Protein AF-0000000085051545 (afdb_homodimer)

Structure (mmCIF, N/CA/C/O backbone):
data_AF-0000000085051545-model_v1
#
loop_
_entity.id
_entity.type
_entity.pdbx_description
1 polymer 'Putative PAS/PAC sensor protein'
#
loop_
_atom_site.group_PDB
_atom_site.id
_atom_site.type_symbol
_atom_site.label_atom_id
_atom_site.label_alt_id
_atom_site.label_comp_id
_atom_site.label_asym_id
_atom_site.label_entity_id
_atom_site.label_seq_id
_atom_site.pdbx_PDB_ins_code
_atom_site.Cartn_x
_atom_site.Cartn_y
_atom_site.Cartn_z
_atom_site.occupancy
_atom_site.B_iso_or_equiv
_atom_site.auth_seq_id
_atom_site.auth_comp_id
_atom_site.auth_asym_id
_atom_site.auth_atom_id
_atom_site.pdbx_PDB_model_num
ATOM 1 N N . MET A 1 1 ? -51.438 -1.436 14.156 1 26.34 1 MET A N 1
ATOM 2 C CA . MET A 1 1 ? -50.438 -2.299 14.766 1 26.34 1 MET A CA 1
ATOM 3 C C . MET A 1 1 ? -49.469 -2.822 13.719 1 26.34 1 MET A C 1
ATOM 5 O O . MET A 1 1 ? -49.75 -3.795 13.023 1 26.34 1 MET A O 1
ATOM 9 N N . ILE A 1 2 ? -48.844 -1.951 12.961 1 36 2 ILE A N 1
ATOM 10 C CA . ILE A 1 2 ? -48.031 -2.236 11.789 1 36 2 ILE A CA 1
ATOM 11 C C . ILE A 1 2 ? -46.875 -3.156 12.18 1 36 2 ILE A C 1
ATOM 13 O O . ILE A 1 2 ? -46 -2.766 12.953 1 36 2 ILE A O 1
ATOM 17 N N . THR A 1 3 ? -47.188 -4.48 12.492 1 34.25 3 THR A N 1
ATOM 18 C CA . THR A 1 3 ? -46.156 -5.43 12.906 1 34.25 3 THR A CA 1
ATOM 19 C C . THR A 1 3 ? -45.031 -5.473 11.891 1 34.25 3 THR A C 1
ATOM 21 O O . THR A 1 3 ? -45.219 -5.902 10.75 1 34.25 3 THR A O 1
ATOM 24 N N . GLU A 1 4 ? -44.312 -4.379 11.688 1 38.5 4 GLU A N 1
ATOM 25 C CA . GLU A 1 4 ? -43.094 -4.367 10.898 1 38.5 4 GLU A CA 1
ATOM 26 C C . GLU A 1 4 ? -42.219 -5.598 11.195 1 38.5 4 GLU A C 1
ATOM 28 O O . GLU A 1 4 ? -41.656 -5.719 12.289 1 38.5 4 GLU A O 1
ATOM 33 N N . THR A 1 5 ? -42.719 -6.777 10.906 1 38.5 5 THR A N 1
ATOM 34 C CA . THR A 1 5 ? -42 -8.031 11.109 1 38.5 5 THR A CA 1
ATOM 35 C C . THR A 1 5 ? -40.562 -7.918 10.617 1 38.5 5 THR A C 1
ATOM 37 O O . THR A 1 5 ? -40.344 -7.715 9.422 1 38.5 5 THR A O 1
ATOM 40 N N . ASP A 1 6 ? -39.625 -7.211 11.297 1 39.97 6 ASP A N 1
ATOM 41 C CA . ASP A 1 6 ? -38.188 -7.293 11.195 1 39.97 6 ASP A CA 1
ATOM 42 C C . ASP A 1 6 ? -37.719 -8.734 11 1 39.97 6 ASP A C 1
ATOM 44 O O . ASP A 1 6 ? -37.594 -9.492 11.969 1 39.97 6 ASP A O 1
ATOM 48 N N . ALA A 1 7 ? -38.219 -9.492 10.172 1 45.09 7 ALA A N 1
ATOM 49 C CA . ALA A 1 7 ? -37.75 -10.867 9.984 1 45.09 7 ALA A CA 1
ATOM 50 C C . ALA A 1 7 ? -36.25 -10.938 10.047 1 45.09 7 ALA A C 1
ATOM 52 O O . ALA A 1 7 ? -35.531 -10.102 9.461 1 45.09 7 ALA A O 1
ATOM 53 N N . PRO A 1 8 ? -35.656 -11.586 10.953 1 50.97 8 PRO A N 1
ATOM 54 C CA . PRO A 1 8 ? -34.188 -11.734 11.141 1 50.97 8 PRO A CA 1
ATOM 55 C C . PRO A 1 8 ? -33.469 -12.078 9.852 1 50.97 8 PRO A C 1
ATOM 57 O O . PRO A 1 8 ? -33.938 -12.906 9.07 1 50.97 8 PRO A O 1
ATOM 60 N N . VAL A 1 9 ? -32.844 -11.141 9.266 1 63.28 9 VAL A N 1
ATOM 61 C CA . VAL A 1 9 ? -32 -11.43 8.102 1 63.28 9 VAL A CA 1
ATOM 62 C C . VAL A 1 9 ? -31.344 -12.797 8.266 1 63.28 9 VAL A C 1
ATOM 64 O O . VAL A 1 9 ? -30.734 -13.078 9.297 1 63.28 9 VAL A O 1
ATOM 67 N N . SER A 1 10 ? -31.75 -13.875 7.461 1 76.06 10 SER A N 1
ATOM 68 C CA . SER A 1 10 ? -31.172 -15.219 7.484 1 76.06 10 SER A CA 1
ATOM 69 C C . SER A 1 10 ? -29.656 -15.172 7.426 1 76.06 10 SER A C 1
ATOM 71 O O . SER A 1 10 ? -29.062 -14.148 7.066 1 76.06 10 SER A O 1
ATOM 73 N N . GLU A 1 11 ? -29 -16.062 8.109 1 81 11 GLU A N 1
ATOM 74 C CA . GLU A 1 11 ? -27.547 -16.188 8.102 1 81 11 GLU A CA 1
ATOM 75 C C . GLU A 1 11 ? -27 -16.078 6.684 1 81 11 GLU A C 1
ATOM 77 O O . GLU A 1 11 ? -25.953 -15.469 6.461 1 81 11 GLU A O 1
ATOM 82 N N . VAL A 1 12 ? -27.781 -16.641 5.809 1 79.94 12 VAL A N 1
ATOM 83 C CA . VAL A 1 12 ? -27.391 -16.609 4.406 1 79.94 12 VAL A CA 1
ATOM 84 C C . VAL A 1 12 ? -27.406 -15.172 3.889 1 79.94 12 VAL A C 1
ATOM 86 O O . VAL A 1 12 ? -26.5 -14.766 3.158 1 79.94 12 VAL A O 1
ATOM 89 N N . GLN A 1 13 ? -28.391 -14.469 4.191 1 83.69 13 GLN A N 1
ATOM 90 C CA . GLN A 1 13 ? -28.5 -13.078 3.764 1 83.69 13 GLN A CA 1
ATOM 91 C C . GLN A 1 13 ? -27.391 -12.227 4.371 1 83.69 13 GLN A C 1
ATOM 93 O O . GLN A 1 13 ? -26.859 -11.336 3.711 1 83.69 13 GLN A O 1
ATOM 98 N N . ARG A 1 14 ? -27.125 -12.555 5.547 1 84.88 14 ARG A N 1
ATOM 99 C CA . ARG A 1 14 ? -26.062 -11.82 6.223 1 84.88 14 ARG A CA 1
ATOM 100 C C . ARG A 1 14 ? -24.719 -12.07 5.559 1 84.88 14 ARG A C 1
ATOM 102 O O . ARG A 1 14 ? -23.938 -11.141 5.348 1 84.88 14 ARG A O 1
ATOM 109 N N . GLN A 1 15 ? -24.484 -13.312 5.301 1 85.94 15 GLN A N 1
ATOM 110 C CA . GLN A 1 15 ? -23.234 -13.68 4.648 1 85.94 15 GLN A CA 1
ATOM 111 C C . GLN A 1 15 ? -23.125 -13.031 3.27 1 85.94 15 GLN A C 1
ATOM 113 O O . GLN A 1 15 ? -22.047 -12.578 2.873 1 85.94 15 GLN A O 1
ATOM 118 N N . GLU A 1 16 ? -24.266 -12.992 2.658 1 91.44 16 GLU A N 1
ATOM 119 C CA . GLU A 1 16 ? -24.312 -12.367 1.339 1 91.44 16 GLU A CA 1
ATOM 120 C C . GLU A 1 16 ? -24.031 -10.867 1.429 1 91.44 16 GLU A C 1
ATOM 122 O O . GLU A 1 16 ? -23.297 -10.312 0.605 1 91.44 16 GLU A O 1
ATOM 127 N N . ALA A 1 17 ? -24.594 -10.273 2.342 1 91.12 17 ALA A N 1
ATOM 128 C CA . ALA A 1 17 ? -24.375 -8.844 2.541 1 91.12 17 ALA A CA 1
ATOM 129 C C . ALA A 1 17 ? -22.906 -8.555 2.857 1 91.12 17 ALA A C 1
ATOM 131 O O . ALA A 1 17 ? -22.328 -7.578 2.363 1 91.12 17 ALA A O 1
ATOM 132 N N . GLN A 1 18 ? -22.359 -9.375 3.629 1 90.75 18 GLN A N 1
ATOM 133 C CA . GLN A 1 18 ? -20.953 -9.227 3.982 1 90.75 18 GLN A CA 1
ATOM 134 C C . GLN A 1 18 ? -20.047 -9.398 2.76 1 90.75 18 GLN A C 1
ATOM 136 O O . GLN A 1 18 ? -19.094 -8.656 2.58 1 90.75 18 GLN A O 1
ATOM 141 N N . ARG A 1 19 ? -20.375 -10.383 2.02 1 93.44 19 ARG A N 1
ATOM 142 C CA . ARG A 1 19 ? -19.609 -10.664 0.812 1 93.44 19 ARG A CA 1
ATOM 143 C C . ARG A 1 19 ? -19.672 -9.5 -0.164 1 93.44 19 ARG A C 1
ATOM 145 O O . ARG A 1 19 ? -18.656 -9.07 -0.693 1 93.44 19 ARG A O 1
ATOM 152 N N . LEU A 1 20 ? -20.859 -8.945 -0.331 1 93.88 20 LEU A N 1
ATOM 153 C CA . LEU A 1 20 ? -21.047 -7.832 -1.257 1 93.88 20 LEU A CA 1
ATOM 154 C C . LEU A 1 20 ? -20.344 -6.578 -0.746 1 93.88 20 LEU A C 1
ATOM 156 O O . LEU A 1 20 ? -19.781 -5.812 -1.533 1 93.88 20 LEU A O 1
ATOM 160 N N . ASN A 1 21 ? -20.344 -6.414 0.53 1 91.81 21 ASN A N 1
ATOM 161 C CA . ASN A 1 21 ? -19.625 -5.289 1.128 1 91.81 21 ASN A CA 1
ATOM 162 C C . ASN A 1 21 ? -18.125 -5.41 0.925 1 91.81 21 ASN A C 1
ATOM 164 O O . ASN A 1 21 ? -17.453 -4.418 0.644 1 91.81 21 ASN A O 1
ATOM 168 N N . ALA A 1 22 ? -17.672 -6.605 1.06 1 91.56 22 ALA A N 1
ATOM 169 C CA . ALA A 1 22 ? -16.25 -6.855 0.837 1 91.56 22 ALA A CA 1
ATOM 170 C C . ALA A 1 22 ? -15.859 -6.543 -0.604 1 91.56 22 ALA A C 1
ATOM 172 O O . ALA A 1 22 ? -14.82 -5.922 -0.851 1 91.56 22 ALA A O 1
ATOM 173 N N . LEU A 1 23 ? -16.656 -6.938 -1.523 1 93 23 LEU A N 1
ATOM 174 C CA . LEU A 1 23 ? -16.391 -6.68 -2.936 1 93 23 LEU A CA 1
ATOM 175 C C . LEU A 1 23 ? -16.359 -5.18 -3.217 1 93 23 LEU A C 1
ATOM 177 O O . LEU A 1 23 ? -15.531 -4.707 -3.994 1 93 23 LEU A O 1
ATOM 181 N N . ARG A 1 24 ? -17.266 -4.496 -2.545 1 89.25 24 ARG A N 1
ATOM 182 C CA . ARG A 1 24 ? -17.328 -3.049 -2.713 1 89.25 24 ARG A CA 1
ATOM 183 C C . ARG A 1 24 ? -16.078 -2.387 -2.146 1 89.25 24 ARG A C 1
ATOM 185 O O . ARG A 1 24 ? -15.523 -1.463 -2.752 1 89.25 24 ARG A O 1
ATOM 192 N N . THR A 1 25 ? -15.672 -2.887 -1.054 1 85.81 25 THR A N 1
ATOM 193 C CA . THR A 1 25 ? -14.5 -2.34 -0.381 1 85.81 25 THR A CA 1
ATOM 194 C C . THR A 1 25 ? -13.25 -2.559 -1.22 1 85.81 25 THR A C 1
ATOM 196 O O . THR A 1 25 ? -12.336 -1.726 -1.214 1 85.81 25 THR A O 1
ATOM 199 N N . LEU A 1 26 ? -13.188 -3.605 -1.971 1 89.5 26 LEU A N 1
ATOM 200 C CA . LEU A 1 26 ? -12.047 -3.951 -2.807 1 89.5 26 LEU A CA 1
ATOM 201 C C . LEU A 1 26 ? -11.914 -2.984 -3.977 1 89.5 26 LEU A C 1
ATOM 203 O O . LEU A 1 26 ? -10.828 -2.818 -4.535 1 89.5 26 LEU A O 1
ATOM 207 N N . GLU A 1 27 ? -13.07 -2.336 -4.379 1 88.75 27 GLU A N 1
ATOM 208 C CA . GLU A 1 27 ? -13.094 -1.42 -5.516 1 88.75 27 GLU A CA 1
ATOM 209 C C . GLU A 1 27 ? -12.422 -2.037 -6.738 1 88.75 27 GLU A C 1
ATOM 211 O O . GLU A 1 27 ? -11.594 -1.397 -7.387 1 88.75 27 GLU A O 1
ATOM 216 N N . ILE A 1 28 ? -12.664 -3.256 -6.977 1 92.44 28 ILE A N 1
ATOM 217 C CA . ILE A 1 28 ? -11.984 -3.998 -8.031 1 92.44 28 ILE A CA 1
ATOM 218 C C . ILE A 1 28 ? -12.953 -4.25 -9.188 1 92.44 28 ILE A C 1
ATOM 220 O O . ILE A 1 28 ? -12.531 -4.395 -10.344 1 92.44 28 ILE A O 1
ATOM 224 N N . LEU A 1 29 ? -14.273 -4.293 -8.891 1 93.25 29 LEU A N 1
ATOM 225 C CA . LEU A 1 29 ? -15.266 -4.527 -9.938 1 93.25 29 LEU A CA 1
ATOM 226 C C . LEU A 1 29 ? -15.172 -3.463 -11.023 1 93.25 29 LEU A C 1
ATOM 228 O O . LEU A 1 29 ? -15.008 -2.279 -10.727 1 93.25 29 LEU A O 1
ATOM 232 N N . ASP A 1 30 ? -15.188 -3.883 -12.25 1 92.62 30 ASP A N 1
ATOM 233 C CA . ASP A 1 30 ? -15.203 -3.037 -13.438 1 92.62 30 ASP A CA 1
ATOM 234 C C . ASP A 1 30 ? -13.891 -2.283 -13.602 1 92.62 30 ASP A C 1
ATOM 236 O O . ASP A 1 30 ? -13.82 -1.287 -14.32 1 92.62 30 ASP A O 1
ATOM 240 N N . SER A 1 31 ? -12.883 -2.693 -12.844 1 90.81 31 SER A N 1
ATOM 241 C CA . SER A 1 31 ? -11.562 -2.092 -13 1 90.81 31 SER A CA 1
ATOM 242 C C . SER A 1 31 ? -10.898 -2.551 -14.297 1 90.81 31 SER A C 1
ATOM 244 O O . SER A 1 31 ? -11.32 -3.539 -14.898 1 90.81 31 SER A O 1
ATOM 246 N N . GLU A 1 32 ? -9.875 -1.812 -14.734 1 90.94 32 GLU A N 1
ATOM 247 C CA . GLU A 1 32 ? -9.117 -2.162 -15.938 1 90.94 32 GLU A CA 1
ATOM 248 C C . GLU A 1 32 ? -8.297 -3.432 -15.719 1 90.94 32 GLU A C 1
ATOM 250 O O . GLU A 1 32 ? -8.117 -3.873 -14.586 1 90.94 32 GLU A O 1
ATOM 255 N N . ALA A 1 33 ? -7.824 -3.992 -16.828 1 92.5 33 ALA A N 1
ATOM 256 C CA . ALA A 1 33 ? -6.922 -5.141 -16.766 1 92.5 33 ALA A CA 1
ATOM 257 C C . ALA A 1 33 ? -5.633 -4.785 -16.031 1 92.5 33 ALA A C 1
ATOM 259 O O . ALA A 1 33 ? -5.094 -3.688 -16.203 1 92.5 33 ALA A O 1
ATOM 260 N N . GLU A 1 34 ? -5.254 -5.625 -15.164 1 90.62 34 GLU A N 1
ATOM 261 C CA . GLU A 1 34 ? -4.016 -5.461 -14.414 1 90.62 34 GLU A CA 1
ATOM 262 C C . GLU A 1 34 ? -3.082 -6.652 -14.625 1 90.62 34 GLU A C 1
ATOM 264 O O . GLU A 1 34 ? -3.471 -7.801 -14.398 1 90.62 34 GLU A O 1
ATOM 269 N N . PRO A 1 35 ? -1.852 -6.406 -14.969 1 88.12 35 PRO A N 1
ATOM 270 C CA . PRO A 1 35 ? -0.93 -7.473 -15.367 1 88.12 35 PRO A CA 1
ATOM 271 C C . PRO A 1 35 ? -0.718 -8.516 -14.273 1 88.12 35 PRO A C 1
ATOM 273 O O . PRO A 1 35 ? -0.501 -9.695 -14.57 1 88.12 35 PRO A O 1
ATOM 276 N N . GLU A 1 36 ? -0.711 -8.117 -13.031 1 88.12 36 GLU A N 1
ATOM 277 C CA . GLU A 1 36 ? -0.478 -9.039 -11.922 1 88.12 36 GLU A CA 1
ATOM 278 C C . GLU A 1 36 ? -1.523 -10.148 -11.898 1 88.12 36 GLU A C 1
ATOM 280 O O . GLU A 1 36 ? -1.193 -11.32 -11.672 1 88.12 36 GLU A O 1
ATOM 285 N N . PHE A 1 37 ? -2.73 -9.789 -12.172 1 94.94 37 PHE A N 1
ATOM 286 C CA . PHE A 1 37 ? -3.799 -10.781 -12.195 1 94.94 37 PHE A CA 1
ATOM 287 C C . PHE A 1 37 ? -3.754 -11.594 -13.484 1 94.94 37 PHE A C 1
ATOM 289 O O . PHE A 1 37 ? -3.975 -12.805 -13.469 1 94.94 37 PHE A O 1
ATOM 296 N N . ASP A 1 38 ? -3.428 -10.898 -14.547 1 94.06 38 ASP A N 1
ATOM 297 C CA . ASP A 1 38 ? -3.344 -11.578 -15.844 1 94.06 38 ASP A CA 1
ATOM 298 C C . ASP A 1 38 ? -2.27 -12.656 -15.828 1 94.06 38 ASP A C 1
ATOM 300 O O . ASP A 1 38 ? -2.441 -13.719 -16.438 1 94.06 38 ASP A O 1
ATOM 304 N N . GLN A 1 39 ? -1.277 -12.359 -15.188 1 90 39 GLN A N 1
ATOM 305 C CA . GLN A 1 39 ? -0.179 -13.32 -15.102 1 90 39 GLN A CA 1
ATOM 306 C C . GLN A 1 39 ? -0.615 -14.594 -14.391 1 90 39 GLN A C 1
ATOM 308 O O . GLN A 1 39 ? -0.275 -15.695 -14.812 1 90 39 GLN A O 1
ATOM 313 N N . VAL A 1 40 ? -1.307 -14.438 -13.32 1 93.25 40 VAL A N 1
ATOM 314 C CA . VAL A 1 40 ? -1.76 -15.594 -12.555 1 93.25 40 VAL A CA 1
ATOM 315 C C . VAL A 1 40 ? -2.758 -16.406 -13.391 1 93.25 40 VAL A C 1
ATOM 317 O O . VAL A 1 40 ? -2.715 -17.641 -13.398 1 93.25 40 VAL A O 1
ATOM 320 N N . THR A 1 41 ? -3.637 -15.672 -14.055 1 96.38 41 THR A N 1
ATOM 321 C CA . THR A 1 41 ? -4.629 -16.344 -14.891 1 96.38 41 THR A CA 1
ATOM 322 C C . THR A 1 41 ? -3.951 -17.141 -15.992 1 96.38 41 THR A C 1
ATOM 324 O O . THR A 1 41 ? -4.316 -18.297 -16.234 1 96.38 41 THR A O 1
ATOM 327 N N . ARG A 1 42 ? -3.002 -16.547 -16.625 1 93.31 42 ARG A N 1
ATOM 328 C CA . ARG A 1 42 ? -2.262 -17.234 -17.672 1 93.31 42 ARG A CA 1
ATOM 329 C C . ARG A 1 42 ? -1.53 -18.453 -17.125 1 93.31 42 ARG A C 1
ATOM 331 O O . ARG A 1 42 ? -1.497 -19.5 -17.766 1 93.31 42 ARG A O 1
ATOM 338 N N . LEU A 1 43 ? -0.946 -18.266 -16.016 1 91.81 43 LEU A N 1
ATOM 339 C CA . LEU A 1 43 ? -0.234 -19.375 -15.375 1 91.81 43 LEU A CA 1
ATOM 340 C C . LEU A 1 43 ? -1.186 -20.516 -15.055 1 91.81 43 LEU A C 1
ATOM 342 O O . LEU A 1 43 ? -0.839 -21.688 -15.242 1 91.81 43 LEU A O 1
ATOM 346 N N . ALA A 1 44 ? -2.309 -20.234 -14.555 1 95.56 44 ALA A N 1
ATOM 347 C CA . ALA A 1 44 ? -3.297 -21.266 -14.258 1 95.56 44 ALA A CA 1
ATOM 348 C C . ALA A 1 44 ? -3.674 -22.047 -15.508 1 95.56 44 ALA A C 1
ATOM 350 O O . ALA A 1 44 ? -3.674 -23.281 -15.5 1 95.56 44 ALA A O 1
ATOM 351 N N . ALA A 1 45 ? -3.961 -21.312 -16.562 1 95.75 45 ALA A N 1
ATOM 352 C CA . ALA A 1 45 ? -4.301 -21.969 -17.828 1 95.75 45 ALA A CA 1
ATOM 353 C C . ALA A 1 45 ? -3.186 -22.906 -18.281 1 95.75 45 ALA A C 1
ATOM 355 O O . ALA A 1 45 ? -3.447 -24.031 -18.719 1 95.75 45 ALA A O 1
ATOM 356 N N . ASP A 1 46 ? -2.025 -22.469 -18.125 1 91.62 46 ASP A N 1
ATOM 357 C CA . ASP A 1 46 ? -0.862 -23.203 -18.594 1 91.62 46 ASP A CA 1
ATOM 358 C C . ASP A 1 46 ? -0.607 -24.438 -17.719 1 91.62 46 ASP A C 1
ATOM 360 O O . ASP A 1 46 ? -0.435 -25.547 -18.219 1 91.62 46 ASP A O 1
ATOM 364 N N . VAL A 1 47 ? -0.574 -24.234 -16.438 1 91.81 47 VAL A N 1
ATOM 365 C CA . VAL A 1 47 ? -0.26 -25.297 -15.477 1 91.81 47 VAL A CA 1
ATOM 366 C C . VAL A 1 47 ? -1.259 -26.438 -15.617 1 91.81 47 VAL A C 1
ATOM 368 O O . VAL A 1 47 ? -0.89 -27.609 -15.5 1 91.81 47 VAL A O 1
ATOM 371 N N . PHE A 1 48 ? -2.486 -26.094 -15.914 1 95.12 48 PHE A N 1
ATOM 372 C CA . PHE A 1 48 ? -3.52 -27.125 -15.938 1 95.12 48 PHE A CA 1
ATOM 373 C C . PHE A 1 48 ? -3.879 -27.484 -17.375 1 95.12 48 PHE A C 1
ATOM 375 O O . PHE A 1 48 ? -4.871 -28.188 -17.609 1 95.12 48 PHE A O 1
ATOM 382 N N . ASP A 1 49 ? -3.107 -26.953 -18.312 1 93.81 49 ASP A N 1
ATOM 383 C CA . ASP A 1 49 ? -3.34 -27.219 -19.719 1 93.81 49 ASP A CA 1
ATOM 384 C C . ASP A 1 49 ? -4.812 -27.016 -20.078 1 93.81 49 ASP A C 1
ATOM 386 O O . ASP A 1 49 ? -5.445 -27.922 -20.641 1 93.81 49 ASP A O 1
ATOM 390 N N . ALA A 1 50 ? -5.344 -25.969 -19.625 1 96.31 50 ALA A N 1
ATOM 391 C CA . ALA A 1 50 ? -6.738 -25.625 -19.906 1 96.31 50 ALA A CA 1
ATOM 392 C C . ALA A 1 50 ? -6.824 -24.469 -20.891 1 96.31 50 ALA A C 1
ATOM 394 O O . ALA A 1 50 ? -6.062 -23.5 -20.797 1 96.31 50 ALA A O 1
ATOM 395 N N . PRO A 1 51 ? -7.695 -24.547 -21.828 1 96.69 51 PRO A N 1
ATOM 396 C CA . PRO A 1 51 ? -7.805 -23.469 -22.828 1 96.69 51 PRO A CA 1
ATOM 397 C C . PRO A 1 51 ? -8.383 -22.188 -22.234 1 96.69 51 PRO A C 1
ATOM 399 O O . PRO A 1 51 ? -8.203 -21.109 -22.797 1 96.69 51 PRO A O 1
ATOM 402 N N . MET A 1 52 ? -9.07 -22.344 -21.094 1 97.12 52 MET A N 1
ATOM 403 C CA . MET A 1 52 ? -9.703 -21.188 -20.484 1 97.12 52 MET A CA 1
ATOM 404 C C . MET A 1 52 ? -9.391 -21.109 -18.984 1 97.12 52 MET A C 1
ATOM 406 O O . MET A 1 52 ? -9.336 -22.141 -18.312 1 97.12 52 MET A O 1
ATOM 410 N N . ALA A 1 53 ? -9.188 -19.953 -18.484 1 98.12 53 ALA A N 1
ATOM 411 C CA . ALA A 1 53 ? -9.039 -19.656 -17.062 1 98.12 53 ALA A CA 1
ATOM 412 C C . ALA A 1 53 ? -9.539 -18.25 -16.75 1 98.12 53 ALA A C 1
ATOM 414 O O . ALA A 1 53 ? -9.594 -17.391 -17.625 1 98.12 53 ALA A O 1
ATOM 415 N N . ALA A 1 54 ? -9.938 -18.062 -15.5 1 98.25 54 ALA A N 1
ATOM 416 C CA . ALA A 1 54 ? -10.438 -16.734 -15.164 1 98.25 54 ALA A CA 1
ATOM 417 C C . ALA A 1 54 ? -10.375 -16.484 -13.664 1 98.25 54 ALA A C 1
ATOM 419 O O . ALA A 1 54 ? -10.453 -17.422 -12.867 1 98.25 54 ALA A O 1
ATOM 420 N N . ILE A 1 55 ? -10.109 -15.328 -13.328 1 98.38 55 ILE A N 1
ATOM 421 C CA . ILE A 1 55 ? -10.414 -14.805 -11.992 1 98.38 55 ILE A CA 1
ATOM 422 C C . ILE A 1 55 ? -11.805 -14.164 -11.992 1 98.38 55 ILE A C 1
ATOM 424 O O . ILE A 1 55 ? -11.992 -13.086 -12.555 1 98.38 55 ILE A O 1
ATOM 428 N N . SER A 1 56 ? -12.695 -14.781 -11.305 1 97.62 56 SER A N 1
ATOM 429 C CA . SER A 1 56 ? -14.094 -14.367 -11.328 1 97.62 56 SER A CA 1
ATOM 430 C C . SER A 1 56 ? -14.531 -13.805 -9.984 1 97.62 56 SER A C 1
ATOM 432 O O . SER A 1 56 ? -14.188 -14.352 -8.93 1 97.62 56 SER A O 1
ATOM 434 N N . LEU A 1 57 ? -15.219 -12.766 -10.023 1 97.81 57 LEU A N 1
ATOM 435 C CA . LEU A 1 57 ? -15.812 -12.148 -8.836 1 97.81 57 LEU A CA 1
ATOM 436 C C . LEU A 1 57 ? -17.328 -12.164 -8.922 1 97.81 57 LEU A C 1
ATOM 438 O O . LEU A 1 57 ? -17.906 -11.836 -9.969 1 97.81 57 LEU A O 1
ATOM 442 N N . ILE A 1 58 ? -17.969 -12.523 -7.824 1 97.06 58 ILE A N 1
ATOM 443 C CA . ILE A 1 58 ? -19.422 -12.711 -7.852 1 97.06 58 ILE A CA 1
ATOM 444 C C . ILE A 1 58 ? -20.109 -11.492 -7.246 1 97.06 58 ILE A C 1
ATOM 446 O O . ILE A 1 58 ? -20.172 -11.352 -6.023 1 97.06 58 ILE A O 1
ATOM 450 N N . ASP A 1 59 ? -20.656 -10.703 -8.078 1 95.81 59 ASP A N 1
ATOM 451 C CA . ASP A 1 59 ? -21.453 -9.547 -7.688 1 95.81 59 ASP A CA 1
ATOM 452 C C . ASP A 1 59 ? -22.906 -9.945 -7.395 1 95.81 59 ASP A C 1
ATOM 454 O O . ASP A 1 59 ? -23.219 -11.141 -7.371 1 95.81 59 ASP A O 1
ATOM 458 N N . ALA A 1 60 ? -23.719 -8.953 -7.043 1 94 60 ALA A N 1
ATOM 459 C CA . ALA A 1 60 ? -25.094 -9.219 -6.633 1 94 60 ALA A CA 1
ATOM 460 C C . ALA A 1 60 ? -25.875 -9.922 -7.742 1 94 60 ALA A C 1
ATOM 462 O O . ALA A 1 60 ? -26.609 -10.875 -7.488 1 94 60 ALA A O 1
ATOM 463 N N . ILE A 1 61 ? -25.625 -9.5 -8.992 1 94.62 61 ILE A N 1
ATOM 464 C CA . ILE A 1 61 ? -26.484 -10.023 -10.039 1 94.62 61 ILE A CA 1
ATOM 465 C C . ILE A 1 61 ? -25.641 -10.562 -11.188 1 94.62 61 ILE A C 1
ATOM 467 O O . ILE A 1 61 ? -26.156 -11.102 -12.164 1 94.62 61 ILE A O 1
ATOM 471 N N . ARG A 1 62 ? -24.344 -10.406 -11.07 1 96.5 62 ARG A N 1
ATOM 472 C CA . ARG A 1 62 ? -23.469 -10.82 -12.164 1 96.5 62 ARG A CA 1
ATOM 473 C C . ARG A 1 62 ? -22.188 -11.445 -11.641 1 96.5 62 ARG A C 1
ATOM 475 O O . ARG A 1 62 ? -21.812 -11.234 -10.477 1 96.5 62 ARG A O 1
ATOM 482 N N . GLN A 1 63 ? -21.656 -12.266 -12.5 1 96.44 63 GLN A N 1
ATOM 483 C CA . GLN A 1 63 ? -20.266 -12.664 -12.398 1 96.44 63 GLN A CA 1
ATOM 484 C C . GLN A 1 63 ? -19.375 -11.805 -13.289 1 96.44 63 GLN A C 1
ATOM 486 O O . GLN A 1 63 ? -19.625 -11.688 -14.492 1 96.44 63 GLN A O 1
ATOM 491 N N . TRP A 1 64 ? -18.391 -11.195 -12.711 1 97.69 64 TRP A N 1
ATOM 492 C CA . TRP A 1 64 ? -17.484 -10.328 -13.445 1 97.69 64 TRP A CA 1
ATOM 493 C C . TRP A 1 64 ? -16.078 -10.906 -13.469 1 97.69 64 TRP A C 1
ATOM 495 O O . TRP A 1 64 ? -15.57 -11.367 -12.445 1 97.69 64 TRP A O 1
ATOM 505 N N . PHE A 1 65 ? -15.477 -10.93 -14.641 1 97.75 65 PHE A N 1
ATOM 506 C CA . PHE A 1 65 ? -14.141 -11.492 -14.766 1 97.75 65 PHE A CA 1
ATOM 507 C C . PHE A 1 65 ? -13.078 -10.406 -14.648 1 97.75 65 PHE A C 1
ATOM 509 O O . PHE A 1 65 ? -12.898 -9.602 -15.562 1 97.75 65 PHE A O 1
ATOM 516 N N . LYS A 1 66 ? -12.32 -10.453 -13.555 1 97.44 66 LYS A N 1
ATOM 517 C CA . LYS A 1 66 ? -11.188 -9.547 -13.375 1 97.44 66 LYS A CA 1
ATOM 518 C C . LYS A 1 66 ? -10.094 -9.82 -14.398 1 97.44 66 LYS A C 1
ATOM 520 O O . LYS A 1 66 ? -9.43 -8.898 -14.875 1 97.44 66 LYS A O 1
ATOM 525 N N . SER A 1 67 ? -9.914 -10.992 -14.672 1 97.31 67 SER A N 1
ATOM 526 C CA . SER A 1 67 ? -8.953 -11.469 -15.664 1 97.31 67 SER A CA 1
ATOM 527 C C . SER A 1 67 ? -9.414 -12.781 -16.281 1 97.31 67 SER A C 1
ATOM 529 O O . SER A 1 67 ? -10.016 -13.617 -15.617 1 97.31 67 SER A O 1
ATOM 531 N N . SER A 1 68 ? -9.188 -12.906 -17.578 1 96.81 68 SER A N 1
ATOM 532 C CA . SER A 1 68 ? -9.578 -14.164 -18.203 1 96.81 68 SER A CA 1
ATOM 533 C C . SER A 1 68 ? -8.672 -14.484 -19.391 1 96.81 68 SER A C 1
ATOM 535 O O . SER A 1 68 ? -8.07 -13.586 -19.984 1 96.81 68 SER A O 1
ATOM 537 N N . VAL A 1 69 ? -8.539 -15.688 -19.609 1 95 69 VAL A N 1
ATOM 538 C CA . VAL A 1 69 ? -7.902 -16.25 -20.781 1 95 69 VAL A CA 1
ATOM 539 C C . VAL A 1 69 ? -8.867 -17.188 -21.5 1 95 69 VAL A C 1
ATOM 541 O O . VAL A 1 69 ? -9.492 -18.047 -20.859 1 95 69 VAL A O 1
ATOM 544 N N . GLY A 1 70 ? -9.055 -16.984 -22.812 1 94.06 70 GLY A N 1
ATOM 545 C CA . GLY A 1 70 ? -9.82 -17.922 -23.594 1 94.06 70 GLY A CA 1
ATOM 546 C C . GLY A 1 70 ? -11.312 -17.672 -23.547 1 94.06 70 GLY A C 1
ATOM 547 O O . GLY A 1 70 ? -12.094 -18.422 -24.156 1 94.06 70 GLY A O 1
ATOM 548 N N . LEU A 1 71 ? -11.727 -16.734 -22.766 1 91.06 71 LEU A N 1
ATOM 549 C CA . LEU A 1 71 ? -13.148 -16.406 -22.688 1 91.06 71 LEU A CA 1
ATOM 550 C C . LEU A 1 71 ? -13.461 -15.164 -23.5 1 91.06 71 LEU A C 1
ATOM 552 O O . LEU A 1 71 ? -12.664 -14.227 -23.547 1 91.06 71 LEU A O 1
ATOM 556 N N . SER A 1 72 ? -14.594 -15.086 -24.094 1 87.75 72 SER A N 1
ATOM 557 C CA . SER A 1 72 ? -14.953 -13.984 -24.984 1 87.75 72 SER A CA 1
ATOM 558 C C . SER A 1 72 ? -15.828 -12.961 -24.266 1 87.75 72 SER A C 1
ATOM 560 O O . SER A 1 72 ? -16.125 -11.898 -24.828 1 87.75 72 SER A O 1
ATOM 562 N N . VAL A 1 73 ? -16.234 -13.273 -23.078 1 88.94 73 VAL A N 1
ATOM 563 C CA . VAL A 1 73 ? -17.109 -12.375 -22.344 1 88.94 73 VAL A CA 1
ATOM 564 C C . VAL A 1 73 ? -16.391 -11.852 -21.109 1 88.94 73 VAL A C 1
ATOM 566 O O . VAL A 1 73 ? -15.484 -12.508 -20.578 1 88.94 73 VAL A O 1
ATOM 569 N N . CYS A 1 74 ? -16.875 -10.742 -20.688 1 93.31 74 CYS A N 1
ATOM 570 C CA . CYS A 1 74 ? -16.25 -10.156 -19.5 1 93.31 74 CYS A CA 1
ATOM 571 C C . CYS A 1 74 ? -17.125 -10.359 -18.266 1 93.31 74 CYS A C 1
ATOM 573 O O . CYS A 1 74 ? -16.688 -10.086 -17.141 1 93.31 74 CYS A O 1
ATOM 575 N N . GLU A 1 75 ? -18.312 -10.828 -18.516 1 95.06 75 GLU A N 1
ATOM 576 C CA . GLU A 1 75 ? -19.234 -11.086 -17.422 1 95.06 75 GLU A CA 1
ATOM 577 C C . GLU A 1 75 ? -20.328 -12.07 -17.828 1 95.06 75 GLU A C 1
ATOM 579 O O . GLU A 1 75 ? -20.5 -12.352 -19.016 1 95.06 75 GLU A O 1
ATOM 584 N N . THR A 1 76 ? -20.953 -12.672 -16.875 1 94.44 76 THR A N 1
ATOM 585 C CA . THR A 1 76 ? -22.125 -13.523 -17.062 1 94.44 76 THR A CA 1
ATOM 586 C C . THR A 1 76 ? -23.172 -13.242 -16 1 94.44 76 THR A C 1
ATOM 588 O O . THR A 1 76 ? -22.844 -12.695 -14.938 1 94.44 76 THR A O 1
ATOM 591 N N . PRO A 1 77 ? -24.422 -13.57 -16.391 1 95.44 77 PRO A N 1
ATOM 592 C CA . PRO A 1 77 ? -25.391 -13.555 -15.281 1 95.44 77 PRO A CA 1
ATOM 593 C C . PRO A 1 77 ? -25 -14.477 -14.133 1 95.44 77 PRO A C 1
ATOM 595 O O . PRO A 1 77 ? -24.469 -15.57 -14.367 1 95.44 77 PRO A O 1
ATOM 598 N N . ARG A 1 78 ? -25.203 -14.031 -12.945 1 95.31 78 ARG A N 1
ATOM 599 C CA . ARG A 1 78 ? -24.797 -14.797 -11.773 1 95.31 78 ARG A CA 1
ATOM 600 C C . ARG A 1 78 ? -25.438 -16.172 -11.758 1 95.31 78 ARG A C 1
ATOM 602 O O . ARG A 1 78 ? -24.812 -17.156 -11.352 1 95.31 78 ARG A O 1
ATOM 609 N N . GLU A 1 79 ? -26.641 -16.281 -12.281 1 92.06 79 GLU A N 1
ATOM 610 C CA . GLU A 1 79 ? -27.406 -17.516 -12.266 1 92.06 79 GLU A CA 1
ATOM 611 C C . GLU A 1 79 ? -26.75 -18.578 -13.141 1 92.06 79 GLU A C 1
ATOM 613 O O . GLU A 1 79 ? -26.984 -19.781 -12.945 1 92.06 79 GLU A O 1
ATOM 618 N N . GLN A 1 80 ? -25.953 -18.188 -14.039 1 92.69 80 GLN A N 1
ATOM 619 C CA . GLN A 1 80 ? -25.297 -19.109 -14.961 1 92.69 80 GLN A CA 1
ATOM 620 C C . GLN A 1 80 ? -23.859 -19.391 -14.523 1 92.69 80 GLN A C 1
ATOM 622 O O . GLN A 1 80 ? -23.172 -20.203 -15.141 1 92.69 80 GLN A O 1
ATOM 627 N N . ALA A 1 81 ? -23.453 -18.781 -13.5 1 94.12 81 ALA A N 1
ATOM 628 C CA . ALA A 1 81 ? -22.031 -18.797 -13.133 1 94.12 81 ALA A CA 1
ATOM 629 C C . ALA A 1 81 ? -21.688 -20.031 -12.32 1 94.12 81 ALA A C 1
ATOM 631 O O . ALA A 1 81 ? -22.219 -20.234 -11.219 1 94.12 81 ALA A O 1
ATOM 632 N N . PHE A 1 82 ? -20.75 -20.859 -12.828 1 95.19 82 PHE A N 1
ATOM 633 C CA . PHE A 1 82 ? -20.234 -21.984 -12.07 1 95.19 82 PHE A CA 1
ATOM 634 C C . PHE A 1 82 ? -19.578 -21.516 -10.773 1 95.19 82 PHE A C 1
ATOM 636 O O . PHE A 1 82 ? -19.719 -22.156 -9.734 1 95.19 82 PHE A O 1
ATOM 643 N N . CYS A 1 83 ? -18.984 -20.406 -10.859 1 94.69 83 CYS A N 1
ATOM 644 C CA . CYS A 1 83 ? -18.203 -19.859 -9.766 1 94.69 83 CYS A CA 1
ATOM 645 C C . CYS A 1 83 ? -19.109 -19.484 -8.586 1 94.69 83 CYS A C 1
ATOM 647 O O . CYS A 1 83 ? -18.641 -19.375 -7.453 1 94.69 83 CYS A O 1
ATOM 649 N N . ASP A 1 84 ? -20.375 -19.172 -8.859 1 93.94 84 ASP A N 1
ATOM 650 C CA . ASP A 1 84 ? -21.312 -18.875 -7.781 1 93.94 84 ASP A CA 1
ATOM 651 C C . ASP A 1 84 ? -21.406 -20.062 -6.809 1 93.94 84 ASP A C 1
ATOM 653 O O . ASP A 1 84 ? -21.578 -19.859 -5.605 1 93.94 84 ASP A O 1
ATOM 657 N N . TYR A 1 85 ? -21.297 -21.281 -7.316 1 93.88 85 TYR A N 1
ATOM 658 C CA . TYR A 1 85 ? -21.297 -22.484 -6.488 1 93.88 85 TYR A CA 1
ATOM 659 C C . TYR A 1 85 ? -19.953 -22.641 -5.766 1 93.88 85 TYR A C 1
ATOM 661 O O . TYR A 1 85 ? -19.906 -23.109 -4.629 1 93.88 85 TYR A O 1
ATOM 669 N N . THR A 1 86 ? -18.906 -22.234 -6.445 1 95.31 86 THR A N 1
ATOM 670 C CA . THR A 1 86 ? -17.562 -22.406 -5.922 1 95.31 86 THR A CA 1
ATOM 671 C C . THR A 1 86 ? -17.375 -21.594 -4.637 1 95.31 86 THR A C 1
ATOM 673 O O . THR A 1 86 ? -16.703 -22.047 -3.711 1 95.31 86 THR A O 1
ATOM 676 N N . ILE A 1 87 ? -18 -20.438 -4.531 1 94.5 87 ILE A N 1
ATOM 677 C CA . ILE A 1 87 ? -17.75 -19.562 -3.398 1 94.5 87 ILE A CA 1
ATOM 678 C C . ILE A 1 87 ? -18.641 -19.953 -2.221 1 94.5 87 ILE A C 1
ATOM 680 O O . ILE A 1 87 ? -18.578 -19.344 -1.154 1 94.5 87 ILE A O 1
ATOM 684 N N . CYS A 1 88 ? -19.453 -20.984 -2.336 1 92.31 88 CYS A N 1
ATOM 685 C CA . CYS A 1 88 ? -20.328 -21.438 -1.265 1 92.31 88 CYS A CA 1
ATOM 686 C C . CYS A 1 88 ? -19.562 -22.266 -0.243 1 92.31 88 CYS A C 1
ATOM 688 O O . CYS A 1 88 ? -20 -22.422 0.896 1 92.31 88 CYS A O 1
ATOM 690 N N . ARG A 1 89 ? -18.406 -22.812 -0.731 1 90.94 89 ARG A N 1
ATOM 691 C CA . ARG A 1 89 ? -17.562 -23.594 0.156 1 90.94 89 ARG A CA 1
ATOM 692 C C . ARG A 1 89 ? -16.094 -23.203 0.013 1 90.94 89 ARG A C 1
ATOM 694 O O . ARG A 1 89 ? -15.656 -22.781 -1.059 1 90.94 89 ARG A O 1
ATOM 701 N N . ASP A 1 90 ? -15.445 -23.406 1.059 1 91.75 90 ASP A N 1
ATOM 702 C CA . ASP A 1 90 ? -14.023 -23.094 1.062 1 91.75 90 ASP A CA 1
ATOM 703 C C . ASP A 1 90 ? -13.195 -24.297 0.592 1 91.75 90 ASP A C 1
ATOM 705 O O . ASP A 1 90 ? -12.305 -24.75 1.306 1 91.75 90 ASP A O 1
ATOM 709 N N . GLU A 1 91 ? -13.516 -24.797 -0.551 1 94.44 91 GLU A N 1
ATOM 710 C CA . GLU A 1 91 ? -12.82 -25.906 -1.193 1 94.44 91 GLU A CA 1
ATOM 711 C C . GLU A 1 91 ? -12.922 -25.828 -2.713 1 94.44 91 GLU A C 1
ATOM 713 O O . GLU A 1 91 ? -13.812 -25.156 -3.242 1 94.44 91 GLU A O 1
ATOM 718 N N . VAL A 1 92 ? -12.016 -26.5 -3.365 1 97.69 92 VAL A N 1
ATOM 719 C CA . VAL A 1 92 ? -12.023 -26.516 -4.824 1 97.69 92 VAL A CA 1
ATOM 720 C C . VAL A 1 92 ? -13.266 -27.25 -5.324 1 97.69 92 VAL A C 1
ATOM 722 O O . VAL A 1 92 ? -13.57 -28.359 -4.855 1 97.69 92 VAL A O 1
ATOM 725 N N . MET A 1 93 ? -14.016 -26.656 -6.152 1 98.19 93 MET A N 1
ATOM 726 C CA . MET A 1 93 ? -15.109 -27.344 -6.824 1 98.19 93 MET A CA 1
ATOM 727 C C . MET A 1 93 ? -14.656 -27.922 -8.164 1 98.19 93 MET A C 1
ATOM 729 O O . MET A 1 93 ? -14.039 -27.203 -8.969 1 98.19 93 MET A O 1
ATOM 733 N N . VAL A 1 94 ? -14.969 -29.188 -8.352 1 98.44 94 VAL A N 1
ATOM 734 C CA . VAL A 1 94 ? -14.547 -29.844 -9.586 1 98.44 94 VAL A CA 1
ATOM 735 C C . VAL A 1 94 ? -15.758 -30.438 -10.297 1 98.44 94 VAL A C 1
ATOM 737 O O . VAL A 1 94 ? -16.594 -31.109 -9.672 1 98.44 94 VAL A O 1
ATOM 740 N N . VAL A 1 95 ? -15.922 -30.094 -11.5 1 98.44 95 VAL A N 1
ATOM 741 C CA . VAL A 1 95 ? -16.891 -30.688 -12.406 1 98.44 95 VAL A CA 1
ATOM 742 C C . VAL A 1 95 ? -16.172 -31.375 -13.57 1 98.44 95 VAL A C 1
ATOM 744 O O . VAL A 1 95 ? -15.68 -30.688 -14.477 1 98.44 95 VAL A O 1
ATOM 747 N N . LEU A 1 96 ? -16.141 -32.625 -13.617 1 98.38 96 LEU A N 1
ATOM 748 C CA . LEU A 1 96 ? -15.344 -33.375 -14.57 1 98.38 96 LEU A CA 1
ATOM 749 C C . LEU A 1 96 ? -16.031 -33.438 -15.93 1 98.38 96 LEU A C 1
ATOM 751 O O . LEU A 1 96 ? -15.375 -33.5 -16.969 1 98.38 96 LEU A O 1
ATOM 755 N N . ASP A 1 97 ? -17.328 -33.469 -15.875 1 98.25 97 ASP A N 1
ATOM 756 C CA . ASP A 1 97 ? -18.172 -33.406 -17.062 1 98.25 97 ASP A CA 1
ATOM 757 C C . ASP A 1 97 ? -19.469 -32.656 -16.781 1 98.25 97 ASP A C 1
ATOM 759 O O . ASP A 1 97 ? -20.406 -33.25 -16.203 1 98.25 97 ASP A O 1
ATOM 763 N N . ALA A 1 98 ? -19.531 -31.453 -17.281 1 97.44 98 ALA A N 1
ATOM 764 C CA . ALA A 1 98 ? -20.625 -30.562 -16.938 1 97.44 98 ALA A CA 1
ATOM 765 C C . ALA A 1 98 ? -21.953 -31.094 -17.469 1 97.44 98 ALA A C 1
ATOM 767 O O . ALA A 1 98 ? -23.016 -30.812 -16.922 1 97.44 98 ALA A O 1
ATOM 768 N N . THR A 1 99 ? -21.891 -31.844 -18.562 1 96.62 99 THR A N 1
ATOM 769 C CA . THR A 1 99 ? -23.125 -32.375 -19.141 1 96.62 99 THR A CA 1
ATOM 770 C C . THR A 1 99 ? -23.719 -33.438 -18.219 1 96.62 99 THR A C 1
ATOM 772 O O . THR A 1 99 ? -24.906 -33.781 -18.344 1 96.62 99 THR A O 1
ATOM 775 N N . LYS A 1 100 ? -22.922 -33.969 -17.297 1 96.94 100 LYS A N 1
ATOM 776 C CA . LYS A 1 100 ? -23.375 -35.031 -16.391 1 96.94 100 LYS A CA 1
ATOM 777 C C . LYS A 1 100 ? -23.625 -34.5 -14.984 1 96.94 100 LYS A C 1
ATOM 779 O O . LYS A 1 100 ? -24.016 -35.25 -14.086 1 96.94 100 LYS A O 1
ATOM 784 N N . ASP A 1 101 ? -23.344 -33.312 -14.781 1 96.56 101 ASP A N 1
ATOM 785 C CA . ASP A 1 101 ? -23.547 -32.688 -13.484 1 96.56 101 ASP A CA 1
ATOM 786 C C . ASP A 1 101 ? -24.922 -32.031 -13.398 1 96.56 101 ASP A C 1
ATOM 788 O O . ASP A 1 101 ? -25.234 -31.109 -14.156 1 96.56 101 ASP A O 1
ATOM 792 N N . PRO A 1 102 ? -25.703 -32.375 -12.469 1 94.44 102 PRO A N 1
ATOM 793 C CA . PRO A 1 102 ? -27.078 -31.891 -12.406 1 94.44 102 PRO A CA 1
ATOM 794 C C . PRO A 1 102 ? -27.172 -30.391 -12.18 1 94.44 102 PRO A C 1
ATOM 796 O O . PRO A 1 102 ? -28.172 -29.75 -12.539 1 94.44 102 PRO A O 1
ATOM 799 N N . ARG A 1 103 ? -26.172 -29.844 -11.625 1 93.19 103 ARG A N 1
ATOM 800 C CA . ARG A 1 103 ? -26.188 -28.406 -11.367 1 93.19 103 ARG A CA 1
ATOM 801 C C . ARG A 1 103 ? -26.047 -27.625 -12.672 1 93.19 103 ARG A C 1
ATOM 803 O O . ARG A 1 103 ? -26.547 -26.5 -12.773 1 93.19 103 ARG A O 1
ATOM 810 N N . PHE A 1 104 ? -25.406 -28.266 -13.68 1 95.56 104 PHE A N 1
ATOM 811 C CA . PHE A 1 104 ? -24.938 -27.438 -14.781 1 95.56 104 PHE A CA 1
ATOM 812 C C . PHE A 1 104 ? -25.391 -28 -16.125 1 95.56 104 PHE A C 1
ATOM 814 O O . PHE A 1 104 ? -25.266 -27.344 -17.156 1 95.56 104 PHE A O 1
ATOM 821 N N . ALA A 1 105 ? -25.953 -29.125 -16.156 1 95.38 105 ALA A N 1
ATOM 822 C CA . ALA A 1 105 ? -26.266 -29.844 -17.375 1 95.38 105 ALA A CA 1
ATOM 823 C C . ALA A 1 105 ? -27.125 -29.016 -18.312 1 95.38 105 ALA A C 1
ATOM 825 O O . ALA A 1 105 ? -27.031 -29.125 -19.531 1 95.38 105 ALA A O 1
ATOM 826 N N . ASN A 1 106 ? -27.922 -28.109 -17.781 1 93.88 106 ASN A N 1
ATOM 827 C CA . ASN A 1 106 ? -28.828 -27.281 -18.594 1 93.88 106 ASN A CA 1
ATOM 828 C C . ASN A 1 106 ? -28.375 -25.828 -18.641 1 93.88 106 ASN A C 1
ATOM 830 O O . ASN A 1 106 ? -29.125 -24.953 -19.047 1 93.88 106 ASN A O 1
ATOM 834 N N . ASN A 1 107 ? -27.25 -25.641 -18.203 1 94.75 107 ASN A N 1
ATOM 835 C CA . ASN A 1 107 ? -26.672 -24.297 -18.172 1 94.75 107 ASN A CA 1
ATOM 836 C C . ASN A 1 107 ? -26.359 -23.797 -19.578 1 94.75 107 ASN A C 1
ATOM 838 O O . ASN A 1 107 ? -25.828 -24.531 -20.406 1 94.75 107 ASN A O 1
ATOM 842 N N . PRO A 1 108 ? -26.688 -22.578 -19.859 1 93.69 108 PRO A N 1
ATOM 843 C CA . PRO A 1 108 ? -26.422 -22.016 -21.188 1 93.69 108 PRO A CA 1
ATOM 844 C C . PRO A 1 108 ? -24.953 -22.094 -21.578 1 93.69 108 PRO A C 1
ATOM 846 O O . PRO A 1 108 ? -24.641 -22.172 -22.766 1 93.69 108 PRO A O 1
ATOM 849 N N . MET A 1 109 ? -24.062 -22.125 -20.688 1 92.31 109 MET A N 1
ATOM 850 C CA . MET A 1 109 ? -22.641 -22.172 -20.969 1 92.31 109 MET A CA 1
ATOM 851 C C . MET A 1 109 ? -22.203 -23.578 -21.375 1 92.31 109 MET A C 1
ATOM 853 O O . MET A 1 109 ? -21.141 -23.766 -21.969 1 92.31 109 MET A O 1
ATOM 857 N N . VAL A 1 110 ? -22.984 -24.5 -20.953 1 95.5 110 VAL A N 1
ATOM 858 C CA . VAL A 1 110 ? -22.719 -25.906 -21.266 1 95.5 110 VAL A CA 1
ATOM 859 C C . VAL A 1 110 ? -23.375 -26.25 -22.594 1 95.5 110 VAL A C 1
ATOM 861 O O . VAL A 1 110 ? -22.734 -26.875 -23.469 1 95.5 110 VAL A O 1
ATOM 864 N N . LEU A 1 111 ? -24.547 -25.766 -22.766 1 93 111 LEU A N 1
ATOM 865 C CA . LEU A 1 111 ? -25.359 -26.125 -23.922 1 93 111 LEU A CA 1
ATOM 866 C C . LEU A 1 111 ? -25.047 -25.203 -25.109 1 93 111 LEU A C 1
ATOM 868 O O . LEU A 1 111 ? -25.312 -25.562 -26.25 1 93 111 LEU A O 1
ATOM 872 N N . GLY A 1 112 ? -24.5 -24.078 -24.781 1 88.25 112 GLY A N 1
ATOM 873 C CA . GLY A 1 112 ? -24.312 -23.062 -25.812 1 88.25 112 GLY A CA 1
ATOM 874 C C . GLY A 1 112 ? -22.938 -23.094 -26.422 1 88.25 112 GLY A C 1
ATOM 875 O O . GLY A 1 112 ? -22.297 -24.141 -26.484 1 88.25 112 GLY A O 1
ATOM 876 N N . GLU A 1 113 ? -22.469 -21.922 -26.906 1 85.56 113 GLU A N 1
ATOM 877 C CA . GLU A 1 113 ? -21.281 -21.781 -27.75 1 85.56 113 GLU A CA 1
ATOM 878 C C . GLU A 1 113 ? -20 -21.953 -26.938 1 85.56 113 GLU A C 1
ATOM 880 O O . GLU A 1 113 ? -19 -22.438 -27.453 1 85.56 113 GLU A O 1
ATOM 885 N N . ALA A 1 114 ? -20.141 -21.75 -25.688 1 86.75 114 ALA A N 1
ATOM 886 C CA . ALA A 1 114 ? -18.938 -21.859 -24.859 1 86.75 114 ALA A CA 1
ATOM 887 C C . ALA A 1 114 ? -18.531 -23.328 -24.703 1 86.75 114 ALA A C 1
ATOM 889 O O . ALA A 1 114 ? -17.344 -23.625 -24.516 1 86.75 114 ALA A O 1
ATOM 890 N N . HIS A 1 115 ? -19.547 -24.188 -24.719 1 93.38 115 HIS A N 1
ATOM 891 C CA . HIS A 1 115 ? -19.344 -25.625 -24.703 1 93.38 115 HIS A CA 1
ATOM 892 C C . HIS A 1 115 ? -18.469 -26.062 -23.531 1 93.38 115 HIS A C 1
ATOM 894 O O . HIS A 1 115 ? -17.5 -26.797 -23.719 1 93.38 115 HIS A O 1
ATOM 900 N N . ILE A 1 116 ? -18.766 -25.578 -22.375 1 95.81 116 ILE A N 1
ATOM 901 C CA . ILE A 1 116 ? -18 -25.922 -21.188 1 95.81 116 ILE A CA 1
ATOM 902 C C . ILE A 1 116 ? -18.281 -27.375 -20.797 1 95.81 116 ILE A C 1
ATOM 904 O O . ILE A 1 116 ? -19.438 -27.797 -20.719 1 95.81 116 ILE A O 1
ATOM 908 N N . ARG A 1 117 ? -17.25 -28.125 -20.547 1 98.06 117 ARG A N 1
ATOM 909 C CA . ARG A 1 117 ? -17.391 -29.516 -20.109 1 98.06 117 ARG A CA 1
ATOM 910 C C . ARG A 1 117 ? -16.688 -29.734 -18.781 1 98.06 117 ARG A C 1
ATOM 912 O O . ARG A 1 117 ? -17.203 -30.438 -17.906 1 98.06 117 ARG A O 1
ATOM 919 N N . PHE A 1 118 ? -15.609 -29.219 -18.625 1 98.31 118 PHE A N 1
ATOM 920 C CA . PHE A 1 118 ? -14.828 -29.359 -17.406 1 98.31 118 PHE A CA 1
ATOM 921 C C . PHE A 1 118 ? -14.688 -28.016 -16.703 1 98.31 118 PHE A C 1
ATOM 923 O O . PHE A 1 118 ? -14.555 -26.969 -17.359 1 98.31 118 PHE A O 1
ATOM 930 N N . TYR A 1 119 ? -14.719 -28.094 -15.359 1 98.44 119 TYR A N 1
ATOM 931 C CA . TYR A 1 119 ? -14.547 -26.906 -14.523 1 98.44 119 TYR A CA 1
ATOM 932 C C . TYR A 1 119 ? -13.867 -27.266 -13.203 1 98.44 119 TYR A C 1
ATOM 934 O O . TYR A 1 119 ? -14.242 -28.25 -12.555 1 98.44 119 TYR A O 1
ATOM 942 N N . ALA A 1 120 ? -12.867 -26.547 -12.867 1 98.69 120 ALA A N 1
ATOM 943 C CA . ALA A 1 120 ? -12.297 -26.547 -11.523 1 98.69 120 ALA A CA 1
ATOM 944 C C . ALA A 1 120 ? -12.086 -25.125 -11.008 1 98.69 120 ALA A C 1
ATOM 946 O O . ALA A 1 120 ? -11.484 -24.297 -11.695 1 98.69 120 ALA A O 1
ATOM 947 N N . GLY A 1 121 ? -12.656 -24.844 -9.922 1 98.56 121 GLY A N 1
ATOM 948 C CA . GLY A 1 121 ? -12.547 -23.5 -9.359 1 98.56 121 GLY A CA 1
ATOM 949 C C . GLY A 1 121 ? -12.164 -23.5 -7.895 1 98.56 121 GLY A C 1
ATOM 950 O O . GLY A 1 121 ? -12.695 -24.297 -7.109 1 98.56 121 GLY A O 1
ATOM 951 N N . ALA A 1 122 ? -11.188 -22.734 -7.527 1 98.25 122 ALA A N 1
ATOM 952 C CA . ALA A 1 122 ? -10.797 -22.516 -6.141 1 98.25 122 ALA A CA 1
ATOM 953 C C . ALA A 1 122 ? -11.289 -21.141 -5.652 1 98.25 122 ALA A C 1
ATOM 955 O O . ALA A 1 122 ? -11.141 -20.141 -6.352 1 98.25 122 ALA A O 1
ATOM 956 N N . PRO A 1 123 ? -11.875 -21.141 -4.484 1 97.81 123 PRO A N 1
ATOM 957 C CA . PRO A 1 123 ? -12.406 -19.859 -3.988 1 97.81 123 PRO A CA 1
ATOM 958 C C . PRO A 1 123 ? -11.305 -18.844 -3.67 1 97.81 123 PRO A C 1
ATOM 960 O O . PRO A 1 123 ? -10.219 -19.234 -3.23 1 97.81 123 PRO A O 1
ATOM 963 N N . ILE A 1 124 ? -11.578 -17.656 -3.943 1 97.06 124 ILE A N 1
ATOM 964 C CA . ILE A 1 124 ? -10.719 -16.531 -3.604 1 97.06 124 ILE A CA 1
ATOM 965 C C . ILE A 1 124 ? -11.258 -15.828 -2.357 1 97.06 124 ILE A C 1
ATOM 967 O O . ILE A 1 124 ? -12.43 -15.453 -2.307 1 97.06 124 ILE A O 1
ATOM 971 N N . ARG A 1 125 ? -10.367 -15.664 -1.438 1 94.12 125 ARG A N 1
ATOM 972 C CA . ARG A 1 125 ? -10.766 -15.094 -0.154 1 94.12 125 ARG A CA 1
ATOM 973 C C . ARG A 1 125 ? -10.281 -13.656 -0.017 1 94.12 125 ARG A C 1
ATOM 975 O O . ARG A 1 125 ? -9.164 -13.328 -0.428 1 94.12 125 ARG A O 1
ATOM 982 N N . PHE A 1 126 ? -11.125 -12.781 0.499 1 92.62 126 PHE A N 1
ATOM 983 C CA . PHE A 1 126 ? -10.758 -11.461 0.985 1 92.62 126 PHE A CA 1
ATOM 984 C C . PHE A 1 126 ? -11.203 -11.266 2.43 1 92.62 126 PHE A C 1
ATOM 986 O O . PHE A 1 126 ? -12.398 -11.18 2.707 1 92.62 126 PHE A O 1
ATOM 993 N N . GLY A 1 127 ? -10.141 -11.195 3.291 1 85.62 127 GLY A N 1
ATOM 994 C CA . GLY A 1 127 ? -10.508 -11.273 4.695 1 85.62 127 GLY A CA 1
ATOM 995 C C . GLY A 1 127 ? -11.141 -12.602 5.074 1 85.62 127 GLY A C 1
ATOM 996 O O . GLY A 1 127 ? -10.562 -13.664 4.832 1 85.62 127 GLY A O 1
ATOM 997 N N . GLU A 1 128 ? -12.398 -12.594 5.578 1 87.06 128 GLU A N 1
ATOM 998 C CA . GLU A 1 128 ? -13.07 -13.805 6.035 1 87.06 128 GLU A CA 1
ATOM 999 C C . GLU A 1 128 ? -14.133 -14.258 5.039 1 87.06 128 GLU A C 1
ATOM 1001 O O . GLU A 1 128 ? -14.883 -15.203 5.305 1 87.06 128 GLU A O 1
ATOM 1006 N N . VAL A 1 129 ? -14.195 -13.609 3.959 1 92.94 129 VAL A N 1
ATOM 1007 C CA . VAL A 1 129 ? -15.305 -13.914 3.057 1 92.94 129 VAL A CA 1
ATOM 1008 C C . VAL A 1 129 ? -14.758 -14.375 1.708 1 92.94 129 VAL A C 1
ATOM 1010 O O . VAL A 1 129 ? -13.664 -13.984 1.302 1 92.94 129 VAL A O 1
ATOM 1013 N N . LEU A 1 130 ? -15.5 -15.203 1.045 1 95.88 130 LEU A N 1
ATOM 1014 C CA . LEU A 1 130 ? -15.18 -15.664 -0.303 1 95.88 130 LEU A CA 1
ATOM 1015 C C . LEU A 1 130 ? -15.836 -14.766 -1.35 1 95.88 130 LEU A C 1
ATOM 1017 O O . LEU A 1 130 ? -17.062 -14.719 -1.451 1 95.88 130 LEU A O 1
ATOM 1021 N N . VAL A 1 131 ? -15.031 -14.125 -2.166 1 96.62 131 VAL A N 1
ATOM 1022 C CA . VAL A 1 131 ? -15.586 -13.07 -3.012 1 96.62 131 VAL A CA 1
ATOM 1023 C C . VAL A 1 131 ? -15.602 -13.539 -4.465 1 96.62 131 VAL A C 1
ATOM 1025 O O . VAL A 1 131 ? -16.25 -12.914 -5.312 1 96.62 131 VAL A O 1
ATOM 1028 N N . GLY A 1 132 ? -14.852 -14.586 -4.758 1 97.69 132 GLY A N 1
ATOM 1029 C CA . GLY A 1 132 ? -14.758 -15.078 -6.125 1 97.69 132 GLY A CA 1
ATOM 1030 C C . GLY A 1 132 ? -14.008 -16.391 -6.242 1 97.69 132 GLY A C 1
ATOM 1031 O O . GLY A 1 132 ? -13.969 -17.172 -5.293 1 97.69 132 GLY A O 1
ATOM 1032 N N . SER A 1 133 ? -13.523 -16.672 -7.492 1 97.75 133 SER A N 1
ATOM 1033 C CA . SER A 1 133 ? -12.812 -17.922 -7.738 1 97.75 133 SER A CA 1
ATOM 1034 C C . SER A 1 133 ? -11.758 -17.766 -8.828 1 97.75 133 SER A C 1
ATOM 1036 O O . SER A 1 133 ? -11.859 -16.859 -9.664 1 97.75 133 SER A O 1
ATOM 1038 N N . LEU A 1 134 ? -10.719 -18.438 -8.68 1 98.31 134 LEU A N 1
ATOM 1039 C CA . LEU A 1 134 ? -9.852 -18.766 -9.805 1 98.31 134 LEU A CA 1
ATOM 1040 C C . LEU A 1 134 ? -10.242 -20.094 -10.43 1 98.31 134 LEU A C 1
ATOM 1042 O O . LEU A 1 134 ? -10.258 -21.125 -9.742 1 98.31 134 LEU A O 1
ATOM 1046 N N . CYS A 1 135 ? -10.578 -20.031 -11.688 1 98.5 135 CYS A N 1
ATOM 1047 C CA . CYS A 1 135 ? -11.094 -21.281 -12.266 1 98.5 135 CYS A CA 1
ATOM 1048 C C . CYS A 1 135 ? -10.406 -21.594 -13.586 1 98.5 135 CYS A C 1
ATOM 1050 O O . CYS A 1 135 ? -9.898 -20.688 -14.258 1 98.5 135 CYS A O 1
ATOM 1052 N N . VAL A 1 136 ? -10.336 -22.797 -13.867 1 98.44 136 VAL A N 1
ATOM 1053 C CA . VAL A 1 136 ? -9.898 -23.328 -15.164 1 98.44 136 VAL A CA 1
ATOM 1054 C C . VAL A 1 136 ? -11.031 -24.109 -15.812 1 98.44 136 VAL A C 1
ATOM 1056 O O . VAL A 1 136 ? -11.773 -24.828 -15.133 1 98.44 136 VAL A O 1
ATOM 1059 N N . ILE A 1 137 ? -11.219 -23.859 -17.062 1 97.94 137 ILE A N 1
ATOM 1060 C CA . ILE A 1 137 ? -12.359 -24.375 -17.812 1 97.94 137 ILE A CA 1
ATOM 1061 C C . ILE A 1 137 ? -11.883 -25.047 -19.109 1 97.94 137 ILE A C 1
ATOM 1063 O O . ILE A 1 137 ? -10.938 -24.562 -19.734 1 97.94 137 ILE A O 1
ATOM 1067 N N . ASP A 1 138 ? -12.484 -26.125 -19.438 1 98 138 ASP A N 1
ATOM 1068 C CA . ASP A 1 138 ? -12.156 -26.828 -20.672 1 98 138 ASP A CA 1
ATOM 1069 C C . ASP A 1 138 ? -13.414 -27.203 -21.453 1 98 138 ASP A C 1
ATOM 1071 O O . ASP A 1 138 ? -14.5 -27.281 -20.875 1 98 138 ASP A O 1
ATOM 1075 N N . THR A 1 139 ? -13.281 -27.375 -22.781 1 96.75 139 THR A N 1
ATOM 1076 C CA . THR A 1 139 ? -14.391 -27.797 -23.625 1 96.75 139 THR A CA 1
ATOM 1077 C C . THR A 1 139 ? -14.43 -29.312 -23.75 1 96.75 139 THR A C 1
ATOM 1079 O O . THR A 1 139 ? -15.336 -29.875 -24.391 1 96.75 139 THR A O 1
ATOM 1082 N N . GLU A 1 140 ? -13.461 -29.953 -23.125 1 97.56 140 GLU A N 1
ATOM 1083 C CA . GLU A 1 140 ? -13.422 -31.406 -23.047 1 97.56 140 GLU A CA 1
ATOM 1084 C C . GLU A 1 140 ? -13.508 -31.875 -21.594 1 97.56 140 GLU A C 1
ATOM 1086 O O . GLU A 1 140 ? -12.93 -31.266 -20.703 1 97.56 140 GLU A O 1
ATOM 1091 N N . PRO A 1 141 ? -14.273 -32.969 -21.359 1 97.75 141 PRO A N 1
ATOM 1092 C CA . PRO A 1 141 ? -14.297 -33.531 -20 1 97.75 141 PRO A CA 1
ATOM 1093 C C . PRO A 1 141 ? -12.938 -34.062 -19.547 1 97.75 141 PRO A C 1
ATOM 1095 O O . PRO A 1 141 ? -12.055 -34.281 -20.391 1 97.75 141 PRO A O 1
ATOM 1098 N N . ARG A 1 142 ? -12.766 -34.125 -18.344 1 97.56 142 ARG A N 1
ATOM 1099 C CA . ARG A 1 142 ? -11.547 -34.719 -17.781 1 97.56 142 ARG A CA 1
ATOM 1100 C C . ARG A 1 142 ? -11.867 -35.906 -16.875 1 97.56 142 ARG A C 1
ATOM 1102 O O . ARG A 1 142 ? -12.922 -35.938 -16.25 1 97.56 142 ARG A O 1
ATOM 1109 N N . ALA A 1 143 ? -10.977 -36.812 -16.844 1 96.62 143 ALA A N 1
ATOM 1110 C CA . ALA A 1 143 ? -11.188 -38.031 -16.062 1 96.62 143 ALA A CA 1
ATOM 1111 C C . ALA A 1 143 ? -10.953 -37.75 -14.578 1 96.62 143 ALA A C 1
ATOM 1113 O O . ALA A 1 143 ? -11.578 -38.406 -13.734 1 96.62 143 ALA A O 1
ATOM 1114 N N . GLU A 1 144 ? -10.078 -36.875 -14.32 1 96.19 144 GLU A N 1
ATOM 1115 C CA . GLU A 1 144 ? -9.742 -36.625 -12.922 1 96.19 144 GLU A CA 1
ATOM 1116 C C . GLU A 1 144 ? -9.188 -35.219 -12.742 1 96.19 144 GLU A C 1
ATOM 1118 O O . GLU A 1 144 ? -8.844 -34.562 -13.711 1 96.19 144 GLU A O 1
ATOM 1123 N N . PHE A 1 145 ? -9.203 -34.75 -11.641 1 96.94 145 PHE A N 1
ATOM 1124 C CA . PHE A 1 145 ? -8.492 -33.594 -11.102 1 96.94 145 PHE A CA 1
ATOM 1125 C C . PHE A 1 145 ? -7.875 -33.906 -9.75 1 96.94 145 PHE A C 1
ATOM 1127 O O . PHE A 1 145 ? -8.531 -33.812 -8.711 1 96.94 145 PHE A O 1
ATOM 1134 N N . SER A 1 146 ? -6.629 -34.281 -9.773 1 95.81 146 SER A N 1
ATOM 1135 C CA . SER A 1 146 ? -5.945 -34.938 -8.664 1 95.81 146 SER A CA 1
ATOM 1136 C C . SER A 1 146 ? -5.852 -34.031 -7.445 1 95.81 146 SER A C 1
ATOM 1138 O O . SER A 1 146 ? -6.137 -32.844 -7.531 1 95.81 146 SER A O 1
ATOM 1140 N N . ALA A 1 147 ? -5.473 -34.656 -6.312 1 94.12 147 ALA A N 1
ATOM 1141 C CA . ALA A 1 147 ? -5.23 -33.875 -5.09 1 94.12 147 ALA A CA 1
ATOM 1142 C C . ALA A 1 147 ? -4.125 -32.875 -5.289 1 94.12 147 ALA A C 1
ATOM 1144 O O . ALA A 1 147 ? -4.184 -31.75 -4.742 1 94.12 147 ALA A O 1
ATOM 1145 N N . ARG A 1 148 ? -3.188 -33.219 -6.078 1 90.94 148 ARG A N 1
ATOM 1146 C CA . ARG A 1 148 ? -2.086 -32.312 -6.391 1 90.94 148 ARG A CA 1
ATOM 1147 C C . ARG A 1 148 ? -2.57 -31.125 -7.211 1 90.94 148 ARG A C 1
ATOM 1149 O O . ARG A 1 148 ? -2.166 -29.984 -6.961 1 90.94 148 ARG A O 1
ATOM 1156 N N . ASP A 1 149 ? -3.398 -31.422 -8.18 1 94.5 149 ASP A N 1
ATOM 1157 C CA . ASP A 1 149 ? -3.961 -30.344 -8.992 1 94.5 149 ASP A CA 1
ATOM 1158 C C . ASP A 1 149 ? -4.82 -29.406 -8.156 1 94.5 149 ASP A C 1
ATOM 1160 O O . ASP A 1 149 ? -4.754 -28.188 -8.32 1 94.5 149 ASP A O 1
ATOM 1164 N N . ARG A 1 150 ? -5.566 -30 -7.227 1 95.81 150 ARG A N 1
ATOM 1165 C CA . ARG A 1 150 ? -6.391 -29.203 -6.32 1 95.81 150 ARG A CA 1
ATOM 1166 C C . ARG A 1 150 ? -5.531 -28.297 -5.457 1 95.81 150 ARG A C 1
ATOM 1168 O O . ARG A 1 150 ? -5.867 -27.125 -5.262 1 95.81 150 ARG A O 1
ATOM 1175 N N . ALA A 1 151 ? -4.48 -28.812 -5.023 1 92 151 ALA A N 1
ATOM 1176 C CA . ALA A 1 151 ? -3.574 -28.047 -4.18 1 92 151 ALA A CA 1
ATOM 1177 C C . ALA A 1 151 ? -2.932 -26.906 -4.969 1 92 151 ALA A C 1
ATOM 1179 O O . ALA A 1 151 ? -2.779 -25.797 -4.453 1 92 151 ALA A O 1
ATOM 1180 N N . ARG A 1 152 ? -2.551 -27.188 -6.199 1 91.75 152 ARG A N 1
ATOM 1181 C CA . ARG A 1 152 ? -1.962 -26.172 -7.066 1 91.75 152 ARG A CA 1
ATOM 1182 C C . ARG A 1 152 ? -2.943 -25.031 -7.32 1 91.75 152 ARG A C 1
ATOM 1184 O O . ARG A 1 152 ? -2.578 -23.859 -7.227 1 91.75 152 ARG A O 1
ATOM 1191 N N . LEU A 1 153 ? -4.148 -25.406 -7.59 1 96.06 153 LEU A N 1
ATOM 1192 C CA . LEU A 1 153 ? -5.168 -24.406 -7.875 1 96.06 153 LEU A CA 1
ATOM 1193 C C . LEU A 1 153 ? -5.473 -23.578 -6.641 1 96.06 153 LEU A C 1
ATOM 1195 O O . LEU A 1 153 ? -5.672 -22.359 -6.738 1 96.06 153 LEU A O 1
ATOM 1199 N N . THR A 1 154 ? -5.488 -24.234 -5.508 1 95.12 154 THR A N 1
ATOM 1200 C CA . THR A 1 154 ? -5.699 -23.547 -4.242 1 95.12 154 THR A CA 1
ATOM 1201 C C . THR A 1 154 ? -4.586 -22.531 -3.984 1 95.12 154 THR A C 1
ATOM 1203 O O . THR A 1 154 ? -4.852 -21.406 -3.561 1 95.12 154 THR A O 1
ATOM 1206 N N . THR A 1 155 ? -3.408 -22.906 -4.262 1 90.38 155 THR A N 1
ATOM 1207 C CA . THR A 1 155 ? -2.264 -22.016 -4.059 1 90.38 155 THR A CA 1
ATOM 1208 C C . THR A 1 155 ? -2.33 -20.828 -5 1 90.38 155 THR A C 1
ATOM 1210 O O . THR A 1 155 ? -2.043 -19.688 -4.594 1 90.38 155 THR A O 1
ATOM 1213 N N . LEU A 1 156 ? -2.684 -21.062 -6.188 1 94.31 156 LEU A N 1
ATOM 1214 C CA . LEU A 1 156 ? -2.816 -19.984 -7.148 1 94.31 156 LEU A CA 1
ATOM 1215 C C . LEU A 1 156 ? -3.922 -19.016 -6.723 1 94.31 156 LEU A C 1
ATOM 1217 O O . LEU A 1 156 ? -3.758 -17.797 -6.82 1 94.31 156 LEU A O 1
ATOM 1221 N N . ALA A 1 157 ? -4.996 -19.594 -6.254 1 95.75 157 ALA A N 1
ATOM 1222 C CA . ALA A 1 157 ? -6.09 -18.766 -5.77 1 95.75 157 ALA A CA 1
ATOM 1223 C C . ALA A 1 157 ? -5.652 -17.922 -4.566 1 95.75 157 ALA A C 1
ATOM 1225 O O . ALA A 1 157 ? -6.047 -16.766 -4.43 1 95.75 157 ALA A O 1
ATOM 1226 N N . ALA A 1 158 ? -4.879 -18.547 -3.736 1 91.88 158 ALA A N 1
ATOM 1227 C CA . ALA A 1 158 ? -4.348 -17.828 -2.584 1 91.88 158 ALA A CA 1
ATOM 1228 C C . ALA A 1 158 ? -3.453 -16.672 -3.023 1 91.88 158 ALA A C 1
ATOM 1230 O O . ALA A 1 158 ? -3.432 -15.617 -2.387 1 91.88 158 ALA A O 1
ATOM 1231 N N . THR A 1 159 ? -2.707 -16.906 -4.055 1 90 159 THR A N 1
ATOM 1232 C CA . THR A 1 159 ? -1.884 -15.852 -4.629 1 90 159 THR A CA 1
ATOM 1233 C C . THR A 1 159 ? -2.752 -14.688 -5.098 1 90 159 THR A C 1
ATOM 1235 O O . THR A 1 159 ? -2.418 -13.523 -4.867 1 90 159 THR A O 1
ATOM 1238 N N . VAL A 1 160 ? -3.855 -15 -5.73 1 94.88 160 VAL A N 1
ATOM 1239 C CA . VAL A 1 160 ? -4.789 -13.977 -6.18 1 94.88 160 VAL A CA 1
ATOM 1240 C C . VAL A 1 160 ? -5.328 -13.203 -4.977 1 94.88 160 VAL A C 1
ATOM 1242 O O . VAL A 1 160 ? -5.414 -11.969 -5.008 1 94.88 160 VAL A O 1
ATOM 1245 N N . SER A 1 161 ? -5.664 -13.961 -3.91 1 93.44 161 SER A N 1
ATOM 1246 C CA . SER A 1 161 ? -6.145 -13.328 -2.684 1 93.44 161 SER A CA 1
ATOM 1247 C C . SER A 1 161 ? -5.133 -12.328 -2.143 1 93.44 161 SER A C 1
ATOM 1249 O O . SER A 1 161 ? -5.496 -11.219 -1.751 1 93.44 161 SER A O 1
ATOM 1251 N N . SER A 1 162 ? -3.945 -12.727 -2.168 1 88.44 162 SER A N 1
ATOM 1252 C CA . SER A 1 162 ? -2.875 -11.867 -1.674 1 88.44 162 SER A CA 1
ATOM 1253 C C . SER A 1 162 ? -2.715 -10.625 -2.547 1 88.44 162 SER A C 1
ATOM 1255 O O . SER A 1 162 ? -2.531 -9.516 -2.035 1 88.44 162 SER A O 1
ATOM 1257 N N . LEU A 1 163 ? -2.756 -10.852 -3.859 1 89.88 163 LEU A N 1
ATOM 1258 C CA . LEU A 1 163 ? -2.65 -9.742 -4.793 1 89.88 163 LEU A CA 1
ATOM 1259 C C . LEU A 1 163 ? -3.779 -8.734 -4.57 1 89.88 163 LEU A C 1
ATOM 1261 O O . LEU A 1 163 ? -3.553 -7.523 -4.598 1 89.88 163 LEU A O 1
ATOM 1265 N N . MET A 1 164 ? -4.973 -9.234 -4.328 1 91.56 164 MET A N 1
ATOM 1266 C CA . MET A 1 164 ? -6.129 -8.367 -4.102 1 91.56 164 MET A CA 1
ATOM 1267 C C . MET A 1 164 ? -5.945 -7.535 -2.838 1 91.56 164 MET A C 1
ATOM 1269 O O . MET A 1 164 ? -6.262 -6.344 -2.826 1 91.56 164 MET A O 1
ATOM 1273 N N . THR A 1 165 ? -5.504 -8.164 -1.807 1 86.69 165 THR A N 1
ATOM 1274 C CA . THR A 1 165 ? -5.273 -7.473 -0.544 1 86.69 165 THR A CA 1
ATOM 1275 C C . THR A 1 165 ? -4.215 -6.383 -0.711 1 86.69 165 THR A C 1
ATOM 1277 O O . THR A 1 165 ? -4.41 -5.25 -0.271 1 86.69 165 THR A O 1
ATOM 1280 N N . LEU A 1 166 ? -3.15 -6.738 -1.396 1 82.69 166 LEU A N 1
ATOM 1281 C CA . LEU A 1 166 ? -2.064 -5.785 -1.605 1 82.69 166 LEU A CA 1
ATOM 1282 C C . LEU A 1 166 ? -2.516 -4.633 -2.496 1 82.69 166 LEU A C 1
ATOM 1284 O O . LEU A 1 166 ? -2.119 -3.484 -2.283 1 82.69 166 LEU A O 1
ATOM 1288 N N . ARG A 1 167 ? -3.287 -4.977 -3.516 1 83.75 167 ARG A N 1
ATOM 1289 C CA . ARG A 1 167 ? -3.844 -3.949 -4.391 1 83.75 167 ARG A CA 1
ATOM 1290 C C . ARG A 1 167 ? -4.691 -2.957 -3.602 1 83.75 167 ARG A C 1
ATOM 1292 O O . ARG A 1 167 ? -4.594 -1.746 -3.809 1 83.75 167 ARG A O 1
ATOM 1299 N N . LYS A 1 168 ? -5.613 -3.451 -2.762 1 83.25 168 LYS A N 1
ATOM 1300 C CA . LYS A 1 168 ? -6.453 -2.602 -1.922 1 83.25 168 LYS A CA 1
ATOM 1301 C C . LYS A 1 168 ? -5.602 -1.703 -1.028 1 83.25 168 LYS A C 1
ATOM 1303 O O . LYS A 1 168 ? -5.895 -0.514 -0.877 1 83.25 168 LYS A O 1
ATOM 1308 N N . ASP A 1 169 ? -4.613 -2.213 -0.482 1 77.06 169 ASP A N 1
ATOM 1309 C CA . ASP A 1 169 ? -3.719 -1.457 0.391 1 77.06 169 ASP A CA 1
ATOM 1310 C C . ASP A 1 169 ? -3.029 -0.328 -0.374 1 77.06 169 ASP A C 1
ATOM 1312 O O . ASP A 1 169 ? -2.875 0.777 0.149 1 77.06 169 ASP A O 1
ATOM 1316 N N . ALA A 1 170 ? -2.682 -0.673 -1.647 1 75.06 170 ALA A N 1
ATOM 1317 C CA . ALA A 1 170 ? -2.039 0.335 -2.486 1 75.06 170 ALA A CA 1
ATOM 1318 C C . ALA A 1 170 ? -2.994 1.485 -2.789 1 75.06 170 ALA A C 1
ATOM 1320 O O . ALA A 1 170 ? -2.592 2.652 -2.793 1 75.06 170 ALA A O 1
ATOM 1321 N N . GLN A 1 171 ? -4.207 1.205 -3.039 1 73.88 171 GLN A N 1
ATOM 1322 C CA . GLN A 1 171 ? -5.207 2.23 -3.311 1 73.88 171 GLN A CA 1
ATOM 1323 C C . GLN A 1 171 ? -5.453 3.098 -2.08 1 73.88 171 GLN A C 1
ATOM 1325 O O . GLN A 1 171 ? -5.609 4.316 -2.195 1 73.88 171 GLN A O 1
ATOM 1330 N N . MET A 1 172 ? -5.516 2.424 -0.995 1 73.25 172 MET A N 1
ATOM 1331 C CA . MET A 1 172 ? -5.691 3.166 0.25 1 73.25 172 MET A CA 1
ATOM 1332 C C . MET A 1 172 ? -4.523 4.113 0.492 1 73.25 172 MET A C 1
ATOM 1334 O O . MET A 1 172 ? -4.711 5.227 0.978 1 73.25 172 MET A O 1
ATOM 1338 N N . GLN A 1 173 ? -3.412 3.703 0.05 1 71.12 173 GLN A N 1
ATOM 1339 C CA . GLN A 1 173 ? -2.215 4.52 0.208 1 71.12 173 GLN A CA 1
ATOM 1340 C C . GLN A 1 173 ? -2.338 5.832 -0.567 1 71.12 173 GLN A C 1
ATOM 1342 O O . GLN A 1 173 ? -1.972 6.895 -0.062 1 71.12 173 GLN A O 1
ATOM 1347 N N . LYS A 1 174 ? -2.826 5.652 -1.843 1 70.56 174 LYS A N 1
ATOM 1348 C CA . LYS A 1 174 ? -2.961 6.855 -2.658 1 70.56 174 LYS A CA 1
ATOM 1349 C C . LYS A 1 174 ? -3.867 7.879 -1.979 1 70.56 174 LYS A C 1
ATOM 1351 O O . LYS A 1 174 ? -3.566 9.078 -1.973 1 70.56 174 LYS A O 1
ATOM 1356 N N . SER A 1 175 ? -4.914 7.395 -1.435 1 71.94 175 SER A N 1
ATOM 1357 C CA . SER A 1 175 ? -5.84 8.289 -0.743 1 71.94 175 SER A CA 1
ATOM 1358 C C . SER A 1 175 ? -5.203 8.883 0.508 1 71.94 175 SER A C 1
ATOM 1360 O O . SER A 1 175 ? -5.387 10.062 0.802 1 71.94 175 SER A O 1
ATOM 1362 N N . ILE A 1 176 ? -4.477 8.039 1.182 1 73.31 176 ILE A N 1
ATOM 1363 C CA . ILE A 1 176 ? -3.834 8.477 2.416 1 73.31 176 ILE A CA 1
ATOM 1364 C C . ILE A 1 176 ? -2.768 9.523 2.102 1 73.31 176 ILE A C 1
ATOM 1366 O O . ILE A 1 176 ? -2.648 10.523 2.807 1 73.31 176 ILE A O 1
ATOM 1370 N N . VAL A 1 177 ? -2.102 9.258 1.066 1 73.62 177 VAL A N 1
ATOM 1371 C CA . VAL A 1 177 ? -1.042 10.18 0.676 1 73.62 177 VAL A CA 1
ATOM 1372 C C . VAL A 1 177 ? -1.647 11.539 0.32 1 73.62 177 VAL A C 1
ATOM 1374 O O . VAL A 1 177 ? -1.111 12.586 0.698 1 73.62 177 VAL A O 1
ATOM 1377 N N . ARG A 1 178 ? -2.717 11.562 -0.389 1 75.12 178 ARG A N 1
ATOM 1378 C CA . ARG A 1 178 ? -3.379 12.805 -0.756 1 75.12 178 ARG A CA 1
ATOM 1379 C C . ARG A 1 178 ? -3.816 13.578 0.483 1 75.12 178 ARG A C 1
ATOM 1381 O O . ARG A 1 178 ? -3.621 14.797 0.565 1 75.12 178 ARG A O 1
ATOM 1388 N N . ARG A 1 179 ? -4.406 12.836 1.332 1 76.75 179 ARG A N 1
ATOM 1389 C CA . ARG A 1 179 ? -4.863 13.469 2.564 1 76.75 179 ARG A CA 1
ATOM 1390 C C . ARG A 1 179 ? -3.689 14.016 3.369 1 76.75 179 ARG A C 1
ATOM 1392 O O . ARG A 1 179 ? -3.785 15.086 3.971 1 76.75 179 ARG A O 1
ATOM 1399 N N . CYS A 1 180 ? -2.693 13.203 3.389 1 81.44 180 CYS A N 1
ATOM 1400 C CA . CYS A 1 180 ? -1.491 13.641 4.09 1 81.44 180 CYS A CA 1
ATOM 1401 C C . CYS A 1 180 ? -0.947 14.93 3.486 1 81.44 180 CYS A C 1
ATOM 1403 O O . CYS A 1 180 ? -0.561 15.844 4.215 1 81.44 180 CYS A O 1
ATOM 1405 N N . ASN A 1 181 ? -0.894 14.977 2.148 1 82.25 181 ASN A N 1
ATOM 1406 C CA . ASN A 1 181 ? -0.409 16.172 1.471 1 82.25 181 ASN A CA 1
ATOM 1407 C C . ASN A 1 181 ? -1.286 17.391 1.778 1 82.25 181 ASN A C 1
ATOM 1409 O O . ASN A 1 181 ? -0.777 18.484 2.002 1 82.25 181 ASN A O 1
ATOM 1413 N N . GLU A 1 182 ? -2.539 17.188 1.684 1 85.69 182 GLU A N 1
ATOM 1414 C CA . GLU A 1 182 ? -3.486 18.234 2.037 1 85.69 182 GLU A CA 1
ATOM 1415 C C . GLU A 1 182 ? -3.236 18.75 3.451 1 85.69 182 GLU A C 1
ATOM 1417 O O . GLU A 1 182 ? -3.209 19.953 3.68 1 85.69 182 GLU A O 1
ATOM 1422 N N . ASN A 1 183 ? -3.092 17.812 4.375 1 88.44 183 ASN A N 1
ATOM 1423 C CA . ASN A 1 183 ? -2.871 18.188 5.766 1 88.44 183 ASN A CA 1
ATOM 1424 C C . ASN A 1 183 ? -1.568 18.969 5.934 1 88.44 183 ASN A C 1
ATOM 1426 O O . ASN A 1 183 ? -1.495 19.906 6.734 1 88.44 183 ASN A O 1
ATOM 1430 N N . GLN A 1 184 ? -0.668 18.5 5.195 1 88.19 184 GLN A N 1
ATOM 1431 C CA . GLN A 1 184 ? 0.595 19.234 5.211 1 88.19 184 GLN A CA 1
ATOM 1432 C C . GLN A 1 184 ? 0.403 20.672 4.75 1 88.19 184 GLN A C 1
ATOM 1434 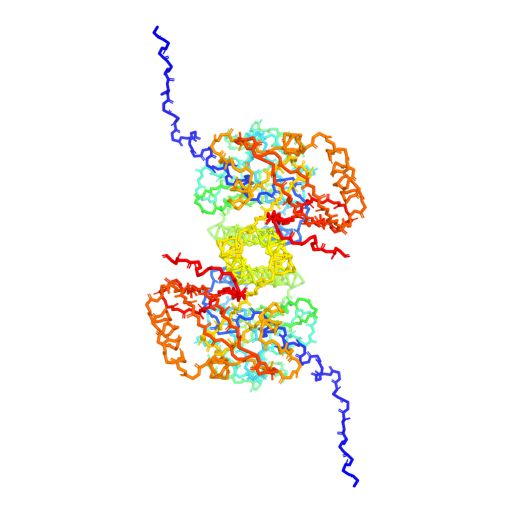O O . GLN A 1 184 ? 0.916 21.594 5.379 1 88.19 184 GLN A O 1
ATOM 1439 N N . LYS A 1 185 ? -0.275 20.891 3.672 1 89.69 185 LYS A N 1
ATOM 1440 C CA . LYS A 1 185 ? -0.534 22.234 3.152 1 89.69 185 LYS A CA 1
ATOM 1441 C C . LYS A 1 185 ? -1.344 23.047 4.148 1 89.69 185 LYS A C 1
ATOM 1443 O O . LYS A 1 185 ? -1.077 24.25 4.336 1 89.69 185 LYS A O 1
ATOM 1448 N N . LYS A 1 186 ? -2.314 22.422 4.754 1 91.69 186 LYS A N 1
ATOM 1449 C CA . LYS A 1 186 ? -3.098 23.109 5.781 1 91.69 186 LYS A CA 1
ATOM 1450 C C . LYS A 1 186 ? -2.209 23.562 6.934 1 91.69 186 LYS A C 1
ATOM 1452 O O . LYS A 1 186 ? -2.383 24.672 7.453 1 91.69 186 LYS A O 1
ATOM 1457 N N . LEU A 1 187 ? -1.282 22.688 7.383 1 92.56 187 LEU A N 1
ATOM 1458 C CA . LEU A 1 187 ? -0.352 23.031 8.445 1 92.56 187 LEU A CA 1
ATOM 1459 C C . LEU A 1 187 ? 0.462 24.266 8.07 1 92.56 187 LEU A C 1
ATOM 1461 O O . LEU A 1 187 ? 0.636 25.188 8.883 1 92.56 187 LEU A O 1
ATOM 1465 N N . GLU A 1 188 ? 0.913 24.297 6.879 1 90.94 188 GLU A N 1
ATOM 1466 C CA . GLU A 1 188 ? 1.713 25.422 6.387 1 90.94 188 GLU A CA 1
ATOM 1467 C C . GLU A 1 188 ? 0.893 26.703 6.344 1 90.94 188 GLU A C 1
ATOM 1469 O O . GLU A 1 188 ? 1.393 27.781 6.688 1 90.94 188 GLU A O 1
ATOM 1474 N N . MET A 1 189 ? -0.295 26.531 5.891 1 90.75 189 MET A N 1
ATOM 1475 C CA . MET A 1 189 ? -1.18 27.703 5.836 1 90.75 189 MET A CA 1
ATOM 1476 C C . MET A 1 189 ? -1.454 28.234 7.234 1 90.75 189 MET A C 1
ATOM 1478 O O . MET A 1 189 ? -1.431 29.453 7.449 1 90.75 189 MET A O 1
ATOM 1482 N N . MET A 1 190 ? -1.686 27.359 8.156 1 90.69 190 MET A N 1
ATOM 1483 C CA . MET A 1 190 ? -1.945 27.781 9.531 1 90.69 190 MET A CA 1
ATOM 1484 C C . MET A 1 190 ? -0.735 28.5 10.117 1 90.69 190 MET A C 1
ATOM 1486 O O . MET A 1 190 ? -0.884 29.484 10.844 1 90.69 190 MET A O 1
ATOM 1490 N N . GLU A 1 191 ? 0.363 27.938 9.805 1 90.06 191 GLU A N 1
ATOM 1491 C CA . GLU A 1 191 ? 1.599 28.594 10.242 1 90.06 191 GLU A CA 1
ATOM 1492 C C . GLU A 1 191 ? 1.685 30.016 9.711 1 90.06 191 GLU A C 1
ATOM 1494 O O . GLU A 1 191 ? 2.049 30.938 10.453 1 90.06 191 GLU A O 1
ATOM 1499 N N . ALA A 1 192 ? 1.41 30.188 8.477 1 84.94 192 ALA A N 1
ATOM 1500 C CA . ALA A 1 192 ? 1.537 31.484 7.816 1 84.94 192 ALA A CA 1
ATOM 1501 C C . ALA A 1 192 ? 0.517 32.469 8.359 1 84.94 192 ALA A C 1
ATOM 1503 O O . ALA A 1 192 ? 0.821 33.656 8.523 1 84.94 192 ALA A O 1
ATOM 1504 N N . VAL A 1 193 ? -0.617 32 8.719 1 83.94 193 VAL A N 1
ATOM 1505 C CA . VAL A 1 193 ? -1.725 32.906 9.055 1 83.94 193 VAL A CA 1
ATOM 1506 C C . VAL A 1 193 ? -1.724 33.188 10.555 1 83.94 193 VAL A C 1
ATOM 1508 O O . VAL A 1 193 ? -2.012 34.281 10.984 1 83.94 193 VAL A O 1
ATOM 1511 N N . ALA A 1 194 ? -1.393 32.156 11.328 1 84.38 194 ALA A N 1
ATOM 1512 C CA . ALA A 1 194 ? -1.567 32.312 12.773 1 84.38 194 ALA A CA 1
ATOM 1513 C C . ALA A 1 194 ? -0.224 32.5 13.477 1 84.38 194 ALA A C 1
ATOM 1515 O O . ALA A 1 194 ? -0.176 32.75 14.672 1 84.38 194 ALA A O 1
ATOM 1516 N N . GLY A 1 195 ? 0.858 32.375 12.766 1 83.69 195 GLY A N 1
ATOM 1517 C CA . GLY A 1 195 ? 2.182 32.562 13.336 1 83.69 195 GLY A CA 1
ATOM 1518 C C . GLY A 1 195 ? 2.574 31.469 14.305 1 83.69 195 GLY A C 1
ATOM 1519 O O . GLY A 1 195 ? 3.184 31.734 15.344 1 83.69 195 GLY A O 1
ATOM 1520 N N . VAL A 1 196 ? 2.064 30.375 14.055 1 91.31 196 VAL A N 1
ATOM 1521 C CA . VAL A 1 196 ? 2.371 29.188 14.844 1 91.31 196 VAL A CA 1
ATOM 1522 C C . VAL A 1 196 ? 3.322 28.281 14.07 1 91.31 196 VAL A C 1
ATOM 1524 O O . VAL A 1 196 ? 3.467 28.406 12.852 1 91.31 196 VAL A O 1
ATOM 1527 N N . GLY A 1 197 ? 4.09 27.5 14.773 1 94.38 197 GLY A N 1
ATOM 1528 C CA . GLY A 1 197 ? 4.945 26.5 14.164 1 94.38 197 GLY A CA 1
ATOM 1529 C C . GLY A 1 197 ? 4.789 25.125 14.773 1 94.38 197 GLY A C 1
ATOM 1530 O O . GLY A 1 197 ? 4.121 24.969 15.805 1 94.38 197 GLY A O 1
ATOM 1531 N N . TYR A 1 198 ? 5.25 24.203 14.055 1 94.88 198 TYR A N 1
ATOM 1532 C CA . TYR A 1 198 ? 5.199 22.844 14.586 1 94.88 198 TYR A CA 1
ATOM 1533 C C . TYR A 1 198 ? 6.574 22.188 14.555 1 94.88 198 TYR A C 1
ATOM 1535 O O . TYR A 1 198 ? 7.469 22.641 13.836 1 94.88 198 TYR A O 1
ATOM 1543 N N . TRP A 1 199 ? 6.777 21.234 15.391 1 93.81 199 TRP A N 1
ATOM 1544 C CA . TRP A 1 199 ? 8.062 20.547 15.523 1 93.81 199 TRP A CA 1
ATOM 1545 C C . TRP A 1 199 ? 7.875 19.047 15.711 1 93.81 199 TRP A C 1
ATOM 1547 O O . TRP A 1 199 ? 6.77 18.594 16 1 93.81 199 TRP A O 1
ATOM 1557 N N . HIS A 1 200 ? 8.883 18.281 15.352 1 93.5 200 HIS A N 1
ATOM 1558 C CA . HIS A 1 200 ? 8.898 16.828 15.438 1 93.5 200 HIS A CA 1
ATOM 1559 C C . HIS A 1 200 ? 10.25 16.328 15.93 1 93.5 200 HIS A C 1
ATOM 1561 O O . HIS A 1 200 ? 11.297 16.812 15.5 1 93.5 200 HIS A O 1
ATOM 1567 N N . VAL A 1 201 ? 10.18 15.445 16.906 1 90.88 201 VAL A N 1
ATOM 1568 C CA . VAL A 1 201 ? 11.383 14.789 17.406 1 90.88 201 VAL A CA 1
ATOM 1569 C C . VAL A 1 201 ? 11.273 13.281 17.203 1 90.88 201 VAL A C 1
ATOM 1571 O O . VAL A 1 201 ? 10.336 12.648 17.688 1 90.88 201 VAL A O 1
ATOM 1574 N N . ASP A 1 202 ? 12.211 12.766 16.484 1 89.12 202 ASP A N 1
ATOM 1575 C CA . ASP A 1 202 ? 12.328 11.32 16.344 1 89.12 202 ASP A CA 1
ATOM 1576 C C . ASP A 1 202 ? 13.18 10.734 17.484 1 89.12 202 ASP A C 1
ATOM 1578 O O . ASP A 1 202 ? 14.391 10.945 17.531 1 89.12 202 ASP A O 1
ATOM 1582 N N . LEU A 1 203 ? 12.578 9.953 18.328 1 85 203 LEU A N 1
ATOM 1583 C CA . LEU A 1 203 ? 13.266 9.461 19.516 1 85 203 LEU A CA 1
ATOM 1584 C C . LEU A 1 203 ? 14.203 8.312 19.172 1 85 203 LEU A C 1
ATOM 1586 O O . LEU A 1 203 ? 15.164 8.055 19.906 1 85 203 LEU A O 1
ATOM 1590 N N . GLU A 1 204 ? 13.883 7.578 18.141 1 81.56 204 GLU A N 1
ATOM 1591 C CA . GLU A 1 204 ? 14.734 6.469 17.703 1 81.56 204 GLU A CA 1
ATOM 1592 C C . GLU A 1 204 ? 16.047 6.973 17.109 1 81.56 204 GLU A C 1
ATOM 1594 O O . GLU A 1 204 ? 17.125 6.5 17.469 1 81.56 204 GLU A O 1
ATOM 1599 N N . ASN A 1 205 ? 15.93 7.926 16.219 1 83.75 205 ASN A N 1
ATOM 1600 C CA . ASN A 1 205 ? 17.109 8.438 15.523 1 83.75 205 ASN A CA 1
ATOM 1601 C C . ASN A 1 205 ? 17.625 9.719 16.172 1 83.75 205 ASN A C 1
ATOM 1603 O O . ASN A 1 205 ? 18.656 10.258 15.75 1 83.75 205 ASN A O 1
ATOM 1607 N N . GLN A 1 206 ? 16.938 10.25 17.188 1 84 206 GLN A N 1
ATOM 1608 C CA . GLN A 1 206 ? 17.297 11.445 17.922 1 84 206 GLN A CA 1
ATOM 1609 C C . GLN A 1 206 ? 17.438 12.648 17 1 84 206 GLN A C 1
ATOM 1611 O O . GLN A 1 206 ? 18.438 13.375 17.062 1 84 206 GLN A O 1
ATOM 1616 N N . THR A 1 207 ? 16.547 12.719 16.062 1 89.06 207 THR A N 1
ATOM 1617 C CA . THR A 1 207 ? 16.531 13.859 15.156 1 89.06 207 THR A CA 1
ATOM 1618 C C . THR A 1 207 ? 15.391 14.812 15.5 1 89.06 207 THR A C 1
ATOM 1620 O O . THR A 1 207 ? 14.344 14.391 16 1 89.06 207 THR A O 1
ATOM 1623 N N . VAL A 1 208 ? 15.656 16.141 15.312 1 92.69 208 VAL A N 1
ATOM 1624 C CA . VAL A 1 208 ? 14.68 17.188 15.578 1 92.69 208 VAL A CA 1
ATOM 1625 C C . VAL A 1 208 ? 14.383 17.953 14.297 1 92.69 208 VAL A C 1
ATOM 1627 O O . VAL A 1 208 ? 15.297 18.281 13.531 1 92.69 208 VAL A O 1
ATOM 1630 N N . GLU A 1 209 ? 13.102 18.141 14.062 1 93.81 209 GLU A N 1
ATOM 1631 C CA . GLU A 1 209 ? 12.656 18.922 12.914 1 93.81 209 GLU A CA 1
ATOM 1632 C C . GLU A 1 209 ? 11.797 20.109 13.352 1 93.81 209 GLU A C 1
ATOM 1634 O O . GLU A 1 209 ? 10.891 19.953 14.172 1 93.81 209 GLU A O 1
ATOM 1639 N N . TRP A 1 210 ? 12.148 21.281 12.867 1 95.44 210 TRP A N 1
ATOM 1640 C CA . TRP A 1 210 ? 11.367 22.484 13.094 1 95.44 210 TRP A CA 1
ATOM 1641 C C . TRP A 1 210 ? 10.672 22.938 11.812 1 95.44 210 TRP A C 1
ATOM 1643 O O . TRP A 1 210 ? 11.25 22.875 10.727 1 95.44 210 TRP A O 1
ATOM 1653 N N . SER A 1 211 ? 9.477 23.281 11.984 1 94.62 211 SER A N 1
ATOM 1654 C CA . SER A 1 211 ? 8.82 23.938 10.859 1 94.62 211 SER A CA 1
ATOM 1655 C C . SER A 1 211 ? 9.344 25.359 10.656 1 94.62 211 SER A C 1
ATOM 1657 O O . SER A 1 211 ? 10.086 25.875 11.492 1 94.62 211 SER A O 1
ATOM 1659 N N . GLN A 1 212 ? 8.969 25.984 9.531 1 92.62 212 GLN A N 1
ATOM 1660 C CA . GLN A 1 212 ? 9.367 27.359 9.258 1 92.62 212 GLN A CA 1
ATOM 1661 C C . GLN A 1 212 ? 8.875 28.297 10.352 1 92.62 212 GLN A C 1
ATOM 1663 O O . GLN A 1 212 ? 9.555 29.266 10.703 1 92.62 212 GLN A O 1
ATOM 1668 N N . GLY A 1 213 ? 7.727 27.984 10.82 1 93.19 213 GLY A N 1
ATOM 1669 C CA . GLY A 1 213 ? 7.16 28.797 11.891 1 93.19 213 GLY A CA 1
ATOM 1670 C C . GLY A 1 213 ? 8 28.781 13.156 1 93.19 213 GLY A C 1
ATOM 1671 O O . GLY A 1 213 ? 8.172 29.812 13.805 1 93.19 213 GLY A O 1
ATOM 1672 N N . VAL A 1 214 ? 8.523 27.641 13.5 1 95.38 214 VAL A N 1
ATOM 1673 C CA . VAL A 1 214 ? 9.352 27.531 14.695 1 95.38 214 VAL A CA 1
ATOM 1674 C C . VAL A 1 214 ? 10.648 28.312 14.5 1 95.38 214 VAL A C 1
ATOM 1676 O O . VAL A 1 214 ? 11.109 29 15.406 1 95.38 214 VAL A O 1
ATOM 1679 N N . TYR A 1 215 ? 11.203 28.219 13.359 1 95.56 215 TYR A N 1
ATOM 1680 C CA . TYR A 1 215 ? 12.398 29 13.062 1 95.56 215 TYR A CA 1
ATOM 1681 C C . TYR A 1 215 ? 12.125 30.484 13.18 1 95.56 215 TYR A C 1
ATOM 1683 O O . TYR A 1 215 ? 12.914 31.219 13.773 1 95.56 215 TYR A O 1
ATOM 1691 N N . ARG A 1 216 ? 11.055 30.875 12.648 1 93 216 ARG A N 1
ATOM 1692 C CA . ARG A 1 216 ? 10.68 32.281 12.695 1 93 216 ARG A CA 1
ATOM 1693 C C . ARG A 1 216 ? 10.523 32.781 14.133 1 93 216 ARG A C 1
ATOM 1695 O O . ARG A 1 216 ? 10.977 33.844 14.484 1 93 216 ARG A O 1
ATOM 1702 N N . ILE A 1 217 ? 9.875 32 14.914 1 93.12 217 ILE A N 1
ATOM 1703 C CA . ILE A 1 217 ? 9.625 32.344 16.297 1 93.12 217 ILE A CA 1
ATOM 1704 C C . ILE A 1 217 ? 10.953 32.469 17.047 1 93.12 217 ILE A C 1
ATOM 1706 O O . ILE A 1 217 ? 11.109 33.344 17.906 1 93.12 217 ILE A O 1
ATOM 1710 N N . HIS A 1 218 ? 11.883 31.641 16.734 1 94.75 218 HIS A N 1
ATOM 1711 C CA . HIS A 1 218 ? 13.188 31.656 17.375 1 94.75 218 HIS A CA 1
ATOM 1712 C C . HIS A 1 218 ? 14.094 32.719 16.781 1 94.75 218 HIS A C 1
ATOM 1714 O O . HIS A 1 218 ? 15.141 33.062 17.344 1 94.75 218 HIS A O 1
ATOM 1720 N N . GLY A 1 219 ? 13.648 33.281 15.617 1 93.94 219 GLY A N 1
ATOM 1721 C CA . GLY A 1 219 ? 14.508 34.219 14.898 1 93.94 219 GLY A CA 1
ATOM 1722 C C . GLY A 1 219 ? 15.711 33.531 14.258 1 93.94 219 GLY A C 1
ATOM 1723 O O . GLY A 1 219 ? 16.797 34.125 14.227 1 93.94 219 GLY A O 1
ATOM 1724 N N . LEU A 1 220 ? 15.523 32.281 13.898 1 94.38 220 LEU A N 1
ATOM 1725 C CA . LEU A 1 220 ? 16.594 31.484 13.312 1 94.38 220 LEU A CA 1
ATOM 1726 C C . LEU A 1 220 ? 16.203 30.984 11.922 1 94.38 220 LEU A C 1
ATOM 1728 O O . LEU A 1 220 ? 15.062 31.188 11.484 1 94.38 220 LEU A O 1
ATOM 1732 N N . THR A 1 221 ? 17.188 30.469 11.148 1 93.69 221 THR A N 1
ATOM 1733 C CA . THR A 1 221 ? 16.953 29.859 9.844 1 93.69 221 THR A CA 1
ATOM 1734 C C . THR A 1 221 ? 17.562 28.469 9.773 1 93.69 221 THR A C 1
ATOM 1736 O O . THR A 1 221 ? 18.531 28.172 10.492 1 93.69 221 THR A O 1
ATOM 1739 N N . PRO A 1 222 ? 17 27.641 8.914 1 91.69 222 PRO A N 1
ATOM 1740 C CA . PRO A 1 222 ? 17.5 26.266 8.82 1 91.69 222 PRO A CA 1
ATOM 1741 C C . PRO A 1 222 ? 18.938 26.203 8.32 1 91.69 222 PRO A C 1
ATOM 1743 O O . PRO A 1 222 ? 19.641 25.203 8.539 1 91.69 222 PRO A O 1
ATOM 1746 N N . GLN A 1 223 ? 19.359 27.156 7.691 1 90.44 223 GLN A N 1
ATOM 1747 C CA . GLN A 1 223 ? 20.719 27.188 7.152 1 90.44 223 GLN A CA 1
ATOM 1748 C C . GLN A 1 223 ? 21.734 27.406 8.258 1 90.44 223 GLN A C 1
ATOM 1750 O O . GLN A 1 223 ? 22.875 26.938 8.156 1 90.44 223 GLN A O 1
ATOM 1755 N N . ILE A 1 224 ? 21.391 28.062 9.336 1 88.75 224 ILE A N 1
ATOM 1756 C CA . ILE A 1 224 ? 22.344 28.469 10.352 1 88.75 224 ILE A CA 1
ATOM 1757 C C . ILE A 1 224 ? 22.188 27.594 11.594 1 88.75 224 ILE A C 1
ATOM 1759 O O . ILE A 1 224 ? 23.125 27.469 12.391 1 88.75 224 ILE A O 1
ATOM 1763 N N . PHE A 1 225 ? 21 27.172 11.766 1 91.38 225 PHE A N 1
ATOM 1764 C CA . PHE A 1 225 ? 20.719 26.438 13 1 91.38 225 PHE A CA 1
ATOM 1765 C C . PHE A 1 225 ? 20.125 25.078 12.688 1 91.38 225 PHE A C 1
ATOM 1767 O O . PHE A 1 225 ? 19.109 24.969 11.992 1 91.38 225 PHE A O 1
ATOM 1774 N N . HIS A 1 226 ? 20.766 24.047 13.211 1 92.5 226 HIS A N 1
ATOM 1775 C CA . HIS A 1 226 ? 20.266 22.688 13.141 1 92.5 226 HIS A CA 1
ATOM 1776 C C . HIS A 1 226 ? 19.844 22.172 14.516 1 92.5 226 HIS A C 1
ATOM 1778 O O . HIS A 1 226 ? 20.703 21.797 15.328 1 92.5 226 HIS A O 1
ATOM 1784 N N . PRO A 1 227 ? 18.531 22.125 14.695 1 91.56 227 PRO A N 1
ATOM 1785 C CA . PRO A 1 227 ? 18.062 21.828 16.047 1 91.56 227 PRO A CA 1
ATOM 1786 C C . PRO A 1 227 ? 18.344 20.375 16.469 1 91.56 227 PRO A C 1
ATOM 1788 O O . PRO A 1 227 ? 18.234 19.469 15.648 1 91.56 227 PRO A O 1
ATOM 1791 N N . ASP A 1 228 ? 18.766 20.203 17.594 1 90.38 228 ASP A N 1
ATOM 1792 C CA . ASP A 1 228 ? 18.766 18.938 18.328 1 90.38 228 ASP A CA 1
ATOM 1793 C C . ASP A 1 228 ? 18.188 19.109 19.719 1 90.38 228 ASP A C 1
ATOM 1795 O O . ASP A 1 228 ? 17.766 20.203 20.094 1 90.38 228 ASP A O 1
ATOM 1799 N N . LEU A 1 229 ? 18.125 18.078 20.484 1 83.62 229 LEU A N 1
ATOM 1800 C CA . LEU A 1 229 ? 17.438 18.125 21.766 1 83.62 229 LEU A CA 1
ATOM 1801 C C . LEU A 1 229 ? 18.156 19.062 22.734 1 83.62 229 LEU A C 1
ATOM 1803 O O . LEU A 1 229 ? 17.531 19.75 23.531 1 83.62 229 LEU A O 1
ATOM 1807 N N . THR A 1 230 ? 19.422 19.156 22.594 1 86.25 230 THR A N 1
ATOM 1808 C CA . THR A 1 230 ? 20.25 19.938 23.516 1 86.25 230 THR A CA 1
ATOM 1809 C C . THR A 1 230 ? 20.219 21.422 23.141 1 86.25 230 THR A C 1
ATOM 1811 O O . THR A 1 230 ? 19.859 22.25 23.984 1 86.25 230 THR A O 1
ATOM 1814 N N . ASN A 1 231 ? 20.547 21.75 21.938 1 90.69 231 ASN A N 1
ATOM 1815 C CA . ASN A 1 231 ? 20.656 23.141 21.562 1 90.69 231 ASN A CA 1
ATOM 1816 C C . ASN A 1 231 ? 19.281 23.812 21.484 1 90.69 231 ASN A C 1
ATOM 1818 O O . ASN A 1 231 ? 19.172 25.031 21.656 1 90.69 231 ASN A O 1
ATOM 1822 N N . ALA A 1 232 ? 18.266 23.062 21.203 1 91 232 ALA A N 1
ATOM 1823 C CA . ALA A 1 232 ? 16.922 23.625 21.219 1 91 232 ALA A CA 1
ATOM 1824 C C . ALA A 1 232 ? 16.531 24.094 22.609 1 91 232 ALA A C 1
ATOM 1826 O O . ALA A 1 232 ? 15.875 25.125 22.766 1 91 232 ALA A O 1
ATOM 1827 N N . LEU A 1 233 ? 16.953 23.375 23.625 1 89.62 233 LEU A N 1
ATOM 1828 C CA . LEU A 1 233 ? 16.656 23.719 25 1 89.62 233 LEU A CA 1
ATOM 1829 C C . LEU A 1 233 ? 17.406 24.984 25.422 1 89.62 233 LEU A C 1
ATOM 1831 O O . LEU A 1 233 ? 16.922 25.766 26.234 1 89.62 233 LEU A O 1
ATOM 1835 N N . GLU A 1 234 ? 18.516 25.141 24.812 1 91.94 234 GLU A N 1
ATOM 1836 C CA . GLU A 1 234 ? 19.375 26.281 25.156 1 91.94 234 GLU A CA 1
ATOM 1837 C C . GLU A 1 234 ? 18.781 27.594 24.672 1 91.94 234 GLU A C 1
ATOM 1839 O O . GLU A 1 234 ? 19.188 28.672 25.109 1 91.94 234 GLU A O 1
ATOM 1844 N N . CYS A 1 235 ? 17.797 27.516 23.781 1 94.44 235 CYS A N 1
ATOM 1845 C CA . CYS A 1 235 ? 17.141 28.719 23.266 1 94.44 235 CYS A CA 1
ATOM 1846 C C . CYS A 1 235 ? 16.203 29.312 24.297 1 94.44 235 CYS A C 1
ATOM 1848 O O . CYS A 1 235 ? 15.812 30.484 24.188 1 94.44 235 CYS A O 1
ATOM 1850 N N . TYR A 1 236 ? 15.875 28.547 25.266 1 95.44 236 TYR A N 1
ATOM 1851 C CA . TYR A 1 236 ? 14.992 29.031 26.312 1 95.44 236 TYR A CA 1
ATOM 1852 C C . TYR A 1 236 ? 15.773 29.781 27.391 1 95.44 236 TYR A C 1
ATOM 1854 O O . TYR A 1 236 ? 16.969 29.562 27.562 1 95.44 236 TYR A O 1
ATOM 1862 N N . HIS A 1 237 ? 15.078 30.688 28.094 1 95.88 237 HIS A N 1
ATOM 1863 C CA . HIS A 1 237 ? 15.688 31.406 29.203 1 95.88 237 HIS A CA 1
ATOM 1864 C C . HIS A 1 237 ? 16.234 30.453 30.25 1 95.88 237 HIS A C 1
ATOM 1866 O O . HIS A 1 237 ? 15.609 29.438 30.562 1 95.88 237 HIS A O 1
ATOM 1872 N N . PRO A 1 238 ? 17.375 30.75 30.734 1 95 238 PRO A N 1
ATOM 1873 C CA . PRO A 1 238 ? 18.047 29.844 31.688 1 95 238 PRO A CA 1
ATOM 1874 C C . PRO A 1 238 ? 17.156 29.484 32.875 1 95 238 PRO A C 1
ATOM 1876 O O . PRO A 1 238 ? 17.188 28.344 33.344 1 95 238 PRO A O 1
ATOM 1879 N N . ASP A 1 239 ? 16.344 30.406 33.25 1 95.44 239 ASP A N 1
ATOM 1880 C CA . ASP A 1 239 ? 15.484 30.188 34.406 1 95.44 239 ASP A CA 1
ATOM 1881 C C . ASP A 1 239 ? 14.375 29.188 34.094 1 95.44 239 ASP A C 1
ATOM 1883 O O . ASP A 1 239 ? 13.734 28.656 35 1 95.44 239 ASP A O 1
ATOM 1887 N N . ASP A 1 240 ? 14.133 28.969 32.812 1 95.19 240 ASP A N 1
ATOM 1888 C CA . ASP A 1 240 ? 12.992 28.141 32.406 1 95.19 240 ASP A CA 1
ATOM 1889 C C . ASP A 1 240 ? 13.453 26.797 31.844 1 95.19 240 ASP A C 1
ATOM 1891 O O . ASP A 1 240 ? 12.648 25.875 31.688 1 95.19 240 ASP A O 1
ATOM 1895 N N . ARG A 1 241 ? 14.719 26.562 31.609 1 94.12 241 ARG A N 1
ATOM 1896 C CA . ARG A 1 241 ? 15.258 25.422 30.875 1 94.12 241 ARG A CA 1
ATOM 1897 C C . ARG A 1 241 ? 14.977 24.109 31.609 1 94.12 241 ARG A C 1
ATOM 1899 O O . ARG A 1 241 ? 14.586 23.125 30.984 1 94.12 241 ARG A O 1
ATOM 1906 N N . GLN A 1 242 ? 15.227 24.188 32.812 1 93.56 242 GLN A N 1
ATOM 1907 C CA . GLN A 1 242 ? 15.047 22.953 33.594 1 93.56 242 GLN A CA 1
ATOM 1908 C C . GLN A 1 242 ? 13.586 22.5 33.562 1 93.56 242 GLN A C 1
ATOM 1910 O O . GLN A 1 242 ? 13.305 21.312 33.406 1 93.56 242 GLN A O 1
ATOM 1915 N N . ARG A 1 243 ? 12.727 23.391 33.75 1 92.5 243 ARG A N 1
ATOM 1916 C CA . ARG A 1 243 ? 11.297 23.078 33.75 1 92.5 243 ARG A CA 1
ATOM 1917 C C . ARG A 1 243 ? 10.867 22.531 32.406 1 92.5 243 ARG A C 1
ATOM 1919 O O . ARG A 1 243 ? 10.109 21.562 32.312 1 92.5 243 ARG A O 1
ATOM 1926 N N . VAL A 1 244 ? 11.297 23.188 31.359 1 92.12 244 VAL A N 1
ATOM 1927 C CA . VAL A 1 244 ? 10.977 22.75 30 1 92.12 244 VAL A CA 1
ATOM 1928 C C . VAL A 1 244 ? 11.516 21.344 29.766 1 92.12 244 VAL A C 1
ATOM 1930 O O . VAL A 1 244 ? 10.805 20.469 29.25 1 92.12 244 VAL A O 1
ATOM 1933 N N . SER A 1 245 ? 12.727 21.125 30.141 1 91.44 245 SER A N 1
ATOM 1934 C CA . SER A 1 245 ? 13.367 19.812 30 1 91.44 245 SER A CA 1
ATOM 1935 C C . SER A 1 245 ? 12.602 18.734 30.766 1 91.44 245 SER A C 1
ATOM 1937 O O . SER A 1 245 ? 12.367 17.641 30.234 1 91.44 245 SER A O 1
ATOM 1939 N N . ASP A 1 246 ? 12.258 19.047 31.969 1 90.94 246 ASP A N 1
ATOM 1940 C CA . ASP A 1 246 ? 11.531 18.094 32.781 1 90.94 246 ASP A CA 1
ATOM 1941 C C . ASP A 1 246 ? 10.188 17.734 32.156 1 90.94 246 ASP A C 1
ATOM 1943 O O . ASP A 1 246 ? 9.758 16.578 32.219 1 90.94 246 ASP A O 1
ATOM 1947 N N . CYS A 1 247 ? 9.562 18.75 31.625 1 88.88 247 CYS A N 1
ATOM 1948 C CA . CYS A 1 247 ? 8.258 18.531 31 1 88.88 247 CYS A CA 1
ATOM 1949 C C . CYS A 1 247 ? 8.367 17.609 29.797 1 88.88 247 CYS A C 1
ATOM 1951 O O . CYS A 1 247 ? 7.566 16.688 29.656 1 88.88 247 CYS A O 1
ATOM 1953 N N . VAL A 1 248 ? 9.344 17.859 28.953 1 86.88 248 VAL A N 1
ATOM 1954 C CA . VAL A 1 248 ? 9.531 17.078 27.734 1 86.88 248 VAL A CA 1
ATOM 1955 C C . VAL A 1 248 ? 9.93 15.648 28.078 1 86.88 248 VAL A C 1
ATOM 1957 O O . VAL A 1 248 ? 9.43 14.703 27.469 1 86.88 248 VAL A O 1
ATOM 1960 N N . LYS A 1 249 ? 10.797 15.5 29.031 1 86.62 249 LYS A N 1
ATOM 1961 C CA . LYS A 1 249 ? 11.25 14.18 29.469 1 86.62 249 LYS A CA 1
ATOM 1962 C C . LYS A 1 249 ? 10.094 13.367 30.047 1 86.62 249 LYS A C 1
ATOM 1964 O O . LYS A 1 249 ? 9.977 12.172 29.781 1 86.62 249 LYS A O 1
ATOM 1969 N N . ALA A 1 250 ? 9.32 14.055 30.828 1 87.44 250 ALA A N 1
ATOM 1970 C CA . ALA A 1 250 ? 8.164 13.391 31.422 1 87.44 250 ALA A CA 1
ATOM 1971 C C . ALA A 1 250 ? 7.195 12.906 30.359 1 87.44 250 ALA A C 1
ATOM 1973 O O . ALA A 1 250 ? 6.648 11.805 30.453 1 87.44 250 ALA A O 1
ATOM 1974 N N . ALA A 1 251 ? 7 13.758 29.422 1 84.31 251 ALA A N 1
ATOM 1975 C CA . ALA A 1 251 ? 6.102 13.391 28.328 1 84.31 251 ALA A CA 1
ATOM 1976 C C . ALA A 1 251 ? 6.645 12.195 27.562 1 84.31 251 ALA A C 1
ATOM 1978 O O . ALA A 1 251 ? 5.895 11.273 27.219 1 84.31 251 ALA A O 1
ATOM 1979 N N . ALA A 1 252 ? 7.887 12.188 27.25 1 82.94 252 ALA A N 1
ATOM 1980 C CA . ALA A 1 252 ? 8.539 11.102 26.516 1 82.94 252 ALA A CA 1
ATOM 1981 C C . ALA A 1 252 ? 8.453 9.789 27.281 1 82.94 252 ALA A C 1
ATOM 1983 O O . ALA A 1 252 ? 8.305 8.719 26.688 1 82.94 252 ALA A O 1
ATOM 1984 N N . TYR A 1 253 ? 8.562 9.977 28.578 1 81.88 253 TYR A N 1
ATOM 1985 C CA . TYR A 1 253 ? 8.578 8.789 29.422 1 81.88 253 TYR A CA 1
ATOM 1986 C C . TYR A 1 253 ? 7.172 8.242 29.625 1 81.88 253 TYR A C 1
ATOM 1988 O O . TYR A 1 253 ? 6.953 7.031 29.578 1 81.88 253 TYR A O 1
ATOM 1996 N N . ARG A 1 254 ? 6.207 9.156 29.906 1 79.88 254 ARG A N 1
ATOM 1997 C CA . ARG A 1 254 ? 4.852 8.75 30.266 1 79.88 254 ARG A CA 1
ATOM 1998 C C . ARG A 1 254 ? 4.012 8.508 29.016 1 79.88 254 ARG A C 1
ATOM 2000 O O . ARG A 1 254 ? 2.969 7.859 29.078 1 79.88 254 ARG A O 1
ATOM 2007 N N . GLY A 1 255 ? 4.504 9 27.969 1 76.69 255 GLY A N 1
ATOM 2008 C CA . GLY A 1 255 ? 3.742 8.867 26.734 1 76.69 255 GLY A CA 1
ATOM 2009 C C . GLY A 1 255 ? 2.506 9.742 26.703 1 76.69 255 GLY A C 1
ATOM 2010 O O . GLY A 1 255 ? 1.485 9.367 26.125 1 76.69 255 GLY A O 1
ATOM 2011 N N . GLU A 1 256 ? 2.559 10.805 27.484 1 80.25 256 GLU A N 1
ATOM 2012 C CA . GLU A 1 256 ? 1.411 11.703 27.547 1 80.25 256 GLU A CA 1
ATOM 2013 C C . GLU A 1 256 ? 1.769 13.094 27.031 1 80.25 256 GLU A C 1
ATOM 2015 O O . GLU A 1 256 ? 2.945 13.453 26.984 1 80.25 256 GLU A O 1
ATOM 2020 N N . GLY A 1 257 ? 0.774 13.781 26.609 1 84.38 257 GLY A N 1
ATOM 2021 C CA . GLY A 1 257 ? 0.954 15.133 26.125 1 84.38 257 GLY A CA 1
ATOM 2022 C C . GLY A 1 257 ? 1.349 16.125 27.203 1 84.38 257 GLY A C 1
ATOM 2023 O O . GLY A 1 257 ? 1.277 15.805 28.391 1 84.38 257 GLY A O 1
ATOM 2024 N N . TYR A 1 258 ? 1.891 17.281 26.812 1 87.12 258 TYR A N 1
ATOM 2025 C CA . TYR A 1 258 ? 2.312 18.312 27.734 1 87.12 258 TYR A CA 1
ATOM 2026 C C . TYR A 1 258 ? 2.076 19.703 27.141 1 87.12 258 TYR A C 1
ATOM 2028 O O . TYR A 1 258 ? 1.812 19.828 25.953 1 87.12 258 TYR A O 1
ATOM 2036 N N . SER A 1 259 ? 2.01 20.641 28 1 91.31 259 SER A N 1
ATOM 2037 C CA . SER A 1 259 ? 2.043 22.047 27.562 1 91.31 259 SER A CA 1
ATOM 2038 C C . SER A 1 259 ? 2.799 22.906 28.562 1 91.31 259 SER A C 1
ATOM 2040 O O . SER A 1 259 ? 2.889 22.578 29.75 1 91.31 259 SER A O 1
ATOM 2042 N N . PHE A 1 260 ? 3.43 23.906 28.078 1 91.25 260 PHE A N 1
ATOM 2043 C CA . PHE A 1 260 ? 4.098 24.844 28.969 1 91.25 260 PHE A CA 1
ATOM 2044 C C . PHE A 1 260 ? 4.184 26.219 28.312 1 91.25 260 PHE A C 1
ATOM 2046 O O . PHE A 1 260 ? 4.051 26.359 27.094 1 91.25 260 PHE A O 1
ATOM 2053 N N . GLU A 1 261 ? 4.301 27.203 29.156 1 92.81 261 GLU A N 1
ATOM 2054 C CA . GLU A 1 261 ? 4.707 28.547 28.766 1 92.81 261 GLU A CA 1
ATOM 2055 C C . GLU A 1 261 ? 6.102 28.875 29.281 1 92.81 261 GLU A C 1
ATOM 2057 O O . GLU A 1 261 ? 6.449 28.531 30.406 1 92.81 261 GLU A O 1
ATOM 2062 N N . ALA A 1 262 ? 6.891 29.406 28.438 1 94.62 262 ALA A N 1
ATOM 2063 C CA . ALA A 1 262 ? 8.258 29.719 28.844 1 94.62 262 ALA A CA 1
ATOM 2064 C C . ALA A 1 262 ? 8.805 30.906 28.062 1 94.62 262 ALA A C 1
ATOM 2066 O O . ALA A 1 262 ? 8.234 31.312 27.047 1 94.62 262 ALA A O 1
ATOM 2067 N N . ARG A 1 263 ? 9.844 31.484 28.641 1 95.44 263 ARG A N 1
ATOM 2068 C CA . ARG A 1 263 ? 10.523 32.594 27.969 1 95.44 263 ARG A CA 1
ATOM 2069 C C . ARG A 1 263 ? 11.555 32.062 26.969 1 95.44 263 ARG A C 1
ATOM 2071 O O . ARG A 1 263 ? 12.359 31.188 27.312 1 95.44 263 ARG A O 1
ATOM 2078 N N . LEU A 1 264 ? 11.508 32.469 25.766 1 95.06 264 LEU A N 1
ATOM 2079 C CA . LEU A 1 264 ? 12.43 32.125 24.688 1 95.06 264 LEU A CA 1
ATOM 2080 C C . LEU A 1 264 ? 13.336 33.312 24.359 1 95.06 264 LEU A C 1
ATOM 2082 O O . LEU A 1 264 ? 12.875 34.438 24.297 1 95.06 264 LEU A O 1
ATOM 2086 N N . ILE A 1 265 ? 14.625 33.031 24.281 1 95.69 265 ILE A N 1
ATOM 2087 C CA . ILE A 1 265 ? 15.57 34.062 23.875 1 95.69 265 ILE A CA 1
ATOM 2088 C C . ILE A 1 265 ? 15.867 33.906 22.391 1 95.69 265 ILE A C 1
ATOM 2090 O O . ILE A 1 265 ? 16.547 32.969 21.969 1 95.69 265 ILE A O 1
ATOM 2094 N N . ARG A 1 266 ? 15.422 34.906 21.656 1 94.31 266 ARG A N 1
ATOM 2095 C CA . ARG A 1 266 ? 15.625 34.875 20.219 1 94.31 266 ARG A CA 1
ATOM 2096 C C . ARG A 1 266 ? 17.094 35.125 19.859 1 94.31 266 ARG A C 1
ATOM 2098 O O . ARG A 1 266 ? 17.875 35.531 20.703 1 94.31 266 ARG A O 1
ATOM 2105 N N . ALA A 1 267 ? 17.422 34.844 18.641 1 89.75 267 ALA A N 1
ATOM 2106 C CA . ALA A 1 267 ? 18.797 35 18.172 1 89.75 267 ALA A CA 1
ATOM 2107 C C . ALA A 1 267 ? 19.25 36.438 18.281 1 89.75 267 ALA A C 1
ATOM 2109 O O . ALA A 1 267 ? 20.422 36.719 18.484 1 89.75 267 ALA A O 1
ATOM 2110 N N . ASP A 1 268 ? 18.312 37.344 18.188 1 90.75 268 ASP A N 1
ATOM 2111 C CA . ASP A 1 268 ? 18.625 38.781 18.266 1 90.75 268 ASP A CA 1
ATOM 2112 C C . ASP A 1 268 ? 18.656 39.25 19.703 1 90.75 268 ASP A C 1
ATOM 2114 O O . ASP A 1 268 ? 18.922 40.438 19.969 1 90.75 268 ASP A O 1
ATOM 2118 N N . GLY A 1 269 ? 18.422 38.375 20.625 1 91.19 269 GLY A N 1
ATOM 2119 C CA . GLY A 1 269 ? 18.484 38.719 22.047 1 91.19 269 GLY A CA 1
ATOM 2120 C C . GLY A 1 269 ? 17.125 39.062 22.641 1 91.19 269 GLY A C 1
ATOM 2121 O O . GLY A 1 269 ? 16.984 39.188 23.859 1 91.19 269 GLY A O 1
ATOM 2122 N N . ASP A 1 270 ? 16.172 39.219 21.828 1 93.06 270 ASP A N 1
ATOM 2123 C CA . ASP A 1 270 ? 14.82 39.531 22.297 1 93.06 270 ASP A CA 1
ATOM 2124 C C . ASP A 1 270 ? 14.203 38.375 23.062 1 93.06 270 ASP A C 1
ATOM 2126 O O . ASP A 1 270 ? 14.352 37.219 22.672 1 93.06 270 ASP A O 1
ATOM 2130 N N . ILE A 1 271 ? 13.562 38.781 24.141 1 94.44 271 ILE A N 1
ATOM 2131 C CA . ILE A 1 271 ? 12.891 37.75 24.938 1 94.44 271 ILE A CA 1
ATOM 2132 C C . ILE A 1 271 ? 11.406 37.688 24.562 1 94.44 271 ILE A C 1
ATOM 2134 O O . ILE A 1 271 ? 10.727 38.719 24.562 1 94.44 271 ILE A O 1
ATOM 2138 N N . ARG A 1 272 ? 10.977 36.531 24.234 1 93.94 272 ARG A N 1
ATOM 2139 C CA . ARG A 1 272 ? 9.57 36.281 23.906 1 93.94 272 ARG A CA 1
ATOM 2140 C C . ARG A 1 272 ? 8.945 35.281 24.844 1 93.94 272 ARG A C 1
ATOM 2142 O O . ARG A 1 272 ? 9.648 34.406 25.391 1 93.94 272 ARG A O 1
ATOM 2149 N N . THR A 1 273 ? 7.664 3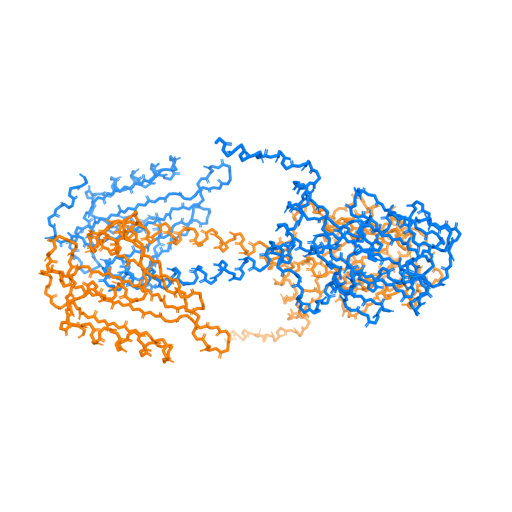5.469 25.109 1 93.62 273 THR A N 1
ATOM 2150 C CA . THR A 1 273 ? 6.902 34.438 25.797 1 93.62 273 THR A CA 1
ATOM 2151 C C . THR A 1 273 ? 6.254 33.5 24.797 1 93.62 273 THR A C 1
ATOM 2153 O O . THR A 1 273 ? 5.527 33.938 23.891 1 93.62 273 THR A O 1
ATOM 2156 N N . VAL A 1 274 ? 6.578 32.188 24.969 1 93.81 274 VAL A N 1
ATOM 2157 C CA . VAL A 1 274 ? 6.039 31.219 24 1 93.81 274 VAL A CA 1
ATOM 2158 C C . VAL A 1 274 ? 5.207 30.172 24.734 1 93.81 274 VAL A C 1
ATOM 2160 O O . VAL A 1 274 ? 5.426 29.906 25.922 1 93.81 274 VAL A O 1
ATOM 2163 N N . PHE A 1 275 ? 4.254 29.703 24.016 1 92.56 275 PHE A N 1
ATOM 2164 C CA . PHE A 1 275 ? 3.438 28.578 24.453 1 92.56 275 PHE A CA 1
ATOM 2165 C C . PHE A 1 275 ? 3.682 27.359 23.578 1 92.56 275 PHE A C 1
ATOM 2167 O O . PHE A 1 275 ? 3.645 27.453 22.359 1 92.56 275 PHE A O 1
ATOM 2174 N N . SER A 1 276 ? 4.023 26.234 24.234 1 92.88 276 SER A N 1
ATOM 2175 C CA . SER A 1 276 ? 4.258 25 23.5 1 92.88 276 SER A CA 1
ATOM 2176 C C . SER A 1 276 ? 3.334 23.875 23.984 1 92.88 276 SER A C 1
ATOM 2178 O O . SER A 1 276 ? 3.07 23.766 25.188 1 92.88 276 SER A O 1
ATOM 2180 N N . GLN A 1 277 ? 2.705 23.25 23.094 1 92.75 277 GLN A N 1
ATOM 2181 C CA . GLN A 1 277 ? 1.938 22.031 23.344 1 92.75 277 GLN A CA 1
ATOM 2182 C C . GLN A 1 277 ? 2.48 20.859 22.547 1 92.75 277 GLN A C 1
ATOM 2184 O O . GLN A 1 277 ? 2.756 20.984 21.344 1 92.75 277 GLN A O 1
ATOM 2189 N N . GLY A 1 278 ? 2.697 19.703 23.25 1 92.12 278 GLY A N 1
ATOM 2190 C CA . GLY A 1 278 ? 3.279 18.547 22.578 1 92.12 278 GLY A CA 1
ATOM 2191 C C . GLY A 1 278 ? 2.592 17.25 22.922 1 92.12 278 GLY A C 1
ATOM 2192 O O . GLY A 1 278 ? 1.768 17.203 23.844 1 92.12 278 GLY A O 1
ATOM 2193 N N . SER A 1 279 ? 2.795 16.266 22.109 1 90.75 279 SER A N 1
ATOM 2194 C CA . SER A 1 279 ? 2.27 14.922 22.281 1 90.75 279 SER A CA 1
ATOM 2195 C C . SER A 1 279 ? 3.295 13.867 21.875 1 90.75 279 SER A C 1
ATOM 2197 O O . SER A 1 279 ? 4.375 14.203 21.391 1 90.75 279 SER A O 1
ATOM 2199 N N . VAL A 1 280 ? 2.945 12.602 22.297 1 89.69 280 VAL A N 1
ATOM 2200 C CA . VAL A 1 280 ? 3.836 11.477 22.016 1 89.69 280 VAL A CA 1
ATOM 2201 C C . VAL A 1 280 ? 3.137 10.477 21.094 1 89.69 280 VAL A C 1
ATOM 2203 O O . VAL A 1 280 ? 1.934 10.242 21.234 1 89.69 280 VAL A O 1
ATOM 2206 N N . GLU A 1 281 ? 3.863 10.102 20.062 1 86.25 281 GLU A N 1
ATOM 2207 C CA . GLU A 1 281 ? 3.412 8.977 19.234 1 86.25 281 GLU A CA 1
ATOM 2208 C C . GLU A 1 281 ? 4.09 7.676 19.672 1 86.25 281 GLU A C 1
ATOM 2210 O O . GLU A 1 281 ? 5.316 7.598 19.719 1 86.25 281 GLU A O 1
ATOM 2215 N N . CYS A 1 282 ? 3.256 6.699 19.969 1 85.69 282 CYS A N 1
ATOM 2216 C CA . CYS A 1 282 ? 3.787 5.426 20.438 1 85.69 282 CYS A CA 1
ATOM 2217 C C . CYS A 1 282 ? 3.58 4.328 19.406 1 85.69 282 CYS A C 1
ATOM 2219 O O . CYS A 1 282 ? 2.699 4.434 18.547 1 85.69 282 CYS A O 1
ATOM 2221 N N . ASP A 1 283 ? 4.449 3.314 19.469 1 77.62 283 ASP A N 1
ATOM 2222 C CA . ASP A 1 283 ? 4.273 2.148 18.609 1 77.62 283 ASP A CA 1
ATOM 2223 C C . ASP A 1 283 ? 3.209 1.209 19.172 1 77.62 283 ASP A C 1
ATOM 2225 O O . ASP A 1 283 ? 2.512 1.553 20.125 1 77.62 283 ASP A O 1
ATOM 2229 N N . GLU A 1 284 ? 3.031 0.148 18.438 1 75.12 284 GLU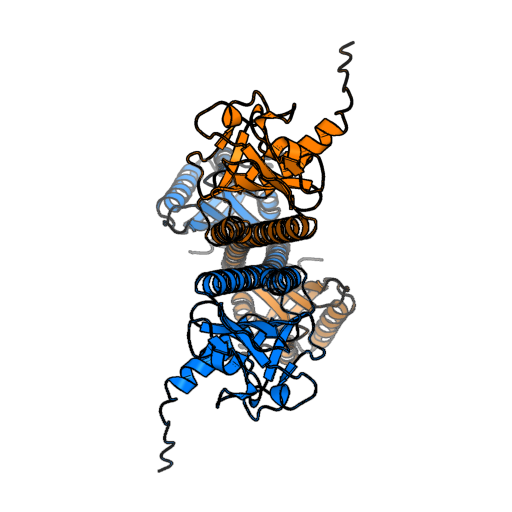 A N 1
ATOM 2230 C CA . GLU A 1 284 ? 1.992 -0.806 18.812 1 75.12 284 GLU A CA 1
ATOM 2231 C C . GLU A 1 284 ? 2.242 -1.367 20.219 1 75.12 284 GLU A C 1
ATOM 2233 O O . GLU A 1 284 ? 1.304 -1.776 20.906 1 75.12 284 GLU A O 1
ATOM 2238 N N . ALA A 1 285 ? 3.486 -1.414 20.656 1 79.31 285 ALA A N 1
ATOM 2239 C CA . ALA A 1 285 ? 3.865 -1.938 21.969 1 79.31 285 ALA A CA 1
ATOM 2240 C C . ALA A 1 285 ? 3.764 -0.857 23.031 1 79.31 285 ALA A C 1
ATOM 2242 O O . ALA A 1 285 ? 3.996 -1.123 24.219 1 79.31 285 ALA A O 1
ATOM 2243 N N . GLY A 1 286 ? 3.395 0.394 22.703 1 80.94 286 GLY A N 1
ATOM 2244 C CA . GLY A 1 286 ? 3.254 1.482 23.656 1 80.94 286 GLY A CA 1
ATOM 2245 C C . GLY A 1 286 ? 4.547 2.24 23.891 1 80.94 286 GLY A C 1
ATOM 2246 O O . GLY A 1 286 ? 4.613 3.113 24.766 1 80.94 286 GLY A O 1
ATOM 2247 N N . GLN A 1 287 ? 5.559 1.805 23.188 1 84.75 287 GLN A N 1
ATOM 2248 C CA . GLN A 1 287 ? 6.832 2.502 23.328 1 84.75 287 GLN A CA 1
ATOM 2249 C C . GLN A 1 287 ? 6.824 3.814 22.547 1 84.75 287 GLN A C 1
ATOM 2251 O O . GLN A 1 287 ? 6.414 3.85 21.375 1 84.75 287 GLN A O 1
ATOM 2256 N N . PRO A 1 288 ? 7.258 4.867 23.156 1 85.75 288 PRO A N 1
ATOM 2257 C CA . PRO A 1 288 ? 7.277 6.152 22.453 1 85.75 288 PRO A CA 1
ATOM 2258 C C . PRO A 1 288 ? 8.195 6.148 21.234 1 85.75 288 PRO A C 1
ATOM 2260 O O . PRO A 1 288 ? 9.352 5.719 21.328 1 85.75 288 PRO A O 1
ATOM 2263 N N . LEU A 1 289 ? 7.715 6.555 20.156 1 86.06 289 LEU A N 1
ATOM 2264 C CA . LEU A 1 289 ? 8.461 6.602 18.906 1 86.06 289 LEU A CA 1
ATOM 2265 C C . LEU A 1 289 ? 8.906 8.023 18.578 1 86.06 289 LEU A C 1
ATOM 2267 O O . LEU A 1 289 ? 10.016 8.242 18.094 1 86.06 289 LEU A O 1
ATOM 2271 N N . SER A 1 290 ? 8.039 8.977 18.797 1 89.75 290 SER A N 1
ATOM 2272 C CA . SER A 1 290 ? 8.336 10.367 18.438 1 89.75 290 SER A CA 1
ATOM 2273 C C . SER A 1 290 ? 7.562 11.344 19.312 1 89.75 290 SER A C 1
ATOM 2275 O O . SER A 1 290 ? 6.559 10.969 19.938 1 89.75 290 SER A O 1
ATOM 2277 N N . LEU A 1 291 ? 8.117 12.539 19.516 1 90.81 291 LEU A N 1
ATOM 2278 C CA . LEU A 1 291 ? 7.441 13.688 20.109 1 90.81 291 LEU A CA 1
ATOM 2279 C C . LEU A 1 291 ? 7.125 14.742 19.047 1 90.81 291 LEU A C 1
ATOM 2281 O O . LEU A 1 291 ? 7.918 14.961 18.125 1 90.81 291 LEU A O 1
ATOM 2285 N N . PHE A 1 292 ? 5.969 15.281 19.172 1 92.44 292 PHE A N 1
ATOM 2286 C CA . PHE A 1 292 ? 5.613 16.359 18.25 1 92.44 292 PHE A CA 1
ATOM 2287 C C . PHE A 1 292 ? 4.742 17.391 18.953 1 92.44 292 PHE A C 1
ATOM 2289 O O . PHE A 1 292 ? 4.18 17.125 20.016 1 92.44 292 PHE A O 1
ATOM 2296 N N . GLY A 1 293 ? 4.699 18.562 18.328 1 93.38 293 GLY A N 1
ATOM 2297 C CA . GLY A 1 293 ? 3.893 19.594 18.953 1 93.38 293 GLY A CA 1
ATOM 2298 C C . GLY A 1 293 ? 3.895 20.906 18.172 1 93.38 293 GLY A C 1
ATOM 2299 O O . GLY A 1 293 ? 4.238 20.922 16.984 1 93.38 293 GLY A O 1
ATOM 2300 N N . VAL A 1 294 ? 3.34 21.875 18.859 1 95.12 294 VAL A N 1
ATOM 2301 C CA . VAL A 1 294 ? 3.211 23.203 18.25 1 95.12 294 VAL A CA 1
ATOM 2302 C C . VAL A 1 294 ? 3.814 24.25 19.172 1 95.12 294 VAL A C 1
ATOM 2304 O O . VAL A 1 294 ? 3.98 24.016 20.375 1 95.12 294 VAL A O 1
ATOM 2307 N N . LEU A 1 295 ? 4.305 25.297 18.625 1 94.62 295 LEU A N 1
ATOM 2308 C CA . LEU A 1 295 ? 4.891 26.438 19.328 1 94.62 295 LEU A CA 1
ATOM 2309 C C . LEU A 1 295 ? 4.273 27.75 18.844 1 94.62 295 LEU A C 1
ATOM 2311 O O . LEU A 1 295 ? 4.129 27.969 17.641 1 94.62 295 LEU A O 1
ATOM 2315 N N . GLN A 1 296 ? 3.836 28.562 19.75 1 92.62 296 GLN A N 1
ATOM 2316 C CA . GLN A 1 296 ? 3.232 29.844 19.438 1 92.62 296 GLN A CA 1
ATOM 2317 C C . GLN A 1 296 ? 3.869 30.969 20.234 1 92.62 296 GLN A C 1
ATOM 2319 O O . GLN A 1 296 ? 4.16 30.797 21.422 1 92.62 296 GLN A O 1
ATOM 2324 N N . ASP A 1 297 ? 4.16 32.094 19.547 1 90.69 297 ASP A N 1
ATOM 2325 C CA . ASP A 1 297 ? 4.59 33.312 20.25 1 90.69 297 ASP A CA 1
ATOM 2326 C C . ASP A 1 297 ? 3.398 34.031 20.875 1 90.69 297 ASP A C 1
ATOM 2328 O O . ASP A 1 297 ? 2.555 34.562 20.156 1 90.69 297 ASP A O 1
ATOM 2332 N N . VAL A 1 298 ? 3.326 34.031 22.156 1 87.12 298 VAL A N 1
ATOM 2333 C CA . VAL A 1 298 ? 2.199 34.656 22.844 1 87.12 298 VAL A CA 1
ATOM 2334 C C . VAL A 1 298 ? 2.666 35.938 23.547 1 87.12 298 VAL A C 1
ATOM 2336 O O . VAL A 1 298 ? 2.055 36.344 24.531 1 87.12 298 VAL A O 1
ATOM 2339 N N . THR A 1 299 ? 3.674 36.438 23 1 85.5 299 THR A N 1
ATOM 2340 C CA . THR A 1 299 ? 4.211 37.656 23.594 1 85.5 299 THR A CA 1
ATOM 2341 C C . THR A 1 299 ? 3.176 38.781 23.578 1 85.5 299 THR A C 1
ATOM 2343 O O . THR A 1 299 ? 2.609 39.062 22.531 1 85.5 299 THR A O 1
ATOM 2346 N N . GLY A 1 300 ? 2.971 39.5 24.609 1 72.19 300 GLY A N 1
ATOM 2347 C CA . GLY A 1 300 ? 2.051 40.625 24.703 1 72.19 300 GLY A CA 1
ATOM 2348 C C . GLY A 1 300 ? 0.611 40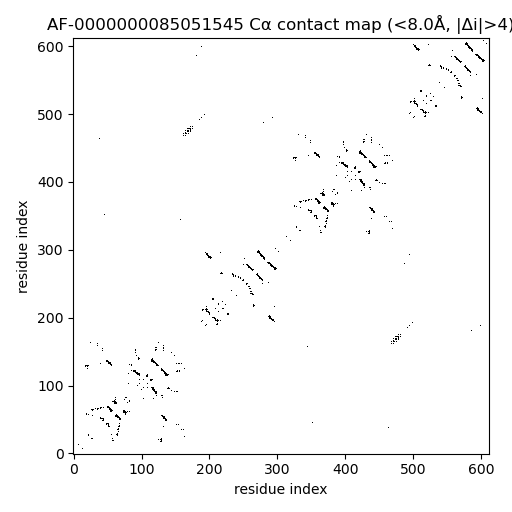.188 24.922 1 72.19 300 GLY A C 1
ATOM 2349 O O . GLY A 1 300 ? -0.255 41.031 25.172 1 72.19 300 GLY A O 1
ATOM 2350 N N . ARG A 1 301 ? 0.27 39 24.547 1 63.5 301 ARG A N 1
ATOM 2351 C CA . ARG A 1 301 ? -1.082 38.5 24.781 1 63.5 301 ARG A CA 1
ATOM 2352 C C . ARG A 1 301 ? -1.275 38.125 26.25 1 63.5 301 ARG A C 1
ATOM 2354 O O . ARG A 1 301 ? -0.315 37.781 26.953 1 63.5 301 ARG A O 1
ATOM 2361 N N . LYS A 1 302 ? -2.328 38.594 26.844 1 51.75 302 LYS A N 1
ATOM 2362 C CA . LYS A 1 302 ? -2.641 38.156 28.203 1 51.75 302 LYS A CA 1
ATOM 2363 C C . LYS A 1 302 ? -2.527 36.656 28.344 1 51.75 302 LYS A C 1
ATOM 2365 O O . LYS A 1 302 ? -2.777 35.906 27.406 1 51.75 302 LYS A O 1
ATOM 2370 N N . SER A 1 303 ? -1.761 36.094 29.406 1 46 303 SER A N 1
ATOM 2371 C CA . SER A 1 303 ? -1.459 34.688 29.734 1 46 303 SER A CA 1
ATOM 2372 C C . SER A 1 303 ? -2.631 33.781 29.375 1 46 303 SER A C 1
ATOM 2374 O O . SER A 1 303 ? -3.779 34.094 29.703 1 46 303 SER A O 1
ATOM 2376 N N . ILE A 1 304 ? -2.654 33.25 28.266 1 42.12 304 ILE A N 1
ATOM 2377 C CA . ILE A 1 304 ? -3.705 32.25 28.047 1 42.12 304 ILE A CA 1
ATOM 2378 C C . ILE A 1 304 ? -3.801 31.312 29.25 1 42.12 304 ILE A C 1
ATOM 2380 O O . ILE A 1 304 ? -2.848 30.609 29.562 1 42.12 304 ILE A O 1
ATOM 2384 N N . ALA A 1 305 ? -4.43 31.781 30.234 1 36.16 305 ALA A N 1
ATOM 2385 C CA . ALA A 1 305 ? -4.629 30.906 31.391 1 36.16 305 ALA A CA 1
ATOM 2386 C C . ALA A 1 305 ? -4.871 29.469 30.953 1 36.16 305 ALA A C 1
ATOM 2388 O O . ALA A 1 305 ? -5.738 29.203 30.109 1 36.16 305 ALA A O 1
ATOM 2389 N N . ALA A 1 306 ? -3.908 28.609 30.984 1 37.31 306 ALA A N 1
ATOM 2390 C CA . ALA A 1 306 ? -4.348 27.219 31.047 1 37.31 306 ALA A CA 1
ATOM 2391 C C . ALA A 1 306 ? -5.566 27.062 31.953 1 37.31 306 ALA A C 1
ATOM 2393 O O . ALA A 1 306 ? -5.621 27.656 33.031 1 37.31 306 ALA A O 1
ATOM 2394 N N . MET B 1 1 ? 49.688 18.062 -6.152 1 26 1 MET B N 1
ATOM 2395 C CA . MET B 1 1 ? 48.781 17.859 -7.281 1 26 1 MET B CA 1
ATOM 2396 C C . MET B 1 1 ? 47.969 16.578 -7.105 1 26 1 MET B C 1
ATOM 2398 O O . MET B 1 1 ? 48.469 15.484 -7.363 1 26 1 MET B O 1
ATOM 2402 N N . ILE B 1 2 ? 47.219 16.469 -6.039 1 36 2 ILE B N 1
ATOM 2403 C CA . ILE B 1 2 ? 46.5 15.281 -5.582 1 36 2 ILE B CA 1
ATOM 2404 C C . ILE B 1 2 ? 45.531 14.82 -6.672 1 36 2 ILE B C 1
ATOM 2406 O O . ILE B 1 2 ? 44.562 15.523 -6.996 1 36 2 ILE B O 1
ATOM 2410 N N . THR B 1 3 ? 46.094 14.281 -7.828 1 34.72 3 THR B N 1
ATOM 2411 C CA . THR B 1 3 ? 45.219 13.844 -8.93 1 34.72 3 THR B CA 1
ATOM 2412 C C . THR B 1 3 ? 44.156 12.859 -8.43 1 34.72 3 THR B C 1
ATOM 2414 O O . THR B 1 3 ? 44.5 11.75 -8.008 1 34.72 3 THR B O 1
ATOM 2417 N N . GLU B 1 4 ? 43.281 13.281 -7.57 1 38.34 4 GLU B N 1
ATOM 2418 C CA . GLU B 1 4 ? 42.094 12.508 -7.18 1 38.34 4 GLU B CA 1
ATOM 2419 C C . GLU B 1 4 ? 41.469 11.82 -8.391 1 38.34 4 GLU B C 1
ATOM 2421 O O . GLU B 1 4 ? 40.875 12.484 -9.25 1 38.34 4 GLU B O 1
ATOM 2426 N N . THR B 1 5 ? 42.188 10.938 -9.039 1 38.31 5 THR B N 1
ATOM 2427 C CA . THR B 1 5 ? 41.688 10.188 -10.188 1 38.31 5 THR B CA 1
ATOM 2428 C C . THR B 1 5 ? 40.281 9.664 -9.922 1 38.31 5 THR B C 1
ATOM 2430 O O . THR B 1 5 ? 40.062 8.82 -9.047 1 38.31 5 THR B O 1
ATOM 2433 N N . ASP B 1 6 ? 39.188 10.477 -9.914 1 40.78 6 ASP B N 1
ATOM 2434 C CA . ASP B 1 6 ? 37.781 10.133 -10.055 1 40.78 6 ASP B CA 1
ATOM 2435 C C . ASP B 1 6 ? 37.594 9.016 -11.078 1 40.78 6 ASP B C 1
ATOM 2437 O O . ASP B 1 6 ? 37.531 9.273 -12.281 1 40.78 6 ASP B O 1
ATOM 2441 N N . ALA B 1 7 ? 38.281 7.988 -11.125 1 45.53 7 ALA B N 1
ATOM 2442 C CA . ALA B 1 7 ? 38.031 6.93 -12.102 1 45.53 7 ALA B CA 1
ATOM 2443 C C . ALA B 1 7 ? 36.531 6.688 -12.297 1 45.53 7 ALA B C 1
ATOM 2445 O O . ALA B 1 7 ? 35.781 6.637 -11.328 1 45.53 7 ALA B O 1
ATOM 2446 N N . PRO B 1 8 ? 35.969 6.926 -13.422 1 51.44 8 PRO B N 1
ATOM 2447 C CA . PRO B 1 8 ? 34.562 6.766 -13.758 1 51.44 8 PRO B CA 1
ATOM 2448 C C . PRO B 1 8 ? 33.969 5.434 -13.289 1 51.44 8 PRO B C 1
ATOM 2450 O O . PRO B 1 8 ? 34.625 4.395 -13.43 1 51.44 8 PRO B O 1
ATOM 2453 N N . VAL B 1 9 ? 33.281 5.434 -12.234 1 63.56 9 VAL B N 1
ATOM 2454 C CA . VAL B 1 9 ? 32.562 4.223 -11.805 1 63.56 9 VAL B CA 1
ATOM 2455 C C . VAL B 1 9 ? 32.125 3.436 -13.031 1 63.56 9 VAL B C 1
ATOM 2457 O O . VAL B 1 9 ? 31.469 3.992 -13.93 1 63.56 9 VAL B O 1
ATOM 2460 N N . SER B 1 10 ? 32.75 2.221 -13.367 1 76.12 10 SER B N 1
ATOM 2461 C CA . SER B 1 10 ? 32.375 1.35 -14.477 1 76.12 10 SER B CA 1
ATOM 2462 C C . SER B 1 10 ? 30.859 1.108 -14.523 1 76.12 10 SER B C 1
ATOM 2464 O O . SER B 1 10 ? 30.156 1.357 -13.539 1 76.12 10 SER B O 1
ATOM 2466 N N . GLU B 1 11 ? 30.297 1.02 -15.688 1 80.75 11 GLU B N 1
ATOM 2467 C CA . GLU B 1 11 ? 28.891 0.721 -15.883 1 80.75 11 GLU B CA 1
ATOM 2468 C C . GLU B 1 11 ? 28.438 -0.415 -14.977 1 80.75 11 GLU B C 1
ATOM 2470 O O . GLU B 1 11 ? 27.328 -0.376 -14.43 1 80.75 11 GLU B O 1
ATOM 2475 N N . VAL B 1 12 ? 29.359 -1.301 -14.805 1 79.94 12 VAL B N 1
ATOM 2476 C CA . VAL B 1 12 ? 29.078 -2.451 -13.953 1 79.94 12 VAL B CA 1
ATOM 2477 C C . VAL B 1 12 ? 28.922 -1.994 -12.508 1 79.94 12 VAL B C 1
ATOM 2479 O O . VAL B 1 12 ? 28.016 -2.457 -11.797 1 79.94 12 VAL B O 1
ATOM 2482 N N . GLN B 1 13 ? 29.766 -1.18 -12.078 1 83.62 13 GLN B N 1
ATOM 2483 C CA . GLN B 1 13 ? 29.703 -0.666 -10.711 1 83.62 13 GLN B CA 1
ATOM 2484 C C . GLN B 1 13 ? 28.438 0.157 -10.492 1 83.62 13 GLN B C 1
ATOM 2486 O O . GLN B 1 13 ? 27.828 0.094 -9.422 1 83.62 13 GLN B O 1
ATOM 2491 N N . ARG B 1 14 ? 28.141 0.848 -11.484 1 84.94 14 ARG B N 1
ATOM 2492 C CA . ARG B 1 14 ? 26.938 1.66 -11.391 1 84.94 14 ARG B CA 1
ATOM 2493 C C . ARG B 1 14 ? 25.688 0.783 -11.281 1 84.94 14 ARG B C 1
ATOM 2495 O O . ARG B 1 14 ? 24.797 1.059 -10.469 1 84.94 14 ARG B O 1
ATOM 2502 N N . GLN B 1 15 ? 25.672 -0.194 -12.117 1 85.81 15 GLN B N 1
ATOM 2503 C CA . GLN B 1 15 ? 24.531 -1.114 -12.094 1 85.81 15 GLN B CA 1
ATOM 2504 C C . GLN B 1 15 ? 24.438 -1.825 -10.75 1 85.81 15 GLN B C 1
ATOM 2506 O O . GLN B 1 15 ? 23.328 -2.025 -10.227 1 85.81 15 GLN B O 1
ATOM 2511 N N . GLU B 1 16 ? 25.594 -2.105 -10.266 1 91.38 16 GLU B N 1
ATOM 2512 C CA . GLU B 1 16 ? 25.641 -2.762 -8.961 1 91.38 16 GLU B CA 1
ATOM 2513 C C . GLU B 1 16 ? 25.156 -1.833 -7.855 1 91.38 16 GLU B C 1
ATOM 2515 O O . GLU B 1 16 ? 24.406 -2.258 -6.961 1 91.38 16 GLU B O 1
ATOM 2520 N N . ALA B 1 17 ? 25.547 -0.68 -7.902 1 91.12 17 ALA B N 1
ATOM 2521 C CA . ALA B 1 17 ? 25.109 0.302 -6.914 1 91.12 17 ALA B CA 1
ATOM 2522 C C . ALA B 1 17 ? 23.594 0.508 -6.98 1 91.12 17 ALA B C 1
ATOM 2524 O O . ALA B 1 17 ? 22.938 0.619 -5.949 1 91.12 17 ALA B O 1
ATOM 2525 N N . GLN B 1 18 ? 23.109 0.54 -8.141 1 90.75 18 GLN B N 1
ATOM 2526 C CA . GLN B 1 18 ? 21.688 0.701 -8.336 1 90.75 18 GLN B CA 1
ATOM 2527 C C . GLN B 1 18 ? 20.906 -0.498 -7.785 1 90.75 18 GLN B C 1
ATOM 2529 O O . GLN B 1 18 ? 19.859 -0.334 -7.156 1 90.75 18 GLN B O 1
ATOM 2534 N N . ARG B 1 19 ? 21.438 -1.611 -8.086 1 93.38 19 ARG B N 1
ATOM 2535 C CA . ARG B 1 19 ? 20.812 -2.844 -7.621 1 93.38 19 ARG B CA 1
ATOM 2536 C C . ARG B 1 19 ? 20.781 -2.896 -6.098 1 93.38 19 ARG B C 1
ATOM 2538 O O . ARG B 1 19 ? 19.734 -3.205 -5.508 1 93.38 19 ARG B O 1
ATOM 2545 N N . LEU B 1 20 ? 21.875 -2.525 -5.477 1 93.88 20 LEU B N 1
ATOM 2546 C CA . LEU B 1 20 ? 21.953 -2.557 -4.023 1 93.88 20 LEU B CA 1
ATOM 2547 C C . LEU B 1 20 ? 21.047 -1.507 -3.4 1 93.88 20 LEU B C 1
ATOM 2549 O O . LEU B 1 20 ? 20.438 -1.746 -2.355 1 93.88 20 LEU B O 1
ATOM 2553 N N . ASN B 1 21 ? 20.922 -0.408 -4.051 1 91.75 21 ASN B N 1
ATOM 2554 C CA . ASN B 1 21 ? 20.016 0.631 -3.586 1 91.75 21 ASN B CA 1
ATOM 2555 C C . ASN B 1 21 ? 18.562 0.177 -3.662 1 91.75 21 ASN B C 1
ATOM 2557 O O . ASN B 1 21 ? 17.766 0.449 -2.756 1 91.75 21 ASN B O 1
ATOM 2561 N N . ALA B 1 22 ? 18.281 -0.497 -4.723 1 91.56 22 ALA B N 1
ATOM 2562 C CA . ALA B 1 22 ? 16.938 -1.032 -4.883 1 91.56 22 ALA B CA 1
ATOM 2563 C C . ALA B 1 22 ? 16.609 -2.035 -3.781 1 91.56 22 ALA B C 1
ATOM 2565 O O . ALA B 1 22 ? 15.508 -2.01 -3.215 1 91.56 22 ALA B O 1
ATOM 2566 N N . LEU B 1 23 ? 17.516 -2.877 -3.482 1 93.06 23 LEU B N 1
ATOM 2567 C CA . LEU B 1 23 ? 17.328 -3.871 -2.432 1 93.06 23 LEU B CA 1
ATOM 2568 C C . LEU B 1 23 ? 17.109 -3.201 -1.081 1 93.06 23 LEU B C 1
ATOM 2570 O O . LEU B 1 23 ? 16.266 -3.65 -0.291 1 93.06 23 LEU B O 1
ATOM 2574 N N . ARG B 1 24 ? 17.844 -2.129 -0.881 1 89.31 24 ARG B N 1
ATOM 2575 C CA . ARG B 1 24 ? 17.703 -1.386 0.365 1 89.31 24 ARG B CA 1
ATOM 2576 C C . ARG B 1 24 ? 16.328 -0.727 0.451 1 89.31 24 ARG B C 1
ATOM 2578 O O . ARG B 1 24 ? 15.695 -0.729 1.511 1 89.31 24 ARG B O 1
ATOM 2585 N N . THR B 1 25 ? 15.93 -0.225 -0.641 1 85.81 25 THR B N 1
ATOM 2586 C CA . THR B 1 25 ? 14.641 0.459 -0.705 1 85.81 25 THR B CA 1
ATOM 2587 C C . THR B 1 25 ? 13.5 -0.515 -0.444 1 85.81 25 THR B C 1
ATOM 2589 O O . THR B 1 25 ? 12.477 -0.142 0.142 1 85.81 25 THR B O 1
ATOM 2592 N N . LEU B 1 26 ? 13.656 -1.742 -0.803 1 89.62 26 LEU B N 1
ATOM 2593 C CA . LEU B 1 26 ? 12.633 -2.773 -0.64 1 89.62 26 LEU B CA 1
ATOM 2594 C C . LEU B 1 26 ? 12.453 -3.129 0.832 1 89.62 26 LEU B C 1
ATOM 2596 O O . LEU B 1 26 ? 11.398 -3.631 1.228 1 89.62 26 LEU B O 1
ATOM 2600 N N . GLU B 1 27 ? 13.523 -2.881 1.664 1 88.88 27 GLU B N 1
ATOM 2601 C CA . GLU B 1 27 ? 13.5 -3.219 3.084 1 88.88 27 GLU B CA 1
ATOM 2602 C C . GLU B 1 27 ? 13.023 -4.648 3.305 1 88.88 27 GLU B C 1
ATOM 2604 O O . GLU B 1 27 ? 12.156 -4.895 4.145 1 88.88 27 GLU B O 1
ATOM 2609 N N . ILE B 1 28 ? 13.453 -5.527 2.516 1 92.62 28 ILE B N 1
ATOM 2610 C CA . ILE B 1 28 ? 12.969 -6.906 2.535 1 92.62 28 ILE B CA 1
ATOM 2611 C C . ILE B 1 28 ? 14.047 -7.82 3.113 1 92.62 28 ILE B C 1
ATOM 2613 O O . ILE B 1 28 ? 13.734 -8.875 3.674 1 92.62 28 ILE B O 1
ATOM 2617 N N . LEU B 1 29 ? 15.32 -7.418 2.982 1 93.31 29 LEU B N 1
ATOM 2618 C CA . LEU B 1 29 ? 16.406 -8.227 3.508 1 93.31 29 LEU B CA 1
ATOM 2619 C C . LEU B 1 29 ? 16.25 -8.461 5.008 1 93.31 29 LEU B C 1
ATOM 2621 O O . LEU B 1 29 ? 15.891 -7.535 5.742 1 93.31 29 LEU B O 1
ATOM 2625 N N . ASP B 1 30 ? 16.406 -9.672 5.422 1 92.75 30 ASP B N 1
ATOM 2626 C CA . ASP B 1 30 ? 16.391 -10.094 6.816 1 92.75 30 ASP B CA 1
ATOM 2627 C C . ASP B 1 30 ? 15 -9.969 7.414 1 92.75 30 ASP B C 1
ATOM 2629 O O . ASP B 1 30 ? 14.836 -9.953 8.641 1 92.75 30 ASP B O 1
ATOM 2633 N N . SER B 1 31 ? 14 -9.766 6.57 1 90.88 31 SER B N 1
ATOM 2634 C CA . SER B 1 31 ? 12.625 -9.727 7.047 1 90.88 31 SER B CA 1
ATOM 2635 C C . SER B 1 31 ? 12.141 -11.125 7.434 1 90.88 31 SER B C 1
ATOM 2637 O O . SER B 1 31 ? 12.75 -12.125 7.062 1 90.88 31 SER B O 1
ATOM 2639 N N . GLU B 1 32 ? 11.055 -11.172 8.211 1 91 32 GLU B N 1
ATOM 2640 C CA . GLU B 1 32 ? 10.453 -12.438 8.617 1 91 32 GLU B CA 1
ATOM 2641 C C . GLU B 1 32 ? 9.805 -13.148 7.434 1 91 32 GLU B C 1
ATOM 2643 O O . GLU B 1 32 ? 9.609 -12.555 6.375 1 91 32 GLU B O 1
ATOM 2648 N N . ALA B 1 33 ? 9.508 -14.438 7.629 1 92.69 33 ALA B N 1
ATOM 2649 C CA . ALA B 1 33 ? 8.781 -15.211 6.625 1 92.69 33 ALA B CA 1
ATOM 2650 C C . ALA B 1 33 ? 7.402 -14.602 6.363 1 92.69 33 ALA B C 1
ATOM 2652 O O . ALA B 1 33 ? 6.723 -14.164 7.297 1 92.69 33 ALA B O 1
ATOM 2653 N N . GLU B 1 34 ? 7.086 -14.484 5.152 1 90.69 34 GLU B N 1
ATOM 2654 C CA . GLU B 1 34 ? 5.781 -13.977 4.734 1 90.69 34 GLU B CA 1
ATOM 2655 C C . GLU B 1 34 ? 5.047 -14.984 3.863 1 90.69 34 GLU B C 1
ATOM 2657 O O . GLU B 1 34 ? 5.582 -15.445 2.852 1 90.69 34 GLU B O 1
ATOM 2662 N N . PRO B 1 35 ? 3.828 -15.289 4.176 1 88 35 PRO B N 1
ATOM 2663 C CA . PRO B 1 35 ? 3.102 -16.375 3.52 1 88 35 PRO B CA 1
ATOM 2664 C C . PRO B 1 35 ? 2.965 -16.172 2.012 1 88 35 PRO B C 1
ATOM 2666 O O . PRO B 1 35 ? 2.943 -17.156 1.252 1 88 35 PRO B O 1
ATOM 2669 N N . GLU B 1 36 ? 2.803 -14.969 1.561 1 88.19 36 GLU B N 1
ATOM 2670 C CA . GLU B 1 36 ? 2.627 -14.688 0.138 1 88.19 36 GLU B CA 1
ATOM 2671 C C . GLU B 1 36 ? 3.82 -15.18 -0.673 1 88.19 36 GLU B C 1
ATOM 2673 O O . GLU B 1 36 ? 3.65 -15.75 -1.756 1 88.19 36 GLU B O 1
ATOM 2678 N N . PHE B 1 37 ? 4.98 -15.008 -0.136 1 95 37 PHE B N 1
ATOM 2679 C CA . PHE B 1 37 ? 6.18 -15.469 -0.824 1 95 37 PHE B CA 1
ATOM 2680 C C . PHE B 1 37 ? 6.352 -16.969 -0.674 1 95 37 PHE B C 1
ATOM 2682 O O . PHE B 1 37 ? 6.742 -17.656 -1.622 1 95 37 PHE B O 1
ATOM 2689 N N . ASP B 1 38 ? 6.004 -17.438 0.5 1 94 38 ASP B N 1
ATOM 2690 C CA . ASP B 1 38 ? 6.117 -18.859 0.758 1 94 38 ASP B CA 1
ATOM 2691 C C . ASP B 1 38 ? 5.215 -19.672 -0.179 1 94 38 ASP B C 1
ATOM 2693 O O . ASP B 1 38 ? 5.582 -20.75 -0.627 1 94 38 ASP B O 1
ATOM 2697 N N . GLN B 1 39 ? 4.141 -19.125 -0.401 1 89.75 39 GLN B N 1
ATOM 2698 C CA . GLN B 1 39 ? 3.191 -19.797 -1.283 1 89.75 39 GLN B CA 1
ATOM 2699 C C . GLN B 1 39 ? 3.754 -19.938 -2.695 1 89.75 39 GLN B C 1
ATOM 2701 O O . GLN B 1 39 ? 3.611 -20.984 -3.326 1 89.75 39 GLN B O 1
ATOM 2706 N N . VAL B 1 40 ? 4.336 -18.891 -3.176 1 93.19 40 VAL B N 1
ATOM 2707 C CA . VAL B 1 40 ? 4.895 -18.922 -4.523 1 93.19 40 VAL B CA 1
ATOM 2708 C C . VAL B 1 40 ? 6.059 -19.922 -4.574 1 93.19 40 VAL B C 1
ATOM 2710 O O . VAL B 1 40 ? 6.195 -20.672 -5.539 1 93.19 40 VAL B O 1
ATOM 2713 N N . THR B 1 41 ? 6.863 -19.875 -3.543 1 96.44 41 THR B N 1
ATOM 2714 C CA . THR B 1 41 ? 8 -20.797 -3.482 1 96.44 41 THR B CA 1
ATOM 2715 C C . THR B 1 41 ? 7.535 -22.234 -3.484 1 96.44 41 THR B C 1
ATOM 2717 O O . THR B 1 41 ? 8.078 -23.078 -4.211 1 96.44 41 THR B O 1
ATOM 2720 N N . ARG B 1 42 ? 6.57 -22.516 -2.689 1 93.25 42 ARG B N 1
ATOM 2721 C CA . ARG B 1 42 ? 6.02 -23.859 -2.637 1 93.25 42 ARG B CA 1
ATOM 2722 C C . ARG B 1 42 ? 5.43 -24.266 -3.984 1 93.25 42 ARG B C 1
ATOM 2724 O O . ARG B 1 42 ? 5.598 -25.406 -4.422 1 93.25 42 ARG B O 1
ATOM 2731 N N . LEU B 1 43 ? 4.738 -23.375 -4.559 1 91.69 43 LEU B N 1
ATOM 2732 C CA . LEU B 1 43 ? 4.148 -23.641 -5.863 1 91.69 43 LEU B CA 1
ATOM 2733 C C . LEU B 1 43 ? 5.227 -23.938 -6.898 1 91.69 43 LEU B C 1
ATOM 2735 O O . LEU B 1 43 ? 5.07 -24.844 -7.723 1 91.69 43 LEU B O 1
ATOM 2739 N N . ALA B 1 44 ? 6.262 -23.219 -6.906 1 95.56 44 ALA B N 1
ATOM 2740 C CA . ALA B 1 44 ? 7.367 -23.453 -7.832 1 95.56 44 ALA B CA 1
ATOM 2741 C C . ALA B 1 44 ? 7.945 -24.859 -7.652 1 95.56 44 ALA B C 1
ATOM 2743 O O . ALA B 1 44 ? 8.125 -25.594 -8.625 1 95.56 44 ALA B O 1
ATOM 2744 N N . ALA B 1 45 ? 8.203 -25.203 -6.402 1 95.75 45 ALA B N 1
ATOM 2745 C CA . ALA B 1 45 ? 8.727 -26.531 -6.117 1 95.75 45 ALA B CA 1
ATOM 2746 C C . ALA B 1 45 ? 7.797 -27.609 -6.656 1 95.75 45 ALA B C 1
ATOM 2748 O O . ALA B 1 45 ? 8.25 -28.594 -7.254 1 95.75 45 ALA B O 1
ATOM 2749 N N . ASP B 1 46 ? 6.582 -27.391 -6.484 1 91.56 46 ASP B N 1
ATOM 2750 C CA . ASP B 1 46 ? 5.578 -28.375 -6.871 1 91.56 46 ASP B CA 1
ATOM 2751 C C . ASP B 1 46 ? 5.438 -28.453 -8.391 1 91.56 46 ASP B C 1
ATOM 2753 O O . ASP B 1 46 ? 5.469 -29.547 -8.961 1 91.56 46 ASP B O 1
ATOM 2757 N N . VAL B 1 47 ? 5.277 -27.344 -9.016 1 91.69 47 VAL B N 1
ATOM 2758 C CA . VAL B 1 47 ? 5.047 -27.266 -10.453 1 91.69 47 VAL B CA 1
ATOM 2759 C C . VAL B 1 47 ? 6.207 -27.922 -11.203 1 91.69 47 VAL B C 1
ATOM 2761 O O . VAL B 1 47 ? 6.004 -28.578 -12.219 1 91.69 47 VAL B O 1
ATOM 2764 N N . PHE B 1 48 ? 7.391 -27.766 -10.672 1 95.19 48 PHE B N 1
ATOM 2765 C CA . PHE B 1 48 ? 8.562 -28.25 -11.398 1 95.19 48 PHE B CA 1
ATOM 2766 C C . PHE B 1 48 ? 9.078 -29.547 -10.781 1 95.19 48 PHE B C 1
ATOM 2768 O O . PHE B 1 48 ? 10.172 -30 -11.109 1 95.19 48 PHE B O 1
ATOM 2775 N N . ASP B 1 49 ? 8.312 -30.078 -9.844 1 93.75 49 ASP B N 1
ATOM 2776 C CA . ASP B 1 49 ? 8.688 -31.312 -9.164 1 93.75 49 ASP B CA 1
ATOM 2777 C C . ASP B 1 49 ? 10.141 -31.266 -8.688 1 93.75 49 ASP B C 1
ATOM 2779 O O . ASP B 1 49 ? 10.938 -32.125 -9.008 1 93.75 49 ASP B O 1
ATOM 2783 N N . ALA B 1 50 ? 10.477 -30.188 -8.094 1 96.38 50 ALA B N 1
ATOM 2784 C CA . ALA B 1 50 ? 11.812 -29.984 -7.551 1 96.38 50 ALA B CA 1
ATOM 2785 C C . ALA B 1 50 ? 11.805 -30.062 -6.027 1 96.38 50 ALA B C 1
ATOM 2787 O O . ALA B 1 50 ? 10.914 -29.516 -5.379 1 96.38 50 ALA B O 1
ATOM 2788 N N . PRO B 1 51 ? 12.75 -30.719 -5.453 1 96.69 51 PRO B N 1
ATOM 2789 C CA . PRO B 1 51 ? 12.773 -30.828 -3.992 1 96.69 51 PRO B CA 1
ATOM 2790 C C . PRO B 1 51 ? 13.117 -29.516 -3.301 1 96.69 51 PRO B C 1
ATOM 2792 O O . PRO B 1 51 ? 12.82 -29.344 -2.115 1 96.69 51 PRO B O 1
ATOM 2795 N N . MET B 1 52 ? 13.727 -28.609 -4.078 1 97.06 52 MET B N 1
ATOM 2796 C CA . MET B 1 52 ? 14.141 -27.344 -3.492 1 97.06 52 MET B CA 1
ATOM 2797 C C . MET B 1 52 ? 13.703 -26.172 -4.371 1 97.06 52 MET B C 1
ATOM 2799 O O . MET B 1 52 ? 13.75 -26.266 -5.602 1 97.06 52 MET B O 1
ATOM 2803 N N . ALA B 1 53 ? 13.305 -25.109 -3.797 1 98.12 53 ALA B N 1
ATOM 2804 C CA . ALA B 1 53 ? 13.008 -23.844 -4.441 1 98.12 53 ALA B CA 1
ATOM 2805 C C . ALA B 1 53 ? 13.266 -22.672 -3.498 1 98.12 53 ALA B C 1
ATOM 2807 O O . ALA B 1 53 ? 13.273 -22.844 -2.275 1 98.12 53 ALA B O 1
ATOM 2808 N N . ALA B 1 54 ? 13.539 -21.516 -4.094 1 98.25 54 ALA B N 1
ATOM 2809 C CA . ALA B 1 54 ? 13.82 -20.391 -3.217 1 98.25 54 ALA B CA 1
ATOM 2810 C C . ALA B 1 54 ? 13.609 -19.062 -3.949 1 98.25 54 ALA B C 1
ATOM 2812 O O . ALA B 1 54 ? 13.766 -18.984 -5.168 1 98.25 54 ALA B O 1
ATOM 2813 N N . ILE B 1 55 ? 13.156 -18.141 -3.268 1 98.38 55 ILE B N 1
ATOM 2814 C CA . ILE B 1 55 ? 13.281 -16.734 -3.652 1 98.38 55 ILE B CA 1
ATOM 2815 C C . ILE B 1 55 ? 14.555 -16.156 -3.057 1 98.38 55 ILE B C 1
ATOM 2817 O O . ILE B 1 55 ? 14.625 -15.906 -1.85 1 98.38 55 ILE B O 1
ATOM 2821 N N . SER B 1 56 ? 15.477 -15.859 -3.9 1 97.62 56 SER B N 1
ATOM 2822 C CA . SER B 1 56 ? 16.797 -15.422 -3.463 1 97.62 56 SER B CA 1
ATOM 2823 C C . SER B 1 56 ? 17.047 -13.961 -3.816 1 97.62 56 SER B C 1
ATOM 2825 O O . SER B 1 56 ? 16.719 -13.516 -4.918 1 97.62 56 SER B O 1
ATOM 2827 N N . LEU B 1 57 ? 17.578 -13.258 -2.926 1 97.81 57 LEU B N 1
ATOM 2828 C CA . LEU B 1 57 ? 17.984 -11.875 -3.133 1 97.81 57 LEU B CA 1
ATOM 2829 C C . LEU B 1 57 ? 19.5 -11.727 -2.979 1 97.81 57 LEU B C 1
ATOM 2831 O O . LEU B 1 57 ? 20.078 -12.273 -2.039 1 97.81 57 LEU B O 1
ATOM 2835 N N . ILE B 1 58 ? 20.109 -10.984 -3.889 1 97 58 ILE B N 1
ATOM 2836 C CA . ILE B 1 58 ? 21.562 -10.906 -3.912 1 97 58 ILE B CA 1
ATOM 2837 C C . ILE B 1 58 ? 22.016 -9.594 -3.275 1 97 58 ILE B C 1
ATOM 2839 O O . ILE B 1 58 ? 21.969 -8.539 -3.91 1 97 58 ILE B O 1
ATOM 2843 N N . ASP B 1 59 ? 22.5 -9.695 -2.105 1 95.81 59 ASP B N 1
ATOM 2844 C CA . ASP B 1 59 ? 23.094 -8.57 -1.384 1 95.81 59 ASP B CA 1
ATOM 2845 C C . ASP B 1 59 ? 24.562 -8.367 -1.777 1 95.81 59 ASP B C 1
ATOM 2847 O O . ASP B 1 59 ? 25.047 -9.016 -2.701 1 95.81 59 ASP B O 1
ATOM 2851 N N . ALA B 1 60 ? 25.203 -7.379 -1.148 1 93.88 60 ALA B N 1
ATOM 2852 C CA . ALA B 1 60 ? 26.562 -7.016 -1.517 1 93.88 60 ALA B CA 1
ATOM 2853 C C . ALA B 1 60 ? 27.516 -8.195 -1.327 1 93.88 60 ALA B C 1
ATOM 2855 O O . ALA B 1 60 ? 28.359 -8.461 -2.182 1 93.88 60 ALA B O 1
ATOM 2856 N N . ILE B 1 61 ? 27.297 -8.953 -0.257 1 94.56 61 ILE B N 1
ATOM 2857 C CA . ILE B 1 61 ? 28.297 -9.969 0.037 1 94.56 61 ILE B CA 1
ATOM 2858 C C . ILE B 1 61 ? 27.625 -11.32 0.251 1 94.56 61 ILE B C 1
ATOM 2860 O O . ILE B 1 61 ? 28.281 -12.336 0.457 1 94.56 61 ILE B O 1
ATOM 2864 N N . ARG B 1 62 ? 26.297 -11.32 0.222 1 96.5 62 ARG B N 1
ATOM 2865 C CA . ARG B 1 62 ? 25.594 -12.562 0.505 1 96.5 62 ARG B CA 1
ATOM 2866 C C . ARG B 1 62 ? 24.375 -12.711 -0.407 1 96.5 62 ARG B C 1
ATOM 2868 O O . ARG B 1 62 ? 23.891 -11.727 -0.978 1 96.5 62 ARG B O 1
ATOM 2875 N N . GLN B 1 63 ? 24.047 -13.969 -0.562 1 96.5 63 GLN B N 1
ATOM 2876 C CA . GLN B 1 63 ? 22.719 -14.336 -1.039 1 96.5 63 GLN B CA 1
ATOM 2877 C C . GLN B 1 63 ? 21.781 -14.648 0.125 1 96.5 63 GLN B C 1
ATOM 2879 O O . GLN B 1 63 ? 22.094 -15.484 0.976 1 96.5 63 GLN B O 1
ATOM 2884 N N . TRP B 1 64 ? 20.688 -13.961 0.189 1 97.69 64 TRP B N 1
ATOM 2885 C CA . TRP B 1 64 ? 19.719 -14.156 1.262 1 97.69 64 TRP B CA 1
ATOM 2886 C C . TRP B 1 64 ? 18.406 -14.719 0.718 1 97.69 64 TRP B C 1
ATOM 2888 O O . TRP B 1 64 ? 17.906 -14.266 -0.309 1 97.69 64 TRP B O 1
ATOM 2898 N N . PHE B 1 65 ? 17.906 -15.742 1.379 1 97.75 65 PHE B N 1
ATOM 2899 C CA . PHE B 1 65 ? 16.672 -16.375 0.919 1 97.75 65 PHE B CA 1
ATOM 2900 C C . PHE B 1 65 ? 15.461 -15.789 1.622 1 97.75 65 PHE B C 1
ATOM 2902 O O . PHE B 1 65 ? 15.234 -16.047 2.805 1 97.75 65 PHE B O 1
ATOM 2909 N N . LYS B 1 66 ? 14.633 -15.078 0.865 1 97.5 66 LYS B N 1
ATOM 2910 C CA . LYS B 1 66 ? 13.375 -14.555 1.392 1 97.5 66 LYS B CA 1
ATOM 2911 C C . LYS B 1 66 ? 12.406 -15.688 1.719 1 97.5 66 LYS B C 1
ATOM 2913 O O . LYS B 1 66 ? 11.648 -15.602 2.689 1 97.5 66 LYS B O 1
ATOM 2918 N N . SER B 1 67 ? 12.414 -16.625 0.957 1 97.38 67 SER B N 1
ATOM 2919 C CA . SER B 1 67 ? 11.609 -17.844 1.115 1 97.38 67 SER B CA 1
ATOM 2920 C C . SER B 1 67 ? 12.305 -19.047 0.502 1 97.38 67 SER B C 1
ATOM 2922 O O . SER B 1 67 ? 12.977 -18.938 -0.528 1 97.38 67 SER B O 1
ATOM 2924 N N . SER B 1 68 ? 12.203 -20.156 1.176 1 96.81 68 SER B N 1
ATOM 2925 C CA . SER B 1 68 ? 12.812 -21.359 0.607 1 96.81 68 SER B CA 1
ATOM 2926 C C . SER B 1 68 ? 12.055 -22.609 1.018 1 96.81 68 SER B C 1
ATOM 2928 O O . SER B 1 68 ? 11.383 -22.625 2.049 1 96.81 68 SER B O 1
ATOM 2930 N N . VAL B 1 69 ? 12.141 -23.516 0.199 1 95.06 69 VAL B N 1
ATOM 2931 C CA . VAL B 1 69 ? 11.672 -24.891 0.437 1 95.06 69 VAL B CA 1
ATOM 2932 C C . VAL B 1 69 ? 12.812 -25.875 0.2 1 95.06 69 VAL B C 1
ATOM 2934 O O . VAL B 1 69 ? 13.508 -25.797 -0.82 1 95.06 69 VAL B O 1
ATOM 2937 N N . GLY B 1 70 ? 13.062 -26.734 1.187 1 94.06 70 GLY B N 1
ATOM 2938 C CA . GLY B 1 70 ? 14.008 -27.812 0.98 1 94.06 70 GLY B CA 1
ATOM 2939 C C . GLY B 1 70 ? 15.445 -27.406 1.25 1 94.06 70 GLY B C 1
ATOM 2940 O O . GLY B 1 70 ? 16.375 -28.203 1.088 1 94.06 70 GLY B O 1
ATOM 2941 N N . LEU B 1 71 ? 15.664 -26.172 1.537 1 91.12 71 LEU B N 1
ATOM 2942 C CA . LEU B 1 71 ? 17.016 -25.703 1.85 1 91.12 71 LEU B CA 1
ATOM 2943 C C . LEU B 1 71 ? 17.203 -25.547 3.355 1 91.12 71 LEU B C 1
ATOM 2945 O O . LEU B 1 71 ? 16.281 -25.125 4.059 1 91.12 71 LEU B O 1
ATOM 2949 N N . SER B 1 72 ? 18.344 -25.797 3.857 1 87.88 72 SER B N 1
ATOM 2950 C CA . SER B 1 72 ? 18.609 -25.781 5.293 1 87.88 72 SER B CA 1
ATOM 2951 C C . SER B 1 72 ? 19.266 -24.469 5.723 1 87.88 72 SER B C 1
ATOM 2953 O O . SER B 1 72 ? 19.438 -24.234 6.918 1 87.88 72 SER B O 1
ATOM 2955 N N . VAL B 1 73 ? 19.625 -23.672 4.785 1 89 73 VAL B N 1
ATOM 2956 C CA . VAL B 1 73 ? 20.297 -22.422 5.102 1 89 73 VAL B CA 1
ATOM 2957 C C . VAL B 1 73 ? 19.422 -21.25 4.699 1 89 73 VAL B C 1
ATOM 2959 O O . VAL B 1 73 ? 18.594 -21.359 3.791 1 89 73 VAL B O 1
ATOM 2962 N N . CYS B 1 74 ? 19.688 -20.172 5.348 1 93.38 74 CYS B N 1
ATOM 2963 C CA . CYS B 1 74 ? 18.906 -18.984 5.039 1 93.38 74 CYS B CA 1
ATOM 2964 C C . CYS B 1 74 ? 19.703 -18 4.18 1 93.38 74 CYS B C 1
ATOM 2966 O O . CYS B 1 74 ? 19.156 -17.031 3.662 1 93.38 74 CYS B O 1
ATOM 2968 N N . GLU B 1 75 ? 20.969 -18.297 4.047 1 95 75 GLU B N 1
ATOM 2969 C CA . GLU B 1 75 ? 21.844 -17.469 3.232 1 95 75 GLU B CA 1
ATOM 2970 C C . GLU B 1 75 ? 23.094 -18.219 2.793 1 95 75 GLU B C 1
ATOM 2972 O O . GLU B 1 75 ? 23.391 -19.297 3.328 1 95 75 GLU B O 1
ATOM 2977 N N . THR B 1 76 ? 23.719 -17.75 1.773 1 94.44 76 THR B N 1
ATOM 2978 C CA . THR B 1 76 ? 25.016 -18.234 1.31 1 94.44 76 THR B CA 1
ATOM 2979 C C . THR B 1 76 ? 25.938 -17.078 0.94 1 94.44 76 THR B C 1
ATOM 2981 O O . THR B 1 76 ? 25.453 -15.969 0.685 1 94.44 76 THR B O 1
ATOM 2984 N N . PRO B 1 77 ? 27.25 -17.406 1.015 1 95.38 77 PRO B N 1
ATOM 2985 C CA . PRO B 1 77 ? 28.125 -16.375 0.419 1 95.38 77 PRO B CA 1
ATOM 2986 C C . PRO B 1 77 ? 27.781 -16.094 -1.041 1 95.38 77 PRO B C 1
ATOM 2988 O O . PRO B 1 77 ? 27.453 -17.016 -1.793 1 95.38 77 PRO B O 1
ATOM 2991 N N . ARG B 1 78 ? 27.828 -14.852 -1.407 1 95.31 78 ARG B N 1
ATOM 2992 C CA . ARG B 1 78 ? 27.453 -14.461 -2.758 1 95.31 78 ARG B CA 1
ATOM 2993 C C . ARG B 1 78 ? 28.281 -15.188 -3.803 1 95.31 78 ARG B C 1
ATOM 2995 O O . ARG B 1 78 ? 27.781 -15.547 -4.867 1 95.31 78 ARG B O 1
ATOM 3002 N N . GLU B 1 79 ? 29.531 -15.477 -3.479 1 92.06 79 GLU B N 1
ATOM 3003 C CA . GLU B 1 79 ? 30.453 -16.109 -4.414 1 92.06 79 GLU B CA 1
ATOM 3004 C C . GLU B 1 79 ? 30.031 -17.531 -4.754 1 92.06 79 GLU B C 1
ATOM 3006 O O . GLU B 1 79 ? 30.422 -18.062 -5.789 1 92.06 79 GLU B O 1
ATOM 3011 N N . GLN B 1 80 ? 29.234 -18.109 -3.941 1 92.69 80 GLN B N 1
ATOM 3012 C CA . GLN B 1 80 ? 28.797 -19.484 -4.145 1 92.69 80 GLN B CA 1
ATOM 3013 C C . GLN B 1 80 ? 27.391 -19.516 -4.742 1 92.69 80 GLN B C 1
ATOM 3015 O O . GLN B 1 80 ? 26.875 -20.594 -5.055 1 92.69 80 GLN B O 1
ATOM 3020 N N . ALA B 1 81 ? 26.828 -18.391 -4.926 1 94.12 81 ALA B N 1
ATOM 3021 C CA . ALA B 1 81 ? 25.406 -18.328 -5.266 1 94.12 81 ALA B CA 1
ATOM 3022 C C . ALA B 1 81 ? 25.203 -18.484 -6.77 1 94.12 81 ALA B C 1
ATOM 3024 O O . ALA B 1 81 ? 25.688 -17.672 -7.559 1 94.12 81 ALA B O 1
ATOM 3025 N N . PHE B 1 82 ? 24.422 -19.516 -7.176 1 95.12 82 PHE B N 1
ATOM 3026 C CA . PHE B 1 82 ? 24.016 -19.672 -8.57 1 95.12 82 PHE B CA 1
ATOM 3027 C C . PHE B 1 82 ? 23.219 -18.469 -9.031 1 95.12 82 PHE B C 1
ATOM 3029 O O . PHE B 1 82 ? 23.359 -18.016 -10.172 1 95.12 82 PHE B O 1
ATOM 3036 N N . CYS B 1 83 ? 22.469 -17.953 -8.148 1 94.56 83 CYS B N 1
ATOM 3037 C CA . CYS B 1 83 ? 21.547 -16.875 -8.445 1 94.56 83 CYS B CA 1
ATOM 3038 C C . CYS B 1 83 ? 22.281 -15.594 -8.812 1 94.56 83 CYS B C 1
ATOM 3040 O O . CYS B 1 83 ? 21.719 -14.703 -9.453 1 94.56 83 CYS B O 1
ATOM 3042 N N . ASP B 1 84 ? 23.516 -15.438 -8.312 1 93.81 84 ASP B N 1
ATOM 3043 C CA . ASP B 1 84 ? 24.328 -14.281 -8.688 1 93.81 84 ASP B CA 1
ATOM 3044 C C . ASP B 1 84 ? 24.516 -14.211 -10.195 1 93.81 84 ASP B C 1
ATOM 3046 O O . ASP B 1 84 ? 24.562 -13.125 -10.773 1 93.81 84 ASP B O 1
ATOM 3050 N N . TYR B 1 85 ? 24.609 -15.367 -10.852 1 93.81 85 TYR B N 1
ATOM 3051 C CA . TYR B 1 85 ? 24.719 -15.438 -12.305 1 93.81 85 TYR B CA 1
ATOM 3052 C C . TYR B 1 85 ? 23.375 -15.156 -12.961 1 93.81 85 TYR B C 1
ATOM 3054 O O . TYR B 1 85 ? 23.328 -14.555 -14.039 1 93.81 85 TYR B O 1
ATOM 3062 N N . THR B 1 86 ? 22.344 -15.602 -12.305 1 95.31 86 THR B N 1
ATOM 3063 C CA . THR B 1 86 ? 21 -15.484 -12.852 1 95.31 86 THR B CA 1
ATOM 3064 C C . THR B 1 86 ? 20.609 -14.016 -13.023 1 95.31 86 THR B C 1
ATOM 3066 O O . THR B 1 86 ? 19.922 -13.656 -13.992 1 95.31 86 THR B O 1
ATOM 3069 N N . ILE B 1 87 ? 21.047 -13.148 -12.133 1 94.44 87 ILE B N 1
ATOM 3070 C CA . ILE B 1 87 ? 20.594 -11.766 -12.148 1 94.44 87 ILE B CA 1
ATOM 3071 C C . ILE B 1 87 ? 21.438 -10.945 -13.125 1 94.44 87 ILE B C 1
ATOM 3073 O O . ILE B 1 87 ? 21.203 -9.75 -13.305 1 94.44 87 ILE B O 1
ATOM 3077 N N . CYS B 1 88 ? 22.391 -11.547 -13.797 1 92.19 88 CYS B N 1
ATOM 3078 C CA . CYS B 1 88 ? 23.25 -10.844 -14.75 1 92.19 88 CYS B CA 1
ATOM 3079 C C . CYS B 1 88 ? 22.531 -10.648 -16.078 1 92.19 88 CYS B C 1
ATOM 3081 O O . CYS B 1 88 ? 22.906 -9.781 -16.875 1 92.19 88 CYS B O 1
ATOM 3083 N N . ARG B 1 89 ? 21.5 -11.539 -16.297 1 90.81 89 ARG B N 1
ATOM 3084 C CA . ARG B 1 89 ? 20.719 -11.438 -17.516 1 90.81 89 ARG B CA 1
ATOM 3085 C C . ARG B 1 89 ? 19.234 -11.539 -17.234 1 90.81 89 ARG B C 1
ATOM 3087 O O . ARG B 1 89 ? 18.812 -12.188 -16.266 1 90.81 89 ARG B O 1
ATOM 3094 N N . ASP B 1 90 ? 18.547 -10.914 -18.062 1 91.69 90 ASP B N 1
ATOM 3095 C CA . ASP B 1 90 ? 17.094 -10.93 -17.922 1 91.69 90 ASP B CA 1
ATOM 3096 C C . ASP B 1 90 ? 16.484 -12.141 -18.641 1 91.69 90 ASP B C 1
ATOM 3098 O O . ASP B 1 90 ? 15.617 -11.992 -19.5 1 91.69 90 ASP B O 1
ATOM 3102 N N . GLU B 1 91 ? 16.953 -13.305 -18.312 1 94.44 91 GLU B N 1
ATOM 3103 C CA . GLU B 1 91 ? 16.484 -14.578 -18.844 1 94.44 91 GLU B CA 1
ATOM 3104 C C . GLU B 1 91 ? 16.672 -15.703 -17.828 1 94.44 91 GLU B C 1
ATOM 3106 O O . GLU B 1 91 ? 17.5 -15.594 -16.922 1 94.44 91 GLU B O 1
ATOM 3111 N N . VAL B 1 92 ? 15.938 -16.75 -18.031 1 97.69 92 VAL B N 1
ATOM 3112 C CA . VAL B 1 92 ? 16.047 -17.906 -17.141 1 97.69 92 VAL B CA 1
ATOM 3113 C C . VAL B 1 92 ? 17.422 -18.562 -17.328 1 97.69 92 VAL B C 1
ATOM 3115 O O . VAL B 1 92 ? 17.844 -18.812 -18.453 1 97.69 92 VAL B O 1
ATOM 3118 N N . MET B 1 93 ? 18.141 -18.75 -16.297 1 98.19 93 MET B N 1
ATOM 3119 C CA . MET B 1 93 ? 19.359 -19.531 -16.344 1 98.19 93 MET B CA 1
ATOM 3120 C C . MET B 1 93 ? 19.094 -20.984 -16 1 98.19 93 MET B C 1
ATOM 3122 O O . MET B 1 93 ? 18.438 -21.281 -15 1 98.19 93 MET B O 1
ATOM 3126 N N . VAL B 1 94 ? 19.594 -21.859 -16.875 1 98.5 94 VAL B N 1
ATOM 3127 C CA . VAL B 1 94 ? 19.375 -23.281 -16.656 1 98.5 94 VAL B CA 1
ATOM 3128 C C . VAL B 1 94 ? 20.703 -24.031 -16.609 1 98.5 94 VAL B C 1
ATOM 3130 O O . VAL B 1 94 ? 21.578 -23.812 -17.453 1 98.5 94 VAL B O 1
ATOM 3133 N N . VAL B 1 95 ? 20.922 -24.734 -15.578 1 98.44 95 VAL B N 1
ATOM 3134 C CA . VAL B 1 95 ? 22.031 -25.672 -15.43 1 98.44 95 VAL B CA 1
ATOM 3135 C C . VAL B 1 95 ? 21.5 -27.094 -15.289 1 98.44 95 VAL B C 1
ATOM 3137 O O . VAL B 1 95 ? 20.984 -27.469 -14.234 1 98.44 95 VAL B O 1
ATOM 3140 N N . LEU B 1 96 ? 21.656 -27.891 -16.266 1 98.38 96 LEU B N 1
ATOM 3141 C CA . LEU B 1 96 ? 21.047 -29.219 -16.312 1 98.38 96 LEU B CA 1
ATOM 3142 C C . LEU B 1 96 ? 21.828 -30.219 -15.484 1 98.38 96 LEU B C 1
ATOM 3144 O O . LEU B 1 96 ? 21.266 -31.172 -14.945 1 98.38 96 LEU B O 1
ATOM 3148 N N . ASP B 1 97 ? 23.109 -30 -15.453 1 98.31 97 ASP B N 1
ATOM 3149 C CA . ASP B 1 97 ? 24.016 -30.766 -14.602 1 98.31 97 ASP B CA 1
ATOM 3150 C C . ASP B 1 97 ? 25.172 -29.906 -14.109 1 98.31 97 ASP B C 1
ATOM 3152 O O . ASP B 1 97 ? 26.125 -29.656 -14.844 1 98.31 97 ASP B O 1
ATOM 3156 N N . ALA B 1 98 ? 25.078 -29.562 -12.828 1 97.44 98 ALA B N 1
ATOM 3157 C CA . ALA B 1 98 ? 26.016 -28.594 -12.266 1 97.44 98 ALA B CA 1
ATOM 3158 C C . ALA B 1 98 ? 27.438 -29.141 -12.266 1 97.44 98 ALA B C 1
ATOM 3160 O O . ALA B 1 98 ? 28.406 -28.375 -12.305 1 97.44 98 ALA B O 1
ATOM 3161 N N . THR B 1 99 ? 27.562 -30.438 -12.188 1 96.62 99 THR B N 1
ATOM 3162 C CA . THR B 1 99 ? 28.891 -31.031 -12.172 1 96.62 99 THR B CA 1
ATOM 3163 C C . THR B 1 99 ? 29.578 -30.859 -13.523 1 96.62 99 THR B C 1
ATOM 3165 O O . THR B 1 99 ? 30.797 -30.984 -13.625 1 96.62 99 THR B O 1
ATOM 3168 N N . LYS B 1 100 ? 28.797 -30.594 -14.578 1 96.94 100 LYS B N 1
ATOM 3169 C CA . LYS B 1 100 ? 29.344 -30.469 -15.93 1 96.94 100 LYS B CA 1
ATOM 3170 C C . LYS B 1 100 ? 29.391 -29 -16.359 1 96.94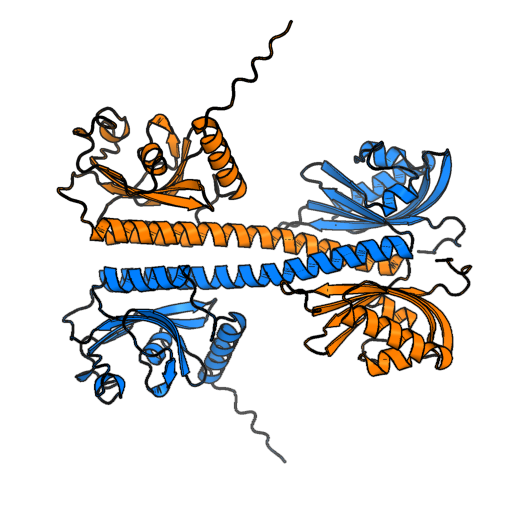 100 LYS B C 1
ATOM 3172 O O . LYS B 1 100 ? 29.828 -28.688 -17.469 1 96.94 100 LYS B O 1
ATOM 3177 N N . ASP B 1 101 ? 28.922 -28.156 -15.562 1 96.56 101 ASP B N 1
ATOM 3178 C CA . ASP B 1 101 ? 28.938 -26.734 -15.852 1 96.56 101 ASP B CA 1
ATOM 3179 C C . ASP B 1 101 ? 30.203 -26.062 -15.297 1 96.56 101 ASP B C 1
ATOM 3181 O O . ASP B 1 101 ? 30.422 -26.062 -14.086 1 96.56 101 ASP B O 1
ATOM 3185 N N . PRO B 1 102 ? 30.953 -25.438 -16.078 1 94.5 102 PRO B N 1
ATOM 3186 C CA . PRO B 1 102 ? 32.25 -24.891 -15.641 1 94.5 102 PRO B CA 1
ATOM 3187 C C . PRO B 1 102 ? 32.094 -23.797 -14.594 1 94.5 102 PRO B C 1
ATOM 3189 O O . PRO B 1 102 ? 33 -23.547 -13.805 1 94.5 102 PRO B O 1
ATOM 3192 N N . ARG B 1 103 ? 31 -23.188 -14.586 1 93.19 103 ARG B N 1
ATOM 3193 C CA . ARG B 1 103 ? 30.781 -22.125 -13.617 1 93.19 103 ARG B CA 1
ATOM 3194 C C . ARG B 1 103 ? 30.625 -22.688 -12.203 1 93.19 103 ARG B C 1
ATOM 3196 O O . ARG B 1 103 ? 30.953 -22.016 -11.227 1 93.19 103 ARG B O 1
ATOM 3203 N N . PHE B 1 104 ? 30.156 -23.969 -12.141 1 95.62 104 PHE B N 1
ATOM 3204 C CA . PHE B 1 104 ? 29.656 -24.391 -10.836 1 95.62 104 PHE B CA 1
ATOM 3205 C C . PHE B 1 104 ? 30.281 -25.719 -10.422 1 95.62 104 PHE B C 1
ATOM 3207 O O . PHE B 1 104 ? 30.125 -26.156 -9.281 1 95.62 104 PHE B O 1
ATOM 3214 N N . ALA B 1 105 ? 31 -26.328 -11.25 1 95.38 105 ALA B N 1
ATOM 3215 C CA . ALA B 1 105 ? 31.5 -27.688 -11.047 1 95.38 105 ALA B CA 1
ATOM 3216 C C . ALA B 1 105 ? 32.312 -27.781 -9.75 1 95.38 105 ALA B C 1
ATOM 3218 O O . ALA B 1 105 ? 32.312 -28.828 -9.094 1 95.38 105 ALA B O 1
ATOM 3219 N N . ASN B 1 106 ? 32.938 -26.703 -9.305 1 93.94 106 ASN B N 1
ATOM 3220 C CA . ASN B 1 106 ? 33.75 -26.719 -8.109 1 93.94 106 ASN B CA 1
ATOM 3221 C C . ASN B 1 106 ? 33.094 -25.938 -6.965 1 93.94 106 ASN B C 1
ATOM 3223 O O . ASN B 1 106 ? 33.75 -25.625 -5.969 1 93.94 106 ASN B O 1
ATOM 3227 N N . ASN B 1 107 ? 31.938 -25.641 -7.164 1 94.75 107 ASN B N 1
ATOM 3228 C CA . ASN B 1 107 ? 31.172 -24.906 -6.168 1 94.75 107 ASN B CA 1
ATOM 3229 C C . ASN B 1 107 ? 30.891 -25.75 -4.93 1 94.75 107 ASN B C 1
ATOM 3231 O O . ASN B 1 107 ? 30.531 -26.922 -5.047 1 94.75 107 ASN B O 1
ATOM 3235 N N . PRO B 1 108 ? 31.047 -25.203 -3.785 1 93.69 108 PRO B N 1
ATOM 3236 C CA . PRO B 1 108 ? 30.812 -25.953 -2.545 1 93.69 108 PRO B CA 1
ATOM 3237 C C . PRO B 1 108 ? 29.391 -26.516 -2.459 1 93.69 108 PRO B C 1
ATOM 3239 O O . PRO B 1 108 ? 29.172 -27.547 -1.821 1 93.69 108 PRO B O 1
ATOM 3242 N N . MET B 1 109 ? 28.453 -25.969 -3.1 1 92.38 109 MET B N 1
ATOM 3243 C CA . MET B 1 109 ? 27.078 -26.438 -3.057 1 92.38 109 MET B CA 1
ATOM 3244 C C . MET B 1 109 ? 26.891 -27.656 -3.953 1 92.38 109 MET B C 1
ATOM 3246 O O . MET B 1 109 ? 25.906 -28.391 -3.805 1 92.38 109 MET B O 1
ATOM 3250 N N . VAL B 1 110 ? 27.734 -27.766 -4.883 1 95.5 110 VAL B N 1
ATOM 3251 C CA . VAL B 1 110 ? 27.703 -28.891 -5.805 1 95.5 110 VAL B CA 1
ATOM 3252 C C . VAL B 1 110 ? 28.5 -30.062 -5.223 1 95.5 110 VAL B C 1
ATOM 3254 O O . VAL B 1 110 ? 28.031 -31.203 -5.215 1 95.5 110 VAL B O 1
ATOM 3257 N N . LEU B 1 111 ? 29.609 -29.719 -4.656 1 93 111 LEU B N 1
ATOM 3258 C CA . LEU B 1 111 ? 30.547 -30.719 -4.168 1 93 111 LEU B CA 1
ATOM 3259 C C . LEU B 1 111 ? 30.188 -31.141 -2.742 1 93 111 LEU B C 1
ATOM 3261 O O . LEU B 1 111 ? 30.594 -32.219 -2.289 1 93 111 LEU B O 1
ATOM 3265 N N . GLY B 1 112 ? 29.469 -30.281 -2.078 1 88.12 112 GLY B N 1
ATOM 3266 C CA . GLY B 1 112 ? 29.219 -30.516 -0.665 1 88.12 112 GLY B CA 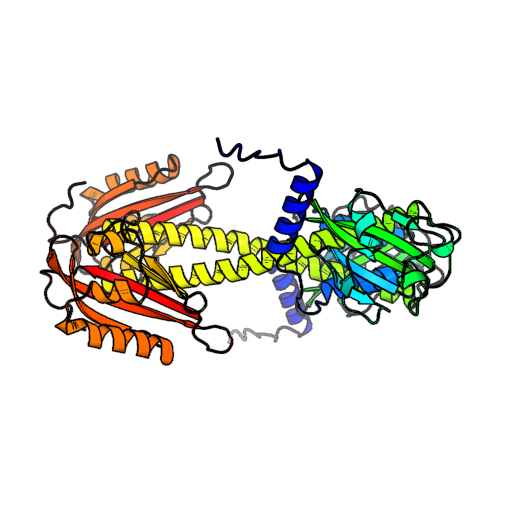1
ATOM 3267 C C . GLY B 1 112 ? 27.891 -31.234 -0.403 1 88.12 112 GLY B C 1
ATOM 3268 O O . GLY B 1 112 ? 27.422 -32 -1.243 1 88.12 112 GLY B O 1
ATOM 3269 N N . GLU B 1 113 ? 27.297 -30.953 0.776 1 85.5 113 GLU B N 1
ATOM 3270 C CA . GLU B 1 113 ? 26.172 -31.703 1.32 1 85.5 113 GLU B CA 1
ATOM 3271 C C . GLU B 1 113 ? 24.891 -31.375 0.587 1 85.5 113 GLU B C 1
ATOM 3273 O O . GLU B 1 113 ? 24 -32.219 0.466 1 85.5 113 GLU B O 1
ATOM 3278 N N . ALA B 1 114 ? 24.891 -30.25 0.001 1 86.75 114 ALA B N 1
ATOM 3279 C CA . ALA B 1 114 ? 23.672 -29.844 -0.681 1 86.75 114 ALA B CA 1
ATOM 3280 C C . ALA B 1 114 ? 23.469 -30.656 -1.961 1 86.75 114 ALA B C 1
ATOM 3282 O O . ALA B 1 114 ? 22.328 -30.875 -2.391 1 86.75 114 ALA B O 1
ATOM 3283 N N . HIS B 1 115 ? 24.578 -31.031 -2.566 1 93.44 115 HIS B N 1
ATOM 3284 C CA . HIS B 1 115 ? 24.609 -31.922 -3.723 1 93.44 115 HIS B CA 1
ATOM 3285 C C . HIS B 1 115 ? 23.719 -31.391 -4.844 1 93.44 115 HIS B C 1
ATOM 3287 O O . HIS B 1 115 ? 22.891 -32.125 -5.383 1 93.44 115 HIS B O 1
ATOM 3293 N N . ILE B 1 116 ? 23.859 -30.156 -5.156 1 95.88 116 ILE B N 1
ATOM 3294 C CA . ILE B 1 116 ? 23.062 -29.531 -6.215 1 95.88 116 ILE B CA 1
ATOM 3295 C C . ILE B 1 116 ? 23.516 -30.062 -7.574 1 95.88 116 ILE B C 1
ATOM 3297 O O . ILE B 1 116 ? 24.719 -30.094 -7.867 1 95.88 116 ILE B O 1
ATOM 3301 N N . ARG B 1 117 ? 22.594 -30.469 -8.383 1 98.06 117 ARG B N 1
ATOM 3302 C CA . ARG B 1 117 ? 22.891 -30.938 -9.727 1 98.06 117 ARG B CA 1
ATOM 3303 C C . ARG B 1 117 ? 22.141 -30.125 -10.773 1 98.06 117 ARG B C 1
ATOM 3305 O O . ARG B 1 117 ? 22.703 -29.766 -11.82 1 98.06 117 ARG B O 1
ATOM 3312 N N . PHE B 1 118 ? 20.984 -29.859 -10.539 1 98.31 118 PHE B N 1
ATOM 3313 C CA . PHE B 1 118 ? 20.141 -29.094 -11.453 1 98.31 118 PHE B CA 1
ATOM 3314 C C . PHE B 1 118 ? 19.766 -27.75 -10.836 1 98.31 118 PHE B C 1
ATOM 3316 O O . PHE B 1 118 ? 19.531 -27.656 -9.633 1 98.31 118 PHE B O 1
ATOM 3323 N N . TYR B 1 119 ? 19.719 -26.734 -11.719 1 98.44 119 TYR B N 1
ATOM 3324 C CA . TYR B 1 119 ? 19.312 -25.391 -11.32 1 98.44 119 TYR B CA 1
ATOM 3325 C C . TYR B 1 119 ? 18.594 -24.672 -12.461 1 98.44 119 TYR B C 1
ATOM 3327 O O . TYR B 1 119 ? 19.062 -24.703 -13.602 1 98.44 119 TYR B O 1
ATOM 3335 N N . ALA B 1 120 ? 17.484 -24.125 -12.172 1 98.69 120 ALA B N 1
ATOM 3336 C CA . ALA B 1 120 ? 16.828 -23.156 -13.039 1 98.69 120 ALA B CA 1
ATOM 3337 C C . ALA B 1 120 ? 16.375 -21.938 -12.25 1 98.69 120 ALA B C 1
ATOM 3339 O O . ALA B 1 120 ? 15.703 -22.062 -11.219 1 98.69 120 ALA B O 1
ATOM 3340 N N . GLY B 1 121 ? 16.812 -20.828 -12.656 1 98.56 121 GLY B N 1
ATOM 3341 C CA . GLY B 1 121 ? 16.469 -19.594 -11.961 1 98.56 121 GLY B CA 1
ATOM 3342 C C . GLY B 1 121 ? 15.984 -18.484 -12.883 1 98.56 121 GLY B C 1
ATOM 3343 O O . GLY B 1 121 ? 16.562 -18.266 -13.953 1 98.56 121 GLY B O 1
ATOM 3344 N N . ALA B 1 122 ? 14.867 -17.891 -12.578 1 98.31 122 ALA B N 1
ATOM 3345 C CA . ALA B 1 122 ? 14.359 -16.719 -13.273 1 98.31 122 ALA B CA 1
ATOM 3346 C C . ALA B 1 122 ? 14.602 -15.445 -12.469 1 98.31 122 ALA B C 1
ATOM 3348 O O . ALA B 1 122 ? 14.359 -15.406 -11.258 1 98.31 122 ALA B O 1
ATOM 3349 N N . PRO B 1 123 ? 15.102 -14.43 -13.133 1 97.81 123 PRO B N 1
ATOM 3350 C CA . PRO B 1 123 ? 15.398 -13.195 -12.406 1 97.81 123 PRO B CA 1
ATOM 3351 C C . PRO B 1 123 ? 14.141 -12.508 -11.883 1 97.81 123 PRO B C 1
ATOM 3353 O O . PRO B 1 123 ? 13.094 -12.555 -12.523 1 97.81 123 PRO B O 1
ATOM 3356 N N . ILE B 1 124 ? 14.266 -11.953 -10.758 1 97.06 124 ILE B N 1
ATOM 3357 C CA . ILE B 1 124 ? 13.227 -11.141 -10.141 1 97.06 124 ILE B CA 1
ATOM 3358 C C . ILE B 1 124 ? 13.562 -9.656 -10.32 1 97.06 124 ILE B C 1
ATOM 3360 O O . ILE B 1 124 ? 14.656 -9.219 -9.969 1 97.06 124 ILE B O 1
ATOM 3364 N N . ARG B 1 125 ? 12.586 -8.977 -10.812 1 94.06 125 ARG B N 1
ATOM 3365 C CA . ARG B 1 125 ? 12.797 -7.566 -11.125 1 94.06 125 ARG B CA 1
ATOM 3366 C C . ARG B 1 125 ? 12.102 -6.668 -10.109 1 94.06 125 ARG B C 1
ATOM 3368 O O . ARG B 1 125 ? 10.984 -6.961 -9.68 1 94.06 125 ARG B O 1
ATOM 3375 N N . PHE B 1 126 ? 12.773 -5.605 -9.68 1 92.5 126 PHE B N 1
ATOM 3376 C CA . PHE B 1 126 ? 12.18 -4.48 -8.961 1 92.5 126 PHE B CA 1
ATOM 3377 C C . PHE B 1 126 ? 12.484 -3.166 -9.672 1 92.5 126 PHE B C 1
ATOM 3379 O O . PHE B 1 126 ? 13.633 -2.717 -9.688 1 92.5 126 PHE B O 1
ATOM 3386 N N . GLY B 1 127 ? 11.352 -2.607 -10.219 1 85.62 127 GLY B N 1
ATOM 3387 C CA . GLY B 1 127 ? 11.625 -1.499 -11.117 1 85.62 127 GLY B CA 1
ATOM 3388 C C . GLY B 1 127 ? 12.414 -1.909 -12.344 1 85.62 127 GLY B C 1
ATOM 3389 O O . GLY B 1 127 ? 12.016 -2.82 -13.07 1 85.62 127 GLY B O 1
ATOM 3390 N N . GLU B 1 128 ? 13.617 -1.315 -12.57 1 87 128 GLU B N 1
ATOM 3391 C CA . GLU B 1 128 ? 14.414 -1.592 -13.758 1 87 128 GLU B CA 1
ATOM 3392 C C . GLU B 1 128 ? 15.609 -2.482 -13.422 1 87 128 GLU B C 1
ATOM 3394 O O . GLU B 1 128 ? 16.469 -2.73 -14.273 1 87 128 GLU B O 1
ATOM 3399 N N . VAL B 1 129 ? 15.648 -2.947 -12.25 1 93.06 129 VAL B N 1
ATOM 3400 C CA . VAL B 1 129 ? 16.859 -3.668 -11.852 1 93.06 129 VAL B CA 1
ATOM 3401 C C . VAL B 1 129 ? 16.484 -5.09 -11.422 1 93.06 129 VAL B C 1
ATOM 3403 O O . VAL B 1 129 ? 15.383 -5.332 -10.945 1 93.06 129 VAL B O 1
ATOM 3406 N N . LEU B 1 130 ? 17.391 -5.992 -11.609 1 95.81 130 LEU B N 1
ATOM 3407 C CA . LEU B 1 130 ? 17.25 -7.371 -11.164 1 95.81 130 LEU B CA 1
ATOM 3408 C C . LEU B 1 130 ? 17.844 -7.559 -9.773 1 95.81 130 LEU B C 1
ATOM 3410 O O . LEU B 1 130 ? 19.047 -7.418 -9.586 1 95.81 130 LEU B O 1
ATOM 3414 N N . VAL B 1 131 ? 17.016 -7.926 -8.82 1 96.62 131 VAL B N 1
ATOM 3415 C CA . VAL B 1 131 ? 17.469 -7.875 -7.438 1 96.62 131 VAL B CA 1
ATOM 3416 C C . VAL B 1 131 ? 17.656 -9.297 -6.906 1 96.62 131 VAL B C 1
ATOM 3418 O O . VAL B 1 131 ? 18.266 -9.484 -5.852 1 96.62 131 VAL B O 1
ATOM 3421 N N . GLY B 1 132 ? 17.094 -10.273 -7.617 1 97.62 132 GLY B N 1
ATOM 3422 C CA . GLY B 1 132 ? 17.188 -11.648 -7.168 1 97.62 132 GLY B CA 1
ATOM 3423 C C . GLY B 1 132 ? 16.641 -12.641 -8.18 1 97.62 132 GLY B C 1
ATOM 3424 O O . GLY B 1 132 ? 16.641 -12.375 -9.383 1 97.62 132 GLY B O 1
ATOM 3425 N N . SER B 1 133 ? 16.297 -13.875 -7.672 1 97.81 133 SER B N 1
ATOM 3426 C CA . SER B 1 133 ? 15.805 -14.93 -8.555 1 97.81 133 SER B CA 1
ATOM 3427 C C . SER B 1 133 ? 14.812 -15.836 -7.832 1 97.81 133 SER B C 1
ATOM 3429 O O . SER B 1 133 ? 14.852 -15.945 -6.602 1 97.81 133 SER B O 1
ATOM 3431 N N . LEU B 1 134 ? 13.867 -16.281 -8.531 1 98.31 134 LEU B N 1
ATOM 3432 C CA . LEU B 1 134 ? 13.148 -17.484 -8.156 1 98.31 134 LEU B CA 1
ATOM 3433 C C . LEU B 1 134 ? 13.773 -18.719 -8.797 1 98.31 134 LEU B C 1
ATOM 3435 O O . LEU B 1 134 ? 13.883 -18.797 -10.016 1 98.31 134 LEU B O 1
ATOM 3439 N N . CYS B 1 135 ? 14.18 -19.625 -7.945 1 98.5 135 CYS B N 1
ATOM 3440 C CA . CYS B 1 135 ? 14.914 -20.75 -8.523 1 98.5 135 CYS B CA 1
ATOM 3441 C C . CYS B 1 135 ? 14.375 -22.078 -8.016 1 98.5 135 CYS B C 1
ATOM 3443 O O . CYS B 1 135 ? 13.797 -22.141 -6.93 1 98.5 135 CYS B O 1
ATOM 3445 N N . VAL B 1 136 ? 14.5 -23.031 -8.789 1 98.44 136 VAL B N 1
ATOM 3446 C CA . VAL B 1 136 ? 14.242 -24.422 -8.438 1 98.44 136 VAL B CA 1
ATOM 3447 C C . VAL B 1 136 ? 15.523 -25.25 -8.578 1 98.44 136 VAL B C 1
ATOM 3449 O O . VAL B 1 136 ? 16.297 -25.031 -9.5 1 98.44 136 VAL B O 1
ATOM 3452 N N . ILE B 1 137 ? 15.766 -26.062 -7.594 1 98 137 ILE B N 1
ATOM 3453 C CA . ILE B 1 137 ? 17.031 -26.797 -7.465 1 98 137 ILE B CA 1
ATOM 3454 C C . ILE B 1 137 ? 16.734 -28.266 -7.23 1 98 137 ILE B C 1
ATOM 3456 O O . ILE B 1 137 ? 15.781 -28.625 -6.527 1 98 137 ILE B O 1
ATOM 3460 N N . ASP B 1 138 ? 17.516 -29.094 -7.836 1 98 138 ASP B N 1
ATOM 3461 C CA . ASP B 1 138 ? 17.391 -30.531 -7.66 1 98 138 ASP B CA 1
ATOM 3462 C C . ASP B 1 138 ? 18.75 -31.172 -7.383 1 98 138 ASP B C 1
ATOM 3464 O O . ASP B 1 138 ? 19.781 -30.609 -7.719 1 98 138 ASP B O 1
ATOM 3468 N N . THR B 1 139 ? 18.734 -32.344 -6.707 1 96.75 139 THR B N 1
ATOM 3469 C CA . THR B 1 139 ? 19.953 -33.094 -6.434 1 96.75 139 THR B CA 1
ATOM 3470 C C . THR B 1 139 ? 20.219 -34.094 -7.551 1 96.75 139 THR B C 1
ATOM 3472 O O . THR B 1 139 ? 21.234 -34.812 -7.527 1 96.75 139 THR B O 1
ATOM 3475 N N . GLU B 1 140 ? 19.312 -34.125 -8.5 1 97.56 140 GLU B N 1
ATOM 3476 C CA . GLU B 1 140 ? 19.484 -34.938 -9.695 1 97.56 140 GLU B CA 1
ATOM 3477 C C . GLU B 1 140 ? 19.531 -34.094 -10.953 1 97.56 140 GLU B C 1
ATOM 3479 O O . GLU B 1 140 ? 18.797 -33.094 -11.055 1 97.56 140 GLU B O 1
ATOM 3484 N N . PRO B 1 141 ? 20.422 -34.438 -11.898 1 97.75 141 PRO B N 1
ATOM 3485 C CA . PRO B 1 141 ? 20.422 -33.719 -13.164 1 97.75 141 PRO B CA 1
ATOM 3486 C C . PRO B 1 141 ? 19.125 -33.875 -13.945 1 97.75 141 PRO B C 1
ATOM 3488 O O . PRO B 1 141 ? 18.359 -34.812 -13.688 1 97.75 141 PRO B O 1
ATOM 3491 N N . ARG B 1 142 ? 18.891 -33 -14.766 1 97.62 142 ARG B N 1
ATOM 3492 C CA . ARG B 1 142 ? 17.734 -33.094 -15.648 1 97.62 142 ARG B CA 1
ATOM 3493 C C . ARG B 1 142 ? 18.156 -33.031 -17.109 1 97.62 142 ARG B C 1
ATOM 3495 O O . ARG B 1 142 ? 19.156 -32.406 -17.453 1 97.62 142 ARG B O 1
ATOM 3502 N N . ALA B 1 143 ? 17.406 -33.688 -17.906 1 96.62 143 ALA B N 1
ATOM 3503 C CA . ALA B 1 143 ? 17.734 -33.781 -19.328 1 96.62 143 ALA B CA 1
ATOM 3504 C C . ALA B 1 143 ? 17.359 -32.5 -20.062 1 96.62 143 ALA B C 1
ATOM 3506 O O . ALA B 1 143 ? 18 -32.125 -21.047 1 96.62 143 ALA B O 1
ATOM 3507 N N . GLU B 1 144 ? 16.344 -31.891 -19.594 1 96.19 144 GLU B N 1
ATOM 3508 C CA . GLU B 1 144 ? 15.867 -30.688 -20.281 1 96.19 144 GLU B CA 1
ATOM 3509 C C . GLU B 1 144 ? 15.109 -29.781 -19.328 1 96.19 144 GLU B C 1
ATOM 3511 O O . GLU B 1 144 ? 14.734 -30.188 -18.219 1 96.19 144 GLU B O 1
ATOM 3516 N N . PHE B 1 145 ? 14.969 -28.641 -19.641 1 96.94 145 PHE B N 1
ATOM 3517 C CA . PHE B 1 145 ? 14.07 -27.609 -19.109 1 96.94 145 PHE B CA 1
ATOM 3518 C C . PHE B 1 145 ? 13.406 -26.844 -20.234 1 96.94 145 PHE B C 1
ATOM 3520 O O . PHE B 1 145 ? 13.969 -25.859 -20.734 1 96.94 145 PHE B O 1
ATOM 3527 N N . SER B 1 146 ? 12.227 -27.25 -20.594 1 95.81 146 SER B N 1
ATOM 3528 C CA . SER B 1 146 ? 11.57 -26.891 -21.844 1 95.81 146 SER B CA 1
ATOM 3529 C C . SER B 1 146 ? 11.258 -25.391 -21.891 1 95.81 146 SER B C 1
ATOM 3531 O O . SER B 1 146 ? 11.375 -24.703 -20.875 1 95.81 146 SER B O 1
ATOM 3533 N N . ALA B 1 147 ? 10.898 -24.938 -23.094 1 94.19 147 A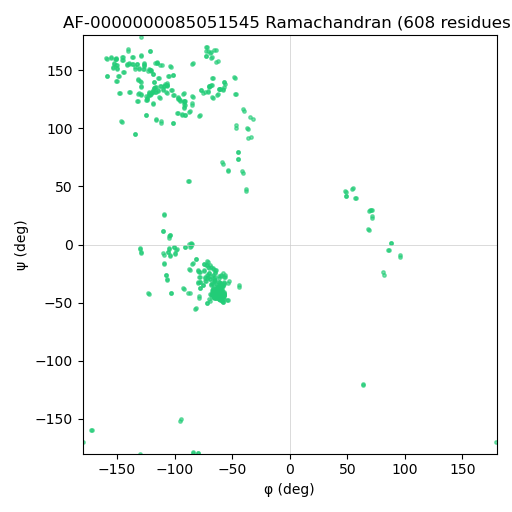LA B N 1
ATOM 3534 C CA . ALA B 1 147 ? 10.461 -23.547 -23.266 1 94.19 147 ALA B CA 1
ATOM 3535 C C . ALA B 1 147 ? 9.227 -23.25 -22.406 1 94.19 147 ALA B C 1
ATOM 3537 O O . ALA B 1 147 ? 9.086 -22.156 -21.875 1 94.19 147 ALA B O 1
ATOM 3538 N N . ARG B 1 148 ? 8.414 -24.234 -22.25 1 90.94 148 ARG B N 1
ATOM 3539 C CA . ARG B 1 148 ? 7.215 -24.094 -21.438 1 90.94 148 ARG B CA 1
ATOM 3540 C C . ARG B 1 148 ? 7.578 -23.953 -19.953 1 90.94 148 ARG B C 1
ATOM 3542 O O . ARG B 1 148 ? 6.992 -23.141 -19.25 1 90.94 148 ARG B O 1
ATOM 3549 N N . ASP B 1 149 ? 8.516 -24.766 -19.547 1 94.56 149 ASP B N 1
ATOM 3550 C CA . ASP B 1 149 ? 8.969 -24.672 -18.156 1 94.56 149 ASP B CA 1
ATOM 3551 C C . ASP B 1 149 ? 9.617 -23.328 -17.875 1 94.56 149 ASP B C 1
ATOM 3553 O O . ASP B 1 149 ? 9.383 -22.719 -16.828 1 94.56 149 ASP B O 1
ATOM 3557 N N . ARG B 1 150 ? 10.375 -22.844 -18.859 1 95.81 150 ARG B N 1
ATOM 3558 C CA . ARG B 1 150 ? 11 -21.531 -18.734 1 95.81 150 ARG B CA 1
ATOM 3559 C C . ARG B 1 150 ? 9.953 -20.422 -18.609 1 95.81 150 ARG B C 1
ATOM 3561 O O . ARG B 1 150 ? 10.102 -19.516 -17.781 1 95.81 150 ARG B O 1
ATOM 3568 N N . ALA B 1 151 ? 8.969 -20.562 -19.359 1 92.12 151 ALA B N 1
ATOM 3569 C CA . ALA B 1 151 ? 7.898 -19.562 -19.328 1 92.12 151 ALA B CA 1
ATOM 3570 C C . ALA B 1 151 ? 7.156 -19.594 -18 1 92.12 151 ALA B C 1
ATOM 3572 O O . ALA B 1 151 ? 6.805 -18.547 -17.453 1 92.12 151 ALA B O 1
ATOM 3573 N N . ARG B 1 152 ? 6.914 -20.797 -17.5 1 91.81 152 ARG B N 1
ATOM 3574 C CA . ARG B 1 152 ? 6.246 -20.953 -16.219 1 91.81 152 ARG B CA 1
ATOM 3575 C C . ARG B 1 152 ? 7.062 -20.328 -15.094 1 91.81 152 ARG B C 1
ATOM 3577 O O . ARG B 1 152 ? 6.523 -19.609 -14.25 1 91.81 152 ARG B O 1
ATOM 3584 N N . LEU B 1 153 ? 8.32 -20.578 -15.141 1 96.06 153 LEU B N 1
ATOM 3585 C CA . LEU B 1 153 ? 9.203 -20.062 -14.102 1 96.06 153 LEU B CA 1
ATOM 3586 C C . LEU B 1 153 ? 9.289 -18.531 -14.18 1 96.06 153 LEU B C 1
ATOM 3588 O O . LEU B 1 153 ? 9.312 -17.859 -13.156 1 96.06 153 LEU B O 1
ATOM 3592 N N . THR B 1 154 ? 9.32 -18.047 -15.398 1 95.12 154 THR B N 1
ATOM 3593 C CA . THR B 1 154 ? 9.336 -16.594 -15.617 1 95.12 154 THR B CA 1
ATOM 3594 C C . THR B 1 154 ? 8.078 -15.953 -15.062 1 95.12 154 THR B C 1
ATOM 3596 O O . THR B 1 154 ? 8.141 -14.906 -14.414 1 95.12 154 THR B O 1
ATOM 3599 N N . THR B 1 155 ? 6.984 -16.562 -15.258 1 90.44 155 THR B N 1
ATOM 3600 C CA . THR B 1 155 ? 5.711 -16.047 -14.773 1 90.44 155 THR B CA 1
ATOM 3601 C C . THR B 1 155 ? 5.668 -16.047 -13.25 1 90.44 155 THR B C 1
ATOM 3603 O O . THR B 1 155 ? 5.191 -15.094 -12.633 1 90.44 155 THR B O 1
ATOM 3606 N N . LEU B 1 156 ? 6.141 -17.078 -12.688 1 94.31 156 LEU B N 1
ATOM 3607 C CA . LEU B 1 156 ? 6.184 -17.156 -11.227 1 94.31 156 LEU B CA 1
ATOM 3608 C C . LEU B 1 156 ? 7.102 -16.078 -10.656 1 94.31 156 LEU B C 1
ATOM 3610 O O . LEU B 1 156 ? 6.77 -15.453 -9.648 1 94.31 156 LEU B O 1
ATOM 3614 N N . ALA B 1 157 ? 8.211 -15.906 -11.32 1 95.81 157 ALA B N 1
ATOM 3615 C CA . ALA B 1 157 ? 9.133 -14.859 -10.891 1 95.81 157 ALA B CA 1
ATOM 3616 C C . ALA B 1 157 ? 8.492 -13.484 -11 1 95.81 157 ALA B C 1
ATOM 3618 O O . ALA B 1 157 ? 8.703 -12.617 -10.148 1 95.81 157 ALA B O 1
ATOM 3619 N N . ALA B 1 158 ? 7.754 -13.32 -12.055 1 91.88 158 ALA B N 1
ATOM 3620 C CA . ALA B 1 158 ? 7.039 -12.062 -12.234 1 91.88 158 ALA B CA 1
ATOM 3621 C C . ALA B 1 158 ? 6.023 -11.844 -11.117 1 91.88 158 ALA B C 1
ATOM 3623 O O . ALA B 1 158 ? 5.805 -10.711 -10.68 1 91.88 158 ALA B O 1
ATOM 3624 N N . THR B 1 159 ? 5.402 -12.906 -10.711 1 89.94 159 THR B N 1
ATOM 3625 C CA . THR B 1 159 ? 4.48 -12.836 -9.586 1 89.94 159 THR B CA 1
ATOM 3626 C C . THR B 1 159 ? 5.203 -12.383 -8.32 1 89.94 159 THR B C 1
ATOM 3628 O O . THR B 1 159 ? 4.691 -11.547 -7.574 1 89.94 159 THR B O 1
ATOM 3631 N N . VAL B 1 160 ? 6.375 -12.906 -8.109 1 94.94 160 VAL B N 1
ATOM 3632 C CA . VAL B 1 160 ? 7.18 -12.5 -6.961 1 94.94 160 VAL B CA 1
ATOM 3633 C C . VAL B 1 160 ? 7.508 -11.016 -7.055 1 94.94 160 VAL B C 1
ATOM 3635 O O . VAL B 1 160 ? 7.418 -10.289 -6.062 1 94.94 160 VAL B O 1
ATOM 3638 N N . SER B 1 161 ? 7.879 -10.578 -8.281 1 93.44 161 SER B N 1
ATOM 3639 C CA . SER B 1 161 ? 8.172 -9.164 -8.508 1 93.44 161 SER B CA 1
ATOM 3640 C C . SER B 1 161 ? 6.984 -8.289 -8.125 1 93.44 161 SER B C 1
ATOM 3642 O O . SER B 1 161 ? 7.148 -7.258 -7.465 1 93.44 161 SER B O 1
ATOM 3644 N N . SER B 1 162 ? 5.871 -8.727 -8.508 1 88.38 162 SER B N 1
ATOM 3645 C CA . SER B 1 162 ? 4.652 -7.98 -8.211 1 88.38 162 SER B CA 1
ATOM 3646 C C . SER B 1 162 ? 4.379 -7.941 -6.707 1 88.38 162 SER B C 1
ATOM 3648 O O . SER B 1 162 ? 3.998 -6.902 -6.168 1 88.38 162 SER B O 1
ATOM 3650 N N . LEU B 1 163 ? 4.547 -9.102 -6.074 1 89.81 163 LEU B N 1
ATOM 3651 C CA . LEU B 1 163 ? 4.344 -9.18 -4.633 1 89.81 163 LEU B CA 1
ATOM 3652 C C . LEU B 1 163 ? 5.297 -8.234 -3.9 1 89.81 163 LEU B C 1
ATOM 3654 O O . LEU B 1 163 ? 4.895 -7.562 -2.947 1 89.81 163 LEU B O 1
ATOM 3658 N N . MET B 1 164 ? 6.535 -8.172 -4.355 1 91.56 164 MET B N 1
ATOM 3659 C CA . MET B 1 164 ? 7.531 -7.309 -3.734 1 91.56 164 MET B CA 1
ATOM 3660 C C . MET B 1 164 ? 7.137 -5.84 -3.867 1 91.56 164 MET B C 1
ATOM 3662 O O . MET B 1 164 ? 7.27 -5.07 -2.916 1 91.56 164 MET B O 1
ATOM 3666 N N . THR B 1 165 ? 6.719 -5.48 -5.031 1 86.81 165 THR B N 1
ATOM 3667 C CA . THR B 1 165 ? 6.297 -4.105 -5.277 1 86.81 165 THR B CA 1
ATOM 3668 C C . THR B 1 165 ? 5.109 -3.738 -4.395 1 86.81 165 THR B C 1
ATOM 3670 O O . THR B 1 165 ? 5.098 -2.68 -3.764 1 86.81 165 THR B O 1
ATOM 3673 N N . LEU B 1 166 ? 4.16 -4.641 -4.324 1 82.81 166 LEU B N 1
ATOM 3674 C CA . LEU B 1 166 ? 2.967 -4.395 -3.521 1 82.81 166 LEU B CA 1
ATOM 3675 C C . LEU B 1 166 ? 3.312 -4.336 -2.037 1 82.81 166 LEU B C 1
ATOM 3677 O O . LEU B 1 166 ? 2.738 -3.537 -1.293 1 82.81 166 LEU B O 1
ATOM 3681 N N . ARG B 1 167 ? 4.191 -5.223 -1.624 1 83.88 167 ARG B N 1
ATOM 3682 C CA . ARG B 1 167 ? 4.656 -5.211 -0.241 1 83.88 167 ARG B CA 1
ATOM 3683 C C . ARG B 1 167 ? 5.289 -3.869 0.112 1 83.88 167 ARG B C 1
ATOM 3685 O O . ARG B 1 167 ? 5.031 -3.318 1.185 1 83.88 167 ARG B O 1
ATOM 3692 N N . LYS B 1 168 ? 6.211 -3.377 -0.729 1 83.44 168 LYS B N 1
ATOM 3693 C CA . LYS B 1 168 ? 6.855 -2.082 -0.517 1 83.44 168 LYS B CA 1
ATOM 3694 C C . LYS B 1 168 ? 5.82 -0.965 -0.421 1 83.44 168 LYS B C 1
ATOM 3696 O O . LYS B 1 168 ? 5.922 -0.09 0.441 1 83.44 168 LYS B O 1
ATOM 3701 N N . ASP B 1 169 ? 4.867 -0.984 -1.229 1 77.31 169 ASP B N 1
ATOM 3702 C CA . ASP B 1 169 ? 3.812 0.023 -1.233 1 77.31 169 ASP B CA 1
ATOM 3703 C C . ASP B 1 169 ? 3.027 0.001 0.076 1 77.31 169 ASP B C 1
ATOM 3705 O O . ASP B 1 169 ? 2.674 1.053 0.612 1 77.31 169 ASP B O 1
ATOM 3709 N N . ALA B 1 170 ? 2.824 -1.264 0.559 1 75.38 170 ALA B N 1
ATOM 3710 C CA . ALA B 1 170 ? 2.105 -1.409 1.822 1 75.38 170 ALA B CA 1
ATOM 3711 C C . ALA B 1 170 ? 2.902 -0.813 2.979 1 75.38 170 ALA B C 1
ATOM 3713 O O . ALA B 1 170 ? 2.334 -0.171 3.865 1 75.38 170 ALA B O 1
ATOM 3714 N N . GLN B 1 171 ? 4.152 -1.003 2.994 1 74.12 171 GLN B N 1
ATOM 3715 C CA . GLN B 1 171 ? 5.012 -0.451 4.035 1 74.12 171 GLN B CA 1
ATOM 3716 C C . GLN B 1 171 ? 5.035 1.074 3.977 1 74.12 171 GLN B C 1
ATOM 3718 O O . GLN B 1 171 ? 5.02 1.741 5.012 1 74.12 171 GLN B O 1
ATOM 3723 N N . MET B 1 172 ? 5.125 1.528 2.777 1 73.62 172 MET B N 1
ATOM 3724 C CA . MET B 1 172 ? 5.105 2.979 2.605 1 73.62 172 MET B CA 1
ATOM 3725 C C . MET B 1 172 ? 3.795 3.568 3.115 1 73.62 172 MET B C 1
ATOM 3727 O O . MET B 1 172 ? 3.783 4.652 3.701 1 73.62 172 MET B O 1
ATOM 3731 N N . GLN B 1 173 ? 2.793 2.814 2.975 1 71.44 173 GLN B N 1
ATOM 3732 C CA . GLN B 1 173 ? 1.48 3.26 3.434 1 71.44 173 GLN B CA 1
ATOM 3733 C C . GLN B 1 173 ? 1.461 3.441 4.949 1 71.44 173 GLN B C 1
ATOM 3735 O O . GLN B 1 173 ? 0.908 4.418 5.457 1 71.44 173 GLN B O 1
ATOM 3740 N N . LYS B 1 174 ? 2.055 2.395 5.617 1 70.81 174 LYS B N 1
ATOM 3741 C CA . LYS B 1 174 ? 2.07 2.486 7.074 1 70.81 174 LYS B CA 1
ATOM 3742 C C . LYS B 1 174 ? 2.775 3.758 7.539 1 70.81 174 LYS B C 1
ATOM 3744 O O . LYS B 1 174 ? 2.305 4.434 8.453 1 70.81 174 LYS B O 1
ATOM 3749 N N . SER B 1 175 ? 3.842 4.047 6.91 1 72.25 175 SER B N 1
ATOM 3750 C CA . SER B 1 175 ? 4.586 5.254 7.262 1 72.25 175 SER B CA 1
ATOM 3751 C C . SER B 1 175 ? 3.791 6.508 6.926 1 72.25 175 SER B C 1
ATOM 3753 O O . SER B 1 175 ? 3.789 7.473 7.695 1 72.25 175 SER B O 1
ATOM 3755 N N . ILE B 1 176 ? 3.143 6.434 5.789 1 73.5 176 ILE B N 1
ATOM 3756 C CA . ILE B 1 176 ? 2.361 7.582 5.34 1 73.5 176 ILE B CA 1
ATOM 3757 C C . ILE B 1 176 ? 1.184 7.809 6.281 1 73.5 176 ILE B C 1
ATOM 3759 O O . ILE B 1 176 ? 0.879 8.945 6.645 1 73.5 176 ILE B O 1
ATOM 3763 N N . VAL B 1 177 ? 0.63 6.746 6.656 1 73.56 177 VAL B N 1
ATOM 3764 C CA . VAL B 1 177 ? -0.518 6.84 7.551 1 73.56 177 VAL B CA 1
ATOM 3765 C C . VAL B 1 177 ? -0.085 7.449 8.883 1 73.56 177 VAL B C 1
ATOM 3767 O O . VAL B 1 177 ? -0.789 8.289 9.445 1 73.56 177 VAL B O 1
ATOM 3770 N N . ARG B 1 178 ? 1.013 7.047 9.406 1 75.12 178 ARG B N 1
ATOM 3771 C CA . ARG B 1 178 ? 1.518 7.59 10.664 1 75.12 178 ARG B CA 1
ATOM 3772 C C . ARG B 1 178 ? 1.759 9.094 10.555 1 75.12 178 ARG B C 1
ATOM 3774 O O . ARG B 1 178 ? 1.387 9.852 11.445 1 75.12 178 ARG B O 1
ATOM 3781 N N . ARG B 1 179 ? 2.391 9.406 9.484 1 76.81 179 ARG B N 1
ATOM 3782 C CA . ARG B 1 179 ? 2.674 10.82 9.273 1 76.81 179 ARG B CA 1
ATOM 3783 C C . ARG B 1 179 ? 1.384 11.625 9.133 1 76.81 179 ARG B C 1
ATOM 3785 O O . ARG B 1 179 ? 1.291 12.75 9.617 1 76.81 179 ARG B O 1
ATOM 3792 N N . CYS B 1 180 ? 0.513 11.016 8.406 1 81.44 180 CYS B N 1
ATOM 3793 C CA . CYS B 1 180 ? -0.785 11.656 8.25 1 81.44 180 CYS B CA 1
ATOM 3794 C C . CYS B 1 180 ? -1.46 11.875 9.594 1 81.44 180 CYS B C 1
ATOM 3796 O O . CYS B 1 180 ? -2.023 12.938 9.852 1 81.44 180 CYS B O 1
ATOM 3798 N N . ASN B 1 181 ? -1.424 10.844 10.438 1 82.31 181 ASN B N 1
ATOM 3799 C CA . ASN B 1 181 ? -2.021 10.953 11.758 1 82.31 181 ASN B CA 1
ATOM 3800 C C . ASN B 1 181 ? -1.346 12.039 12.594 1 82.31 181 ASN B C 1
ATOM 3802 O O . ASN B 1 181 ? -2.018 12.797 13.289 1 82.31 181 ASN B O 1
ATOM 3806 N N . GLU B 1 182 ? -0.08 12.016 12.578 1 85.62 182 GLU B N 1
ATOM 3807 C CA . GLU B 1 182 ? 0.686 13.055 13.258 1 85.62 182 GLU B CA 1
ATOM 3808 C C . GLU B 1 182 ? 0.268 14.445 12.797 1 85.62 182 GLU B C 1
ATOM 3810 O O . GLU B 1 182 ? 0.057 15.344 13.609 1 85.62 182 GLU B O 1
ATOM 3815 N N . ASN B 1 183 ? 0.189 14.594 11.477 1 88.44 183 ASN B N 1
ATOM 3816 C CA . ASN B 1 183 ? -0.179 15.891 10.922 1 88.44 183 ASN B CA 1
ATOM 3817 C C . ASN B 1 183 ? -1.587 16.297 11.344 1 88.44 183 ASN B C 1
ATOM 3819 O O . ASN B 1 183 ? -1.845 17.484 11.594 1 88.44 183 ASN B O 1
ATOM 3823 N N . GLN B 1 184 ? -2.357 15.312 11.359 1 88.25 184 GLN B N 1
ATOM 3824 C CA . GLN B 1 184 ? -3.709 15.578 11.844 1 88.25 184 GLN B CA 1
ATOM 3825 C C . GLN B 1 184 ? -3.691 16.094 13.273 1 88.25 184 GLN B C 1
ATOM 3827 O O . GLN B 1 184 ? -4.371 17.078 13.594 1 88.25 184 GLN B O 1
ATOM 3832 N N . LYS B 1 185 ? -2.982 15.469 14.148 1 89.69 185 LYS B N 1
ATOM 3833 C CA . LYS B 1 185 ? -2.879 15.891 15.539 1 89.69 185 LYS B CA 1
ATOM 3834 C C . LYS B 1 185 ? -2.264 17.281 15.648 1 89.69 185 LYS B C 1
ATOM 3836 O O . LYS B 1 185 ? -2.709 18.109 16.453 1 89.69 185 LYS B O 1
ATOM 3841 N N . LYS B 1 186 ? -1.257 17.531 14.852 1 91.75 186 LYS B N 1
ATOM 3842 C CA . LYS B 1 186 ? -0.65 18.859 14.812 1 91.75 186 LYS B CA 1
ATOM 3843 C C . LYS B 1 186 ? -1.674 19.922 14.422 1 91.75 186 LYS B C 1
ATOM 3845 O O . LYS B 1 186 ? -1.691 21.016 14.992 1 91.75 186 LYS B O 1
ATOM 3850 N N . LEU B 1 187 ? -2.492 19.625 13.383 1 92.62 187 LEU B N 1
ATOM 3851 C CA . LEU B 1 187 ? -3.537 20.547 12.961 1 92.62 187 LEU B CA 1
ATOM 3852 C C . LEU B 1 187 ? -4.488 20.859 14.109 1 92.62 187 LEU B C 1
ATOM 3854 O O . LEU B 1 187 ? -4.8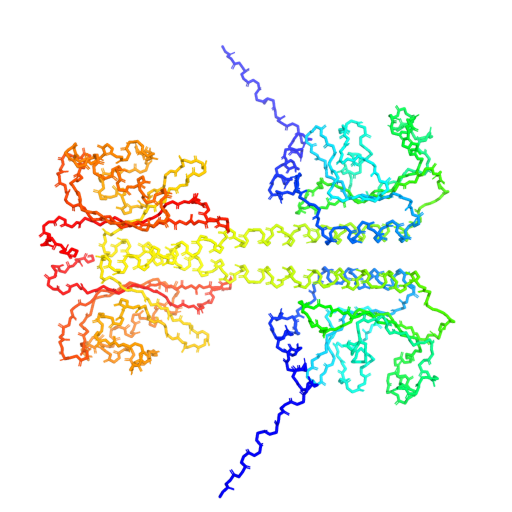4 22.016 14.328 1 92.62 187 LEU B O 1
ATOM 3858 N N . GLU B 1 188 ? -4.852 19.859 14.82 1 91 188 GLU B N 1
ATOM 3859 C CA . GLU B 1 188 ? -5.762 20.031 15.945 1 91 188 GLU B CA 1
ATOM 3860 C C . GLU B 1 188 ? -5.133 20.875 17.047 1 91 188 GLU B C 1
ATOM 3862 O O . GLU B 1 188 ? -5.801 21.719 17.656 1 91 188 GLU B O 1
ATOM 3867 N N . MET B 1 189 ? -3.908 20.578 17.281 1 90.75 189 MET B N 1
ATOM 3868 C CA . MET B 1 189 ? -3.193 21.359 18.281 1 90.75 189 MET B CA 1
ATOM 3869 C C . MET B 1 189 ? -3.098 22.828 17.891 1 90.75 189 MET B C 1
ATOM 3871 O O . MET B 1 189 ? -3.305 23.719 18.719 1 90.75 189 MET B O 1
ATOM 3875 N N . MET B 1 190 ? -2.818 23.062 16.641 1 90.75 190 MET B N 1
ATOM 3876 C CA . MET B 1 190 ? -2.717 24.438 16.156 1 90.75 190 MET B CA 1
ATOM 3877 C C . MET B 1 190 ? -4.055 25.156 16.297 1 90.75 190 MET B C 1
ATOM 3879 O O . MET B 1 190 ? -4.098 26.344 16.625 1 90.75 190 MET B O 1
ATOM 3883 N N . GLU B 1 191 ? -5.039 24.422 15.961 1 90.06 191 GLU B N 1
ATOM 3884 C CA . GLU B 1 191 ? -6.379 24.984 16.125 1 90.06 191 GLU B CA 1
ATOM 3885 C C . GLU B 1 191 ? -6.629 25.406 17.562 1 90.06 191 GLU B C 1
ATOM 3887 O O . GLU B 1 191 ? -7.168 26.5 17.812 1 90.06 191 GLU B O 1
ATOM 3892 N N . ALA B 1 192 ? -6.293 24.562 18.469 1 85 192 ALA B N 1
ATOM 3893 C CA . ALA B 1 192 ? -6.551 24.797 19.875 1 85 192 ALA B CA 1
ATOM 3894 C C . ALA B 1 192 ? -5.719 25.969 20.406 1 85 192 ALA B C 1
ATOM 3896 O O . ALA B 1 192 ? -6.191 26.75 21.219 1 85 192 ALA B O 1
ATOM 3897 N N . VAL B 1 193 ? -4.559 26.125 19.906 1 83.94 193 VAL B N 1
ATOM 3898 C CA . VAL B 1 193 ? -3.607 27.078 20.469 1 83.94 193 VAL B CA 1
ATOM 3899 C C . VAL B 1 193 ? -3.75 28.422 19.781 1 83.94 193 VAL B C 1
ATOM 3901 O O . VAL B 1 193 ? -3.652 29.469 20.438 1 83.94 193 VAL B O 1
ATOM 3904 N N . ALA B 1 194 ? -3.986 28.391 18.5 1 84.25 194 ALA B N 1
ATOM 3905 C CA . ALA B 1 194 ? -3.934 29.641 17.734 1 84.25 194 ALA B CA 1
ATOM 3906 C C . ALA B 1 194 ? -5.336 30.109 17.359 1 84.25 194 ALA B C 1
ATOM 3908 O O . ALA B 1 194 ? -5.504 31.219 16.828 1 84.25 194 ALA B O 1
ATOM 3909 N N . GLY B 1 195 ? -6.34 29.328 17.625 1 83.81 195 GLY B N 1
ATOM 3910 C CA . GLY B 1 195 ? -7.711 29.703 17.328 1 83.81 195 GLY B CA 1
ATOM 3911 C C . GLY B 1 195 ? -8 29.75 15.836 1 83.81 195 GLY B C 1
ATOM 3912 O O . GLY B 1 195 ? -8.719 30.641 15.367 1 83.81 195 GLY B O 1
ATOM 3913 N N . VAL B 1 196 ? -7.32 28.984 15.164 1 91.31 196 VAL B N 1
ATOM 3914 C CA . VAL B 1 196 ? -7.504 28.859 13.727 1 91.31 196 VAL B CA 1
ATOM 3915 C C . VAL B 1 196 ? -8.266 27.562 13.406 1 91.31 196 VAL B C 1
ATOM 3917 O O . VAL B 1 196 ? -8.336 26.656 14.242 1 91.31 196 VAL B O 1
ATOM 3920 N N . GLY B 1 197 ? -8.969 27.547 12.32 1 94.5 197 GLY B N 1
ATOM 3921 C CA . GLY B 1 197 ? -9.641 26.359 11.844 1 94.5 197 GLY B CA 1
ATOM 3922 C C . GLY B 1 197 ? -9.336 26.047 10.383 1 94.5 197 GLY B C 1
ATOM 3923 O O . GLY B 1 197 ? -8.727 26.859 9.688 1 94.5 197 GLY B O 1
ATOM 3924 N N . TYR B 1 198 ? -9.609 24.875 10.062 1 94.88 198 TYR B N 1
ATOM 3925 C CA . TYR B 1 198 ? -9.398 24.484 8.672 1 94.88 198 TYR B CA 1
ATOM 3926 C C . TYR B 1 198 ? -10.664 23.875 8.078 1 94.88 198 TYR B C 1
ATOM 3928 O O . TYR B 1 198 ? -11.562 23.453 8.812 1 94.88 198 TYR B O 1
ATOM 3936 N N . TRP B 1 199 ? -10.797 23.938 6.793 1 93.81 199 TRP B N 1
ATOM 3937 C CA . TRP B 1 199 ? -11.977 23.453 6.09 1 93.81 199 TRP B CA 1
ATOM 3938 C C . TRP B 1 199 ? -11.594 22.734 4.801 1 93.81 199 TRP B C 1
ATOM 3940 O O . TRP B 1 199 ? -10.461 22.844 4.336 1 93.81 199 TRP B O 1
ATOM 3950 N N . HIS B 1 200 ? -12.461 21.859 4.336 1 93.5 200 HIS B N 1
ATOM 3951 C CA . HIS B 1 200 ? -12.273 21.062 3.131 1 93.5 200 HIS B CA 1
ATOM 3952 C C . HIS B 1 200 ? -13.57 20.953 2.334 1 93.5 200 HIS B C 1
ATOM 3954 O O . HIS B 1 200 ? -14.641 20.766 2.91 1 93.5 200 HIS B O 1
ATOM 3960 N N . VAL B 1 201 ? -13.445 21.219 1.051 1 90.88 201 VAL B N 1
ATOM 3961 C CA . VAL B 1 201 ? -14.578 21.047 0.145 1 90.88 201 VAL B CA 1
ATOM 3962 C C . VAL B 1 201 ? -14.242 20 -0.914 1 90.88 201 VAL B C 1
ATOM 3964 O O . VAL B 1 201 ? -13.258 20.141 -1.648 1 90.88 201 VAL B O 1
ATOM 3967 N N . ASP B 1 202 ? -15.047 18.984 -0.939 1 89.19 202 ASP B N 1
ATOM 3968 C CA . ASP B 1 202 ? -14.945 18 -2.016 1 89.19 202 ASP B CA 1
ATOM 3969 C C . ASP B 1 202 ? -15.781 18.438 -3.225 1 89.19 202 ASP B C 1
ATOM 3971 O O . ASP B 1 202 ? -17.016 18.422 -3.172 1 89.19 202 ASP B O 1
ATOM 3975 N N . LEU B 1 203 ? -15.141 18.719 -4.328 1 84.88 203 LEU B N 1
ATOM 3976 C CA . LEU B 1 203 ? -15.828 19.281 -5.488 1 84.88 203 LEU B CA 1
ATOM 3977 C C . LEU B 1 203 ? -16.562 18.188 -6.254 1 84.88 203 LEU B C 1
ATOM 3979 O O . LEU B 1 203 ? -17.531 18.469 -6.965 1 84.88 203 LEU B O 1
ATOM 3983 N N . GLU B 1 204 ? -16.062 16.969 -6.18 1 81.44 204 GLU B N 1
ATOM 3984 C CA . GLU B 1 204 ? -16.719 15.852 -6.859 1 81.44 204 GLU B CA 1
ATOM 3985 C C . GLU B 1 204 ? -18.047 15.492 -6.191 1 81.44 204 GLU B C 1
ATOM 3987 O O . GLU B 1 204 ? -19.062 15.336 -6.863 1 81.44 204 GLU B O 1
ATOM 3992 N N . ASN B 1 205 ? -18.031 15.383 -4.887 1 83.62 205 ASN B N 1
ATOM 3993 C CA . ASN B 1 205 ? -19.203 14.969 -4.141 1 83.62 205 ASN B CA 1
ATOM 3994 C C . ASN B 1 205 ? -19.953 16.172 -3.555 1 83.62 205 ASN B C 1
ATOM 3996 O O . ASN B 1 205 ? -21.016 16.016 -2.947 1 83.62 205 ASN B O 1
ATOM 4000 N N . GLN B 1 206 ? -19.406 17.391 -3.709 1 84 206 GLN B N 1
ATOM 4001 C CA . GLN B 1 206 ? -20 18.641 -3.236 1 84 206 GLN B CA 1
ATOM 4002 C C . GLN B 1 206 ? -20.234 18.594 -1.73 1 84 206 GLN B C 1
ATOM 4004 O O . GLN B 1 206 ? -21.328 18.938 -1.263 1 84 206 GLN B O 1
ATOM 4009 N N . THR B 1 207 ? -19.297 18.031 -1.048 1 88.94 207 THR B N 1
ATOM 4010 C CA . THR B 1 207 ? -19.375 17.984 0.407 1 88.94 207 THR B CA 1
ATOM 4011 C C . THR B 1 207 ? -18.406 18.984 1.035 1 88.94 207 THR B C 1
ATOM 4013 O O . THR B 1 207 ? -17.359 19.266 0.473 1 88.94 207 THR B O 1
ATOM 4016 N N . VAL B 1 208 ? -18.844 19.578 2.186 1 92.69 208 VAL B N 1
ATOM 4017 C CA . VAL B 1 208 ? -18.062 20.562 2.92 1 92.69 208 VAL B CA 1
ATOM 4018 C C . VAL B 1 208 ? -17.781 20.062 4.332 1 92.69 208 VAL B C 1
ATOM 4020 O O . VAL B 1 208 ? -18.672 19.516 4.984 1 92.69 208 VAL B O 1
ATOM 4023 N N . GLU B 1 209 ? -16.531 20.156 4.707 1 93.88 209 GLU B N 1
ATOM 4024 C CA . GLU B 1 209 ? -16.109 19.781 6.055 1 93.88 209 GLU B CA 1
ATOM 4025 C C . GLU B 1 209 ? -15.461 20.953 6.781 1 93.88 209 GLU B C 1
ATOM 4027 O O . GLU B 1 209 ? -14.602 21.641 6.223 1 93.88 209 GLU B O 1
ATOM 4032 N N . TRP B 1 210 ? -15.93 21.219 7.992 1 95.5 210 TRP B N 1
ATOM 4033 C CA . TRP B 1 210 ? -15.352 22.234 8.867 1 95.5 210 TRP B CA 1
ATOM 4034 C C . TRP B 1 210 ? -14.633 21.578 10.047 1 95.5 210 TRP B C 1
ATOM 4036 O O . TRP B 1 210 ? -15.125 20.594 10.617 1 95.5 210 TRP B O 1
ATOM 4046 N N . SER B 1 211 ? -13.523 22.094 10.297 1 94.62 211 SER B N 1
ATOM 4047 C CA . SER B 1 211 ? -12.883 21.672 11.547 1 94.62 211 SER B CA 1
ATOM 4048 C C . SER B 1 211 ? -13.586 22.281 12.758 1 94.62 211 SER B C 1
ATOM 4050 O O . SER B 1 211 ? -14.453 23.156 12.609 1 94.62 211 SER B O 1
ATOM 4052 N N . GLN B 1 212 ? -13.234 21.812 13.969 1 92.62 212 GLN B N 1
ATOM 4053 C CA . GLN B 1 212 ? -13.805 22.375 15.188 1 92.62 212 GLN B CA 1
ATOM 4054 C C . GLN B 1 212 ? -13.531 23.859 15.305 1 92.62 212 GLN B C 1
ATOM 4056 O O . GLN B 1 212 ? -14.367 24.625 15.812 1 92.62 212 GLN B O 1
ATOM 4061 N N . GLY B 1 213 ? -12.375 24.203 14.852 1 93.19 213 GLY B N 1
ATOM 4062 C CA . GLY B 1 213 ? -12.008 25.609 14.883 1 93.19 213 GLY B CA 1
ATOM 4063 C C . GLY B 1 213 ? -12.922 26.484 14.039 1 93.19 213 GLY B C 1
ATOM 4064 O O . GLY B 1 213 ? -13.281 27.578 14.453 1 93.19 213 GLY B O 1
ATOM 4065 N N . VAL B 1 214 ? -13.289 26.016 12.898 1 95.38 214 VAL B N 1
ATOM 4066 C CA . VAL B 1 214 ? -14.18 26.766 12.023 1 95.38 214 VAL B CA 1
ATOM 4067 C C . VAL B 1 214 ? -15.555 26.891 12.664 1 95.38 214 VAL B C 1
ATOM 4069 O O . VAL B 1 214 ? -16.172 27.969 12.625 1 95.38 214 VAL B O 1
ATOM 4072 N N . TYR B 1 215 ? -16.016 25.859 13.242 1 95.56 215 TYR B N 1
ATOM 4073 C CA . TYR B 1 215 ? -17.281 25.922 13.945 1 95.56 215 TYR B CA 1
ATOM 4074 C C . TYR B 1 215 ? -17.234 26.953 15.078 1 95.56 215 TYR B C 1
ATOM 4076 O O . TYR B 1 215 ? -18.172 27.734 15.242 1 95.56 215 TYR B O 1
ATOM 4084 N N . ARG B 1 216 ? -16.203 26.906 15.789 1 92.94 216 ARG B N 1
ATOM 4085 C CA . ARG B 1 216 ? -16.047 27.828 16.906 1 92.94 216 ARG B CA 1
ATOM 4086 C C . ARG B 1 216 ? -16.047 29.281 16.438 1 92.94 216 ARG B C 1
ATOM 4088 O O . ARG B 1 216 ? -16.672 30.141 17.047 1 92.94 216 ARG B O 1
ATOM 4095 N N . ILE B 1 217 ? -15.352 29.531 15.391 1 93.19 217 ILE B N 1
ATOM 4096 C CA . ILE B 1 217 ? -15.25 30.875 14.844 1 93.19 217 ILE B CA 1
ATOM 4097 C C . ILE B 1 217 ? -16.625 31.359 14.398 1 93.19 217 ILE B C 1
ATOM 4099 O O . ILE B 1 217 ? -16.969 32.531 14.562 1 93.19 217 ILE B O 1
ATOM 4103 N N . HIS B 1 218 ? -17.406 30.469 13.859 1 94.69 218 HIS B N 1
ATOM 4104 C CA . HIS B 1 218 ? -18.734 30.812 13.383 1 94.69 218 HIS B CA 1
ATOM 4105 C C . HIS B 1 218 ? -19.75 30.844 14.531 1 94.69 218 HIS B C 1
ATOM 4107 O O . HIS B 1 218 ? -20.859 31.344 14.367 1 94.69 218 HIS B O 1
ATOM 4113 N N . GLY B 1 219 ? -19.312 30.312 15.695 1 93.88 219 GLY B N 1
ATOM 4114 C CA . GLY B 1 219 ? -20.25 30.188 16.812 1 93.88 219 GLY B CA 1
ATOM 4115 C C . GLY B 1 219 ? -21.297 29.109 16.578 1 93.88 219 GLY B C 1
ATOM 4116 O O . GLY B 1 219 ? -22.453 29.266 16.984 1 93.88 219 GLY B O 1
ATOM 4117 N N . LEU B 1 220 ? -20.891 28.094 15.82 1 94.38 220 LEU B N 1
ATOM 4118 C CA . LEU B 1 220 ? -21.797 27 15.461 1 94.38 220 LEU B CA 1
ATOM 4119 C C . LEU B 1 220 ? -21.25 25.672 15.945 1 94.38 220 LEU B C 1
ATOM 4121 O O . LEU B 1 220 ? -20.125 25.594 16.453 1 94.38 220 LEU B O 1
ATOM 4125 N N . THR B 1 221 ? -22.109 24.609 15.945 1 93.69 221 THR B N 1
ATOM 4126 C CA . THR B 1 221 ? -21.688 23.25 16.281 1 93.69 221 THR B CA 1
ATOM 4127 C C . THR B 1 221 ? -22.094 22.281 15.172 1 93.69 221 THR B C 1
ATOM 4129 O O . THR B 1 221 ? -23.047 22.531 14.43 1 93.69 221 THR B O 1
ATOM 4132 N N . PRO B 1 222 ? -21.359 21.188 15.062 1 91.56 222 PRO B N 1
ATOM 4133 C CA . PRO B 1 222 ? -21.656 20.219 14 1 91.56 222 PRO B CA 1
ATOM 4134 C C . PRO B 1 222 ? -23.031 19.578 14.148 1 91.56 222 PRO B C 1
ATOM 4136 O O . PRO B 1 222 ? -23.594 19.062 13.18 1 91.56 222 PRO B O 1
ATOM 4139 N N . GLN B 1 223 ? -23.531 19.594 15.258 1 90.38 223 GLN B N 1
ATOM 4140 C CA . GLN B 1 223 ? -24.844 19 15.516 1 90.38 223 GLN B CA 1
ATOM 4141 C C . GLN B 1 223 ? -25.969 19.859 14.938 1 90.38 223 GLN B C 1
ATOM 4143 O O . GLN B 1 223 ? -27.016 19.344 14.547 1 90.38 223 GLN B O 1
ATOM 4148 N N . ILE B 1 224 ? -25.781 21.156 14.836 1 88.75 224 ILE B N 1
ATOM 4149 C CA . ILE B 1 224 ? -26.859 22.062 14.469 1 88.75 224 ILE B CA 1
ATOM 4150 C C . ILE B 1 224 ? -26.656 22.547 13.031 1 88.75 224 ILE B C 1
ATOM 4152 O O . ILE B 1 224 ? -27.609 22.953 12.375 1 88.75 224 ILE B O 1
ATOM 4156 N N . PHE B 1 225 ? -25.422 22.594 12.68 1 91.25 225 PHE B N 1
ATOM 4157 C CA . PHE B 1 225 ? -25.125 23.172 11.367 1 91.25 225 PHE B CA 1
ATOM 4158 C C . PHE B 1 225 ? -24.328 22.188 10.516 1 91.25 225 PHE B C 1
ATOM 4160 O O . PHE B 1 225 ? -23.266 21.719 10.93 1 91.25 225 PHE B O 1
ATOM 4167 N N . HIS B 1 226 ? -24.859 21.906 9.352 1 92.5 226 HIS B N 1
ATOM 4168 C CA . HIS B 1 226 ? -24.156 21.109 8.344 1 92.5 226 HIS B CA 1
ATOM 4169 C C . HIS B 1 226 ? -23.781 21.969 7.137 1 92.5 226 HIS B C 1
ATOM 4171 O O . HIS B 1 226 ? -24.625 22.266 6.289 1 92.5 226 HIS B O 1
ATOM 4177 N N . PRO B 1 227 ? -22.469 22.266 7.074 1 91.5 227 PRO B N 1
ATOM 4178 C CA . PRO B 1 227 ? -22.062 23.219 6.051 1 91.5 227 PRO B CA 1
ATOM 4179 C C . PRO B 1 227 ? -22.172 22.656 4.637 1 91.5 227 PRO B C 1
ATOM 4181 O O . PRO B 1 227 ? -21.875 21.484 4.414 1 91.5 227 PRO B O 1
ATOM 4184 N N . ASP B 1 228 ? -22.641 23.359 3.775 1 90.31 228 ASP B N 1
ATOM 4185 C CA . ASP B 1 228 ? -22.531 23.203 2.33 1 90.31 228 ASP B CA 1
ATOM 4186 C C . ASP B 1 228 ? -22.062 24.5 1.664 1 90.31 228 ASP B C 1
ATOM 4188 O O . ASP B 1 228 ? -21.828 25.5 2.34 1 90.31 228 ASP B O 1
ATOM 4192 N N . LEU B 1 229 ? -21.891 24.484 0.398 1 83.69 229 LEU B N 1
ATOM 4193 C CA . LEU B 1 229 ? -21.312 25.641 -0.291 1 83.69 229 LEU B CA 1
ATOM 4194 C C . LEU B 1 229 ? -22.234 26.859 -0.191 1 83.69 229 LEU B C 1
ATOM 4196 O O . LEU B 1 229 ? -21.75 27.984 -0.071 1 83.69 229 LEU B O 1
ATOM 4200 N N . THR B 1 230 ? -23.484 26.625 -0.137 1 86.12 230 THR B N 1
ATOM 4201 C CA . THR B 1 230 ? -24.469 27.703 -0.144 1 86.12 230 THR B CA 1
ATOM 4202 C C . THR B 1 230 ? -24.625 28.297 1.251 1 86.12 230 THR B C 1
ATOM 4204 O O . THR B 1 230 ? -24.453 29.5 1.436 1 86.12 230 THR B O 1
ATOM 4207 N N . ASN B 1 231 ? -24.906 27.5 2.223 1 90.62 231 ASN B N 1
ATOM 4208 C CA . ASN B 1 231 ? -25.188 28.016 3.555 1 90.62 231 ASN B CA 1
ATOM 4209 C C . ASN B 1 231 ? -23.922 28.547 4.227 1 90.62 231 ASN B C 1
ATOM 4211 O O . ASN B 1 231 ? -24 29.422 5.098 1 90.62 231 ASN B O 1
ATOM 4215 N N . ALA B 1 232 ? -22.797 28 3.883 1 91.06 232 ALA B N 1
ATOM 4216 C CA . ALA B 1 232 ? -21.547 28.531 4.414 1 91.06 232 ALA B CA 1
ATOM 4217 C C . ALA B 1 232 ? -21.328 29.969 3.971 1 91.06 232 ALA B C 1
ATOM 4219 O O . ALA B 1 232 ? -20.828 30.797 4.742 1 91.06 232 ALA B O 1
ATOM 4220 N N . LEU B 1 233 ? -21.703 30.281 2.744 1 89.56 233 LEU B N 1
ATOM 4221 C CA . LEU B 1 233 ? -21.547 31.641 2.199 1 89.56 233 LEU B CA 1
ATOM 4222 C C . LEU B 1 233 ? -22.5 32.594 2.893 1 89.56 233 LEU B C 1
ATOM 4224 O O . LEU B 1 233 ? -22.172 33.781 3.055 1 89.56 233 LEU B O 1
ATOM 4228 N N . GLU B 1 234 ? -23.578 32.062 3.312 1 91.94 234 GLU B N 1
ATOM 4229 C CA . GLU B 1 234 ? -24.609 32.906 3.938 1 91.94 234 GLU B CA 1
ATOM 4230 C C . GLU B 1 234 ? -24.172 33.375 5.316 1 91.94 234 GLU B C 1
ATOM 4232 O O . GLU B 1 234 ? -24.766 34.312 5.871 1 91.94 234 GLU B O 1
ATOM 4237 N N . CYS B 1 235 ? -23.125 32.75 5.867 1 94.44 235 CYS B N 1
ATOM 4238 C CA . CYS B 1 235 ? -22.625 33.156 7.18 1 94.44 235 CYS B CA 1
ATOM 4239 C C . CYS B 1 235 ? -21.859 34.469 7.098 1 94.44 235 CYS B C 1
ATOM 4241 O O . CYS B 1 235 ? -21.625 35.125 8.117 1 94.44 235 CYS B O 1
ATOM 4243 N N . TYR B 1 236 ? -21.484 34.812 5.922 1 95.44 236 TYR B N 1
ATOM 4244 C CA . TYR B 1 236 ? -20.75 36.062 5.738 1 95.44 236 TYR B CA 1
ATOM 4245 C C . TYR B 1 236 ? -21.719 37.25 5.625 1 95.44 236 TYR B C 1
ATOM 4247 O O . TYR B 1 236 ? -22.875 37.094 5.25 1 95.44 236 TYR B O 1
ATOM 4255 N N . HIS B 1 237 ? -21.203 38.438 5.953 1 95.81 237 HIS B N 1
ATOM 4256 C CA . HIS B 1 237 ? -21.969 39.656 5.812 1 95.81 237 HIS B CA 1
ATOM 4257 C C . HIS B 1 237 ? -22.453 39.844 4.375 1 95.81 237 HIS B C 1
ATOM 4259 O O . HIS B 1 237 ? -21.719 39.594 3.428 1 95.81 237 HIS B O 1
ATOM 4265 N N . PRO B 1 238 ? -23.672 40.219 4.227 1 94.94 238 PRO B N 1
ATOM 4266 C CA . PRO B 1 238 ? -24.25 40.344 2.893 1 94.94 238 PRO B CA 1
ATOM 4267 C C . PRO B 1 238 ? -23.406 41.219 1.949 1 94.94 238 PRO B C 1
ATOM 4269 O O . PRO B 1 238 ? -23.312 40.906 0.756 1 94.94 238 PRO B O 1
ATOM 4272 N N . ASP B 1 239 ? -22.766 42.156 2.514 1 95.44 239 ASP B N 1
ATOM 4273 C CA . ASP B 1 239 ? -21.969 43.094 1.702 1 95.44 239 ASP B CA 1
ATOM 4274 C C . ASP B 1 239 ? -20.703 42.406 1.19 1 95.44 239 ASP B C 1
ATOM 4276 O O . ASP B 1 239 ? -20.047 42.875 0.264 1 95.44 239 ASP B O 1
ATOM 4280 N N . ASP B 1 240 ? -20.344 41.281 1.808 1 95.19 240 ASP B N 1
ATOM 4281 C CA . ASP B 1 240 ? -19.062 40.656 1.472 1 95.19 240 ASP B CA 1
ATOM 4282 C C . ASP B 1 240 ? -19.297 39.344 0.721 1 95.19 240 ASP B C 1
ATOM 4284 O O . ASP B 1 240 ? -18.359 38.781 0.15 1 95.19 240 ASP B O 1
ATOM 4288 N N . ARG B 1 241 ? -20.5 38.844 0.589 1 94.12 241 ARG B N 1
ATOM 4289 C CA . ARG B 1 241 ? -20.812 37.5 0.096 1 94.12 241 ARG B CA 1
ATOM 4290 C C . ARG B 1 241 ? -20.406 37.344 -1.364 1 94.12 241 ARG B C 1
ATOM 4292 O O . ARG B 1 241 ? -19.844 36.312 -1.749 1 94.12 241 ARG B O 1
ATOM 4299 N N . GLN B 1 242 ? -20.734 38.281 -2.074 1 93.5 242 GLN B N 1
ATOM 4300 C CA . GLN B 1 242 ? -20.438 38.219 -3.5 1 93.5 242 GLN B CA 1
ATOM 4301 C C . GLN B 1 242 ? -18.938 38.125 -3.736 1 93.5 242 GLN B C 1
ATOM 4303 O O . GLN B 1 242 ? -18.469 37.312 -4.551 1 93.5 242 GLN B O 1
ATOM 4308 N N . ARG B 1 243 ? -18.219 38.906 -3.096 1 92.44 243 ARG B N 1
ATOM 4309 C CA . ARG B 1 243 ? -16.766 38.938 -3.229 1 92.44 243 ARG B CA 1
ATOM 4310 C C . ARG B 1 243 ? -16.172 37.594 -2.809 1 92.44 243 ARG B C 1
ATOM 4312 O O . ARG B 1 243 ? -15.281 37.062 -3.477 1 92.44 243 ARG B O 1
ATOM 4319 N N . VAL B 1 244 ? -16.625 37.094 -1.688 1 92.06 244 VAL B N 1
ATOM 4320 C CA . VAL B 1 244 ? -16.156 35.812 -1.188 1 92.06 244 VAL B CA 1
ATOM 4321 C C . VAL B 1 244 ? -16.469 34.719 -2.201 1 92.06 244 VAL B C 1
ATOM 4323 O O . VAL B 1 244 ? -15.609 33.875 -2.52 1 92.06 244 VAL B O 1
ATOM 4326 N N . SER B 1 245 ? -17.656 34.719 -2.691 1 91.38 245 SER B N 1
ATOM 4327 C CA . SER B 1 245 ? -18.094 33.719 -3.682 1 91.38 245 SER B CA 1
ATOM 4328 C C . SER B 1 245 ? -17.234 33.781 -4.938 1 91.38 245 SER B C 1
ATOM 4330 O O . SER B 1 245 ? -16.828 32.75 -5.465 1 91.38 245 SER B O 1
ATOM 4332 N N . ASP B 1 246 ? -17.031 34.969 -5.391 1 90.94 246 ASP B N 1
ATOM 4333 C CA . ASP B 1 246 ? -16.219 35.188 -6.598 1 90.94 246 ASP B CA 1
ATOM 4334 C C . ASP B 1 246 ? -14.805 34.656 -6.398 1 90.94 246 ASP B C 1
ATOM 4336 O O . ASP B 1 246 ? -14.219 34.062 -7.312 1 90.94 246 ASP B O 1
ATOM 4340 N N . CYS B 1 247 ? -14.297 34.906 -5.238 1 88.88 247 CYS B N 1
ATOM 4341 C CA . CYS B 1 247 ? -12.945 34.469 -4.93 1 88.88 247 CYS B CA 1
ATOM 4342 C C . CYS B 1 247 ? -12.836 32.969 -4.941 1 88.88 247 CYS B C 1
ATOM 4344 O O . CYS B 1 247 ? -11.906 32.406 -5.523 1 88.88 247 CYS B O 1
ATOM 4346 N N . VAL B 1 248 ? -13.781 32.312 -4.312 1 86.94 248 VAL B N 1
ATOM 4347 C CA . VAL B 1 248 ? -13.781 30.859 -4.191 1 86.94 248 VAL B CA 1
ATOM 4348 C C . VAL B 1 248 ? -13.992 30.219 -5.562 1 86.94 248 VAL B C 1
ATOM 4350 O O . VAL B 1 248 ? -13.32 29.25 -5.914 1 86.94 248 VAL B O 1
ATOM 4353 N N . LYS B 1 249 ? -14.891 30.766 -6.316 1 86.62 249 LYS B N 1
ATOM 4354 C CA . LYS B 1 249 ? -15.172 30.25 -7.656 1 86.62 249 LYS B CA 1
ATOM 4355 C C . LYS B 1 249 ? -13.953 30.391 -8.57 1 86.62 249 LYS B C 1
ATOM 4357 O O . LYS B 1 249 ? -13.656 29.484 -9.352 1 86.62 249 LYS B O 1
ATOM 4362 N N . ALA B 1 250 ? -13.344 31.531 -8.453 1 87.38 250 ALA B N 1
ATOM 4363 C CA . ALA B 1 250 ? -12.148 31.766 -9.266 1 87.38 250 ALA B CA 1
ATOM 4364 C C . ALA B 1 250 ? -11.047 30.766 -8.922 1 87.38 250 ALA B C 1
ATOM 4366 O O . ALA B 1 250 ? -10.359 30.266 -9.82 1 87.38 250 ALA B O 1
ATOM 4367 N N . ALA B 1 251 ? -10.914 30.562 -7.656 1 84.06 251 ALA B N 1
ATOM 4368 C CA . ALA B 1 251 ? -9.906 29.609 -7.219 1 84.06 251 ALA B CA 1
ATOM 4369 C C . ALA B 1 251 ? -10.211 28.203 -7.734 1 84.06 251 ALA B C 1
ATOM 4371 O O . ALA B 1 251 ? -9.312 27.5 -8.203 1 84.06 251 ALA B O 1
ATOM 4372 N N . ALA B 1 252 ? -11.414 27.781 -7.645 1 82.56 252 ALA B N 1
ATOM 4373 C CA . ALA B 1 252 ? -11.844 26.453 -8.102 1 82.56 252 ALA B CA 1
ATOM 4374 C C . ALA B 1 252 ? -11.625 26.297 -9.602 1 82.56 252 ALA B C 1
ATOM 4376 O O . ALA B 1 252 ? -11.289 25.219 -10.078 1 82.56 252 ALA B O 1
ATOM 4377 N N . TYR B 1 253 ? -11.844 27.406 -10.242 1 81.81 253 TYR B N 1
ATOM 4378 C CA . TYR B 1 253 ? -11.75 27.375 -11.703 1 81.81 253 TYR B CA 1
ATOM 4379 C C . TYR B 1 253 ? -10.297 27.406 -12.156 1 81.81 253 TYR B C 1
ATOM 4381 O O . TYR B 1 253 ? -9.906 26.672 -13.062 1 81.81 253 TYR B O 1
ATOM 4389 N N . ARG B 1 254 ? -9.5 28.328 -11.531 1 79.31 254 ARG B N 1
ATOM 4390 C CA . ARG B 1 254 ? -8.125 28.547 -11.969 1 79.31 254 ARG B CA 1
ATOM 4391 C C . ARG B 1 254 ? -7.18 27.531 -11.336 1 79.31 254 ARG B C 1
ATOM 4393 O O . ARG B 1 254 ? -6.062 27.344 -11.812 1 79.31 254 ARG B O 1
ATOM 4400 N N . GLY B 1 255 ? -7.672 26.922 -10.352 1 76.25 255 GLY B N 1
ATOM 4401 C CA . GLY B 1 255 ? -6.816 25.969 -9.656 1 76.25 255 GLY B CA 1
ATOM 4402 C C . GLY B 1 255 ? -5.719 26.641 -8.844 1 76.25 255 GLY B C 1
ATOM 4403 O O . GLY B 1 255 ? -4.621 26.094 -8.711 1 76.25 255 GLY B O 1
ATOM 4404 N N . GLU B 1 256 ? -5.973 27.891 -8.5 1 80.06 256 GLU B N 1
ATOM 4405 C CA . GLU B 1 256 ? -4.969 28.641 -7.742 1 80.06 256 GLU B CA 1
ATOM 4406 C C . GLU B 1 256 ? -5.484 29 -6.355 1 80.06 256 GLU B C 1
ATOM 4408 O O . GLU B 1 256 ? -6.691 29.016 -6.117 1 80.06 256 GLU B O 1
ATOM 4413 N N . GLY B 1 257 ? -4.57 29.219 -5.48 1 84.12 257 GLY B N 1
ATOM 4414 C CA . GLY B 1 257 ? -4.902 29.609 -4.121 1 84.12 257 GLY B CA 1
ATOM 4415 C C . GLY B 1 257 ? -5.508 31 -4.027 1 84.12 257 GLY B C 1
ATOM 4416 O O . GLY B 1 257 ? -5.469 31.766 -4.992 1 84.12 257 GLY B O 1
ATOM 4417 N N . TYR B 1 258 ? -6.195 31.297 -2.924 1 87.06 258 TYR B N 1
ATOM 4418 C CA . TYR B 1 258 ? -6.828 32.594 -2.691 1 87.06 258 TYR B CA 1
ATOM 4419 C C . TYR B 1 258 ? -6.754 32.969 -1.218 1 87.06 258 TYR B C 1
ATOM 4421 O O . TYR B 1 258 ? -6.43 32.156 -0.368 1 87.06 258 TYR B O 1
ATOM 4429 N N . SER B 1 259 ? -6.875 34.219 -0.981 1 91.31 259 SER B N 1
ATOM 4430 C CA . SER B 1 259 ? -7.074 34.688 0.382 1 91.31 259 SER B CA 1
ATOM 4431 C C . SER B 1 259 ? -8.008 35.906 0.412 1 91.31 259 SER B C 1
ATOM 4433 O O . SER B 1 259 ? -8.133 36.625 -0.577 1 91.31 259 SER B O 1
ATOM 4435 N N . PHE B 1 260 ? -8.734 36.031 1.445 1 91.25 260 PHE B N 1
ATOM 4436 C CA . PHE B 1 260 ? -9.586 37.188 1.609 1 91.25 260 PHE B CA 1
ATOM 4437 C C . PHE B 1 260 ? -9.828 37.5 3.086 1 91.25 260 PHE B C 1
ATOM 4439 O O . PHE B 1 260 ? -9.633 36.625 3.936 1 91.25 260 PHE B O 1
ATOM 4446 N N . GLU B 1 261 ? -10.133 38.719 3.336 1 92.81 261 GLU B N 1
ATOM 4447 C CA . GLU B 1 261 ? -10.695 39.156 4.609 1 92.81 261 GLU B CA 1
ATOM 4448 C C . GLU B 1 261 ? -12.156 39.562 4.453 1 92.81 261 GLU B C 1
ATOM 4450 O O . GLU B 1 261 ? -12.523 40.188 3.471 1 92.81 261 GLU B O 1
ATOM 4455 N N . ALA B 1 262 ? -12.961 39.094 5.328 1 94.62 262 ALA B N 1
ATOM 4456 C CA . ALA B 1 262 ? -14.383 39.406 5.234 1 94.62 262 ALA B CA 1
ATOM 4457 C C . ALA B 1 262 ? -15.031 39.406 6.613 1 94.62 262 ALA B C 1
ATOM 4459 O O . ALA B 1 262 ? -14.453 38.938 7.586 1 94.62 262 ALA B O 1
ATOM 4460 N N . ARG B 1 263 ? -16.188 40.094 6.637 1 95.5 263 ARG B N 1
ATOM 4461 C CA . ARG B 1 263 ? -16.953 40.094 7.871 1 95.5 263 ARG B CA 1
ATOM 4462 C C . ARG B 1 263 ? -17.844 38.875 7.977 1 95.5 263 ARG B C 1
ATOM 4464 O O . ARG B 1 263 ? -18.531 38.5 7.023 1 95.5 263 ARG B O 1
ATOM 4471 N N . LEU B 1 264 ? -17.781 38.156 9.031 1 95.06 264 LEU B N 1
ATOM 4472 C CA . LEU B 1 264 ? -18.562 36.969 9.359 1 95.06 264 LEU B CA 1
ATOM 4473 C C . LEU B 1 264 ? -19.609 37.281 10.43 1 95.06 264 LEU B C 1
ATOM 4475 O O . LEU B 1 264 ? -19.312 37.969 11.406 1 95.06 264 LEU B O 1
ATOM 4479 N N . ILE B 1 265 ? -20.828 36.875 10.156 1 95.62 265 ILE B N 1
ATOM 4480 C CA . ILE B 1 265 ? -21.875 37.031 11.156 1 95.62 265 ILE B CA 1
ATOM 4481 C C . ILE B 1 265 ? -22.062 35.719 11.93 1 95.62 265 ILE B C 1
ATOM 4483 O O . ILE B 1 265 ? -22.562 34.75 11.391 1 95.62 265 ILE B O 1
ATOM 4487 N N . ARG B 1 266 ? -21.703 35.812 13.203 1 94.31 266 ARG B N 1
ATOM 4488 C CA . ARG B 1 266 ? -21.797 34.625 14.039 1 94.31 266 ARG B CA 1
ATOM 4489 C C . ARG B 1 266 ? -23.25 34.281 14.328 1 94.31 266 ARG B C 1
ATOM 4491 O O . ARG B 1 266 ? -24.141 35.094 14.102 1 94.31 266 ARG B O 1
ATOM 4498 N N . ALA B 1 267 ? -23.438 33.094 14.836 1 89.69 267 ALA B N 1
ATOM 4499 C CA . ALA B 1 267 ? -24.781 32.625 15.148 1 89.69 267 ALA B CA 1
ATOM 4500 C C . ALA B 1 267 ? -25.453 33.5 16.203 1 89.69 267 ALA B C 1
ATOM 4502 O O . ALA B 1 267 ? -26.672 33.688 16.203 1 89.69 267 ALA B O 1
ATOM 4503 N N . ASP B 1 268 ? -24.656 34.125 17.031 1 90.5 268 ASP B N 1
ATOM 4504 C CA . ASP B 1 268 ? -25.188 35 18.094 1 90.5 268 ASP B CA 1
ATOM 4505 C C . ASP B 1 268 ? -25.375 36.406 17.578 1 90.5 268 ASP B C 1
ATOM 4507 O O . ASP B 1 268 ? -25.828 37.281 18.328 1 90.5 268 ASP B O 1
ATOM 4511 N N . GLY B 1 269 ? -25.078 36.656 16.344 1 91.12 269 GLY B N 1
ATOM 4512 C CA . GLY B 1 269 ? -25.281 37.938 15.742 1 91.12 269 GLY B CA 1
ATOM 4513 C C . GLY B 1 269 ? -24.047 38.812 15.758 1 91.12 269 GLY B C 1
ATOM 4514 O O . GLY B 1 269 ? -24.016 39.875 15.125 1 91.12 269 GLY B O 1
ATOM 4515 N N . ASP B 1 270 ? -23.047 38.406 16.438 1 92.94 270 ASP B N 1
ATOM 4516 C CA . ASP B 1 270 ? -21.797 39.156 16.516 1 92.94 270 ASP B CA 1
ATOM 4517 C C . ASP B 1 270 ? -21.078 39.156 15.164 1 92.94 270 ASP B C 1
ATOM 4519 O O . ASP B 1 270 ? -21.031 38.125 14.469 1 92.94 270 ASP B O 1
ATOM 4523 N N . ILE B 1 271 ? -20.578 40.344 14.867 1 94.44 271 ILE B N 1
ATOM 4524 C CA . ILE B 1 271 ? -19.828 40.469 13.625 1 94.44 271 ILE B CA 1
ATOM 4525 C C . ILE B 1 271 ? -18.328 40.344 13.914 1 94.44 271 ILE B C 1
ATOM 4527 O O . ILE B 1 271 ? -17.797 41.062 14.773 1 94.44 271 ILE B O 1
ATOM 4531 N N . ARG B 1 272 ? -17.703 39.438 13.227 1 94 272 ARG B N 1
ATOM 4532 C CA . ARG B 1 272 ? -16.266 39.219 13.344 1 94 272 ARG B CA 1
ATOM 4533 C C . ARG B 1 272 ? -15.57 39.469 12 1 94 272 ARG B C 1
ATOM 4535 O O . ARG B 1 272 ? -16.172 39.281 10.945 1 94 272 ARG B O 1
ATOM 4542 N N . THR B 1 273 ? -14.359 39.969 12.102 1 93.62 273 THR B N 1
ATOM 4543 C CA . THR B 1 273 ? -13.508 40 10.914 1 93.62 273 THR B CA 1
ATOM 4544 C C . THR B 1 273 ? -12.656 38.75 10.82 1 93.62 273 THR B C 1
ATOM 4546 O O . THR B 1 273 ? -11.938 38.406 11.758 1 93.62 273 THR B O 1
ATOM 4549 N N . VAL B 1 274 ? -12.805 38.062 9.656 1 93.88 274 VAL B N 1
ATOM 4550 C CA . VAL B 1 274 ? -12.07 36.812 9.516 1 93.88 274 VAL B CA 1
ATOM 4551 C C . VAL B 1 274 ? -11.156 36.875 8.305 1 93.88 274 VAL B C 1
ATOM 4553 O O . VAL B 1 274 ? -11.414 37.625 7.363 1 93.88 274 VAL B O 1
ATOM 4556 N N . PHE B 1 275 ? -10.086 36.156 8.438 1 92.5 275 PHE B N 1
ATOM 4557 C CA . PHE B 1 275 ? -9.156 35.969 7.34 1 92.5 275 PHE B CA 1
ATOM 4558 C C . PHE B 1 275 ? -9.164 34.5 6.891 1 92.5 275 PHE B C 1
ATOM 4560 O O . PHE B 1 275 ? -9.047 33.594 7.715 1 92.5 275 PHE B O 1
ATOM 4567 N N . SER B 1 276 ? -9.383 34.312 5.578 1 93 276 SER B N 1
ATOM 4568 C CA . SER B 1 276 ? -9.391 32.938 5.027 1 93 276 SER B CA 1
ATOM 4569 C C . SER B 1 276 ? -8.352 32.812 3.918 1 93 276 SER B C 1
ATOM 4571 O O . SER B 1 276 ? -8.156 33.719 3.117 1 93 276 SER B O 1
ATOM 4573 N N . GLN B 1 277 ? -7.578 31.797 4.004 1 92.81 277 GLN B N 1
ATOM 4574 C CA . GLN B 1 277 ? -6.672 31.375 2.938 1 92.81 277 GLN B CA 1
ATOM 4575 C C . GLN B 1 277 ? -6.992 29.969 2.455 1 92.81 277 GLN B C 1
ATOM 4577 O O . GLN B 1 277 ? -7.219 29.062 3.266 1 92.81 277 GLN B O 1
ATOM 4582 N N . GLY B 1 278 ? -7.082 29.812 1.104 1 92.19 278 GLY B N 1
ATOM 4583 C CA . GLY B 1 278 ? -7.449 28.516 0.56 1 92.19 278 GLY B CA 1
ATOM 4584 C C . GLY B 1 278 ? -6.613 28.109 -0.64 1 92.19 278 GLY B C 1
ATOM 4585 O O . GLY B 1 278 ? -5.859 28.922 -1.181 1 92.19 278 GLY B O 1
ATOM 4586 N N . SER B 1 279 ? -6.621 26.844 -0.935 1 90.75 279 SER B N 1
ATOM 4587 C CA . SER B 1 279 ? -5.926 26.266 -2.076 1 90.75 279 SER B CA 1
ATOM 4588 C C . SER B 1 279 ? -6.762 25.172 -2.73 1 90.75 279 SER B C 1
ATOM 4590 O O . SER B 1 279 ? -7.84 24.828 -2.24 1 90.75 279 SER B O 1
ATOM 4592 N N . VAL B 1 280 ? -6.277 24.781 -3.957 1 89.75 280 VAL B N 1
ATOM 4593 C CA . VAL B 1 280 ? -6.977 23.781 -4.742 1 89.75 280 VAL B CA 1
ATOM 4594 C C . VAL B 1 280 ? -6.082 22.547 -4.926 1 89.75 280 VAL B C 1
ATOM 4596 O O . VAL B 1 280 ? -4.867 22.688 -5.105 1 89.75 280 VAL B O 1
ATOM 4599 N N . GLU B 1 281 ? -6.676 21.406 -4.656 1 86.31 281 GLU B N 1
ATOM 4600 C CA . GLU B 1 281 ? -6.012 20.156 -5.012 1 86.31 281 GLU B CA 1
ATOM 4601 C C . GLU B 1 281 ? -6.523 19.625 -6.348 1 86.31 281 GLU B C 1
ATOM 4603 O O . GLU B 1 281 ? -7.73 19.438 -6.523 1 86.31 281 GLU B O 1
ATOM 4608 N N . CYS B 1 282 ? -5.582 19.375 -7.242 1 85.56 282 CYS B N 1
ATOM 4609 C CA . CYS B 1 282 ? -5.961 18.922 -8.578 1 85.56 282 CYS B CA 1
ATOM 4610 C C . CYS B 1 282 ? -5.52 17.484 -8.797 1 85.56 282 CYS B C 1
ATOM 4612 O O . CYS B 1 282 ? -4.602 17 -8.133 1 85.56 282 CYS B O 1
ATOM 4614 N N . ASP B 1 283 ? -6.238 16.812 -9.703 1 77.5 283 ASP B N 1
ATOM 4615 C CA . ASP B 1 283 ? -5.832 15.461 -10.086 1 77.5 283 ASP B CA 1
ATOM 4616 C C . ASP B 1 283 ? -4.688 15.5 -11.094 1 77.5 283 ASP B C 1
ATOM 4618 O O . ASP B 1 283 ? -4.121 16.562 -11.359 1 77.5 283 ASP B O 1
ATOM 4622 N N . GLU B 1 284 ? -4.305 14.32 -11.469 1 75 284 GLU B N 1
ATOM 4623 C CA . GLU B 1 284 ? -3.174 14.203 -12.383 1 75 284 GLU B CA 1
ATOM 4624 C C . GLU B 1 284 ? -3.443 14.93 -13.695 1 75 284 GLU B C 1
ATOM 4626 O O . GLU B 1 284 ? -2.508 15.359 -14.375 1 75 284 GLU B O 1
ATOM 4631 N N . ALA B 1 285 ? -4.699 15.078 -14.078 1 79.19 285 ALA B N 1
ATOM 4632 C CA . ALA B 1 285 ? -5.094 15.75 -15.32 1 79.19 285 ALA B CA 1
ATOM 4633 C C . ALA B 1 285 ? -5.227 17.25 -15.109 1 79.19 285 ALA B C 1
ATOM 4635 O O . ALA B 1 285 ? -5.5 18 -16.062 1 79.19 285 ALA B O 1
ATOM 4636 N N . GLY B 1 286 ? -5.027 17.781 -13.906 1 80.75 286 GLY B N 1
ATOM 4637 C CA . GLY B 1 286 ? -5.113 19.219 -13.609 1 80.75 286 GLY B CA 1
ATOM 4638 C C . GLY B 1 286 ? -6.512 19.656 -13.25 1 80.75 286 GLY B C 1
ATOM 4639 O O . GLY B 1 286 ? -6.766 20.859 -13.094 1 80.75 286 GLY B O 1
ATOM 4640 N N . GLN B 1 287 ? -7.395 18.703 -13.234 1 84.62 287 GLN B N 1
ATOM 4641 C CA . GLN B 1 287 ? -8.766 19.031 -12.852 1 84.62 287 GLN B CA 1
ATOM 4642 C C . GLN B 1 287 ? -8.883 19.203 -11.336 1 84.62 287 GLN B C 1
ATOM 4644 O O . GLN B 1 287 ? -8.398 18.359 -10.57 1 84.62 287 GLN B O 1
ATOM 4649 N N . PRO B 1 288 ? -9.523 20.25 -10.906 1 85.62 288 PRO B N 1
ATOM 4650 C CA . PRO B 1 288 ? -9.672 20.469 -9.469 1 85.62 288 PRO B CA 1
ATOM 4651 C C . PRO B 1 288 ? -10.492 19.375 -8.789 1 85.62 288 PRO B C 1
ATOM 4653 O O . PRO B 1 288 ? -11.57 19.016 -9.266 1 85.62 288 PRO B O 1
ATOM 4656 N N . LEU B 1 289 ? -9.984 18.828 -7.773 1 86 289 LEU B N 1
ATOM 4657 C CA . LEU B 1 289 ? -10.641 17.75 -7.027 1 86 289 LEU B CA 1
ATOM 4658 C C . LEU B 1 289 ? -11.25 18.297 -5.738 1 86 289 LEU B C 1
ATOM 4660 O O . LEU B 1 289 ? -12.344 17.875 -5.348 1 86 289 LEU B O 1
ATOM 4664 N N . SER B 1 290 ? -10.547 19.156 -5.062 1 89.69 290 SER B N 1
ATOM 4665 C CA . SER B 1 290 ? -11.008 19.641 -3.768 1 89.69 290 SER B CA 1
ATOM 4666 C C . SER B 1 290 ? -10.445 21.031 -3.477 1 89.69 290 SER B C 1
ATOM 4668 O O . SER B 1 290 ? -9.445 21.438 -4.07 1 89.69 290 SER B O 1
ATOM 4670 N N . LEU B 1 291 ? -11.172 21.812 -2.68 1 90.81 291 LEU B N 1
ATOM 4671 C CA . LEU B 1 291 ? -10.711 23.062 -2.084 1 90.81 291 LEU B CA 1
ATOM 4672 C C . LEU B 1 291 ? -10.477 22.906 -0.588 1 90.81 291 LEU B C 1
ATOM 4674 O O . LEU B 1 291 ? -11.219 22.188 0.09 1 90.81 291 LEU B O 1
ATOM 4678 N N . PHE B 1 292 ? -9.43 23.469 -0.153 1 92.5 292 PHE B N 1
ATOM 4679 C CA . PHE B 1 292 ? -9.164 23.438 1.281 1 92.5 292 PHE B CA 1
ATOM 4680 C C . PHE B 1 292 ? -8.492 24.734 1.738 1 92.5 292 PHE B C 1
ATOM 4682 O O . PHE B 1 292 ? -7.969 25.484 0.919 1 92.5 292 PHE B O 1
ATOM 4689 N N . GLY B 1 293 ? -8.562 24.953 3.041 1 93.38 293 GLY B N 1
ATOM 4690 C CA . GLY B 1 293 ? -7.961 26.172 3.539 1 93.38 293 GLY B CA 1
ATOM 4691 C C . GLY B 1 293 ? -8.102 26.344 5.039 1 93.38 293 GLY B C 1
ATOM 4692 O O . GLY B 1 293 ? -8.359 25.375 5.754 1 93.38 293 GLY B O 1
ATOM 4693 N N . VAL B 1 294 ? -7.738 27.547 5.438 1 95.19 294 VAL B N 1
ATOM 4694 C CA . VAL B 1 294 ? -7.758 27.859 6.859 1 95.19 294 VAL B CA 1
ATOM 4695 C C . VAL B 1 294 ? -8.562 29.141 7.09 1 95.19 294 VAL B C 1
ATOM 4697 O O . VAL B 1 294 ? -8.773 29.922 6.156 1 95.19 294 VAL B O 1
ATOM 4700 N N . LEU B 1 295 ? -9.156 29.266 8.227 1 94.69 295 LEU B N 1
ATOM 4701 C CA . LEU B 1 295 ? -9.945 30.406 8.672 1 94.69 295 LEU B CA 1
ATOM 4702 C C . LEU B 1 295 ? -9.484 30.891 10.047 1 94.69 295 LEU B C 1
ATOM 4704 O O . LEU B 1 295 ? -9.289 30.078 10.953 1 94.69 295 LEU B O 1
ATOM 4708 N N . GLN B 1 296 ? -9.227 32.156 10.148 1 92.75 296 GLN B N 1
ATOM 4709 C CA . GLN B 1 296 ? -8.789 32.75 11.406 1 92.75 296 GLN B CA 1
ATOM 4710 C C . GLN B 1 296 ? -9.633 33.969 11.766 1 92.75 296 GLN B C 1
ATOM 4712 O O . GLN B 1 296 ? -9.969 34.781 10.891 1 92.75 296 GLN B O 1
ATOM 4717 N N . ASP B 1 297 ? -10.023 34.062 13.047 1 90.75 297 ASP B N 1
ATOM 4718 C CA . ASP B 1 297 ? -10.664 35.25 13.555 1 90.75 297 ASP B CA 1
ATOM 4719 C C . ASP B 1 297 ? -9.633 36.344 13.828 1 90.75 297 ASP B C 1
ATOM 4721 O O . ASP B 1 297 ? -8.828 36.25 14.75 1 90.75 297 ASP B O 1
ATOM 4725 N N . VAL B 1 298 ? -9.656 37.375 13.055 1 87.12 298 VAL B N 1
ATOM 4726 C CA . VAL B 1 298 ? -8.68 38.469 13.219 1 87.12 298 VAL B CA 1
ATOM 4727 C C . VAL B 1 298 ? -9.367 39.719 13.766 1 87.12 298 VAL B C 1
ATOM 4729 O O . VAL B 1 298 ? -8.891 40.844 13.555 1 87.12 298 VAL B O 1
ATOM 4732 N N . THR B 1 299 ? -10.406 39.438 14.43 1 85.5 299 THR B N 1
ATOM 4733 C CA . THR B 1 299 ? -11.148 40.562 14.992 1 85.5 299 THR B CA 1
ATOM 4734 C C . THR B 1 299 ? -10.281 41.344 15.969 1 85.5 299 THR B C 1
ATOM 4736 O O . THR B 1 299 ? -9.703 40.781 16.891 1 85.5 299 THR B O 1
ATOM 4739 N N . GLY B 1 300 ? -10.25 42.625 15.914 1 72.62 300 GLY B N 1
ATOM 4740 C CA . GLY B 1 300 ? -9.508 43.469 16.828 1 72.62 300 GLY B CA 1
ATOM 4741 C C . GLY B 1 300 ? -8.039 43.594 16.453 1 72.62 300 GLY B C 1
ATOM 4742 O O . GLY B 1 300 ? -7.32 44.406 17.047 1 72.62 300 GLY B O 1
ATOM 4743 N N . ARG B 1 301 ? -7.488 42.625 15.773 1 63.34 301 ARG B N 1
ATOM 4744 C CA . ARG B 1 301 ? -6.105 42.719 15.32 1 63.34 301 ARG B CA 1
ATOM 4745 C C . ARG B 1 301 ? -5.969 43.688 14.164 1 63.34 301 ARG B C 1
ATOM 4747 O O . ARG B 1 301 ? -6.918 43.906 13.406 1 63.34 301 ARG B O 1
ATOM 4754 N N . LYS B 1 302 ? -5.023 44.562 14.281 1 52.19 302 LYS B N 1
ATOM 4755 C CA . LYS B 1 302 ? -4.75 45.438 13.156 1 52.19 302 LYS B CA 1
ATOM 4756 C C . LYS B 1 302 ? -4.66 44.656 11.852 1 52.19 302 LYS B C 1
ATOM 4758 O O . LYS B 1 302 ? -4.254 43.5 11.844 1 52.19 302 LYS B O 1
ATOM 4763 N N . SER B 1 303 ? -5.406 45.062 10.688 1 45.78 303 SER B N 1
ATOM 4764 C CA . SER B 1 303 ? -5.531 44.469 9.367 1 45.78 303 SER B CA 1
ATOM 4765 C C . SER B 1 303 ? -4.219 43.844 8.922 1 45.78 303 SER B C 1
ATOM 4767 O O . SER B 1 303 ? -3.156 44.438 9.047 1 45.78 303 SER B O 1
ATOM 4769 N N . ILE B 1 304 ? -4.02 42.625 9.172 1 41.78 304 ILE B N 1
ATOM 4770 C CA . ILE B 1 304 ? -2.824 42.031 8.586 1 41.78 304 ILE B CA 1
ATOM 4771 C C . ILE B 1 304 ? -2.709 42.469 7.117 1 41.78 304 ILE B C 1
ATOM 4773 O O . ILE B 1 304 ? -3.572 42.125 6.301 1 41.78 304 ILE B O 1
ATOM 4777 N N . ALA B 1 305 ? -2.266 43.594 6.922 1 35.69 305 ALA B N 1
ATOM 4778 C CA . ALA B 1 305 ? -2.049 44.031 5.547 1 35.69 305 ALA B CA 1
ATOM 4779 C C . ALA B 1 305 ? -1.55 42.906 4.676 1 35.69 305 ALA B C 1
ATOM 4781 O O . ALA B 1 305 ? -0.572 42.219 5.02 1 35.69 305 ALA B O 1
ATOM 4782 N N . ALA B 1 306 ? -2.355 42.281 3.904 1 37.22 306 ALA B N 1
ATOM 4783 C CA . ALA B 1 306 ? -1.697 41.625 2.783 1 37.22 306 ALA B CA 1
ATOM 4784 C C . ALA B 1 306 ? -0.557 42.469 2.232 1 37.22 306 ALA B C 1
ATOM 4786 O O . ALA B 1 306 ? -0.696 43.688 2.086 1 37.22 306 ALA B O 1
#

Nearest PDB structures (foldseek):
  4zmu-assembly2_D  TM=8.047E-01  e=8.087E-20  Pseudomonas aeruginosa PAO1
  6hmj-assembly2_D  TM=8.625E-01  e=1.360E-08  Nakamurella multipartita DSM 44233
  6hmj-assembly1_B  TM=8.649E-01  e=2.117E-08  Nakamurella multipartita DSM 44233
  6hmj-assembly1_A  TM=8.833E-01  e=6.200E-08  Nakamurella multipartita DSM 44233
  3h9w-assembly1_A-2  TM=8.785E-01  e=7.983E-08  Marinobacter nauticus VT8

Foldseek 3Di:
DPPPVPPPCPPVNVLVVVLQVLVVLLVQPPDDADVLQQVLQVVLCVVVVFQKKFWWFQHPFKIATNYMGNDPDGIDTNQLDPFVVQQVDQFKDWQQAQCPDPSHVPRCCCVHDVVWTIKIWGFADAPHGTGTTIMGTHNDGHPDQDPVNRVVRNVSSPSVNVVSVVSSVVVVVVVVVVVVVVVVVVQVVCCVPQLKWKKKAFPVVQAIDTDPSVCVVQVHDVVVDGDGPPVVLVQFDPVCSVVVVVQVVCCQVVQAKDKDWGWGQHPVRDIFIKIKIKGFDADPVRHTGMMMTMMHGCGPPDPPPD/DPPPCPPPCPPVNVLVVVLQVLVVLLVQPPDDADVLQQVLQVVLCVVVVFQKKFWWFQHPFKIATNYMGNDPDGIDTNQLDPFVVQQVDQFKDWQQAQCPDPSHVPRCCCVHDVVWTIKIWGFADAPHGTGTTIMGTHNHGHPDQDPVNRVVRNVSSPSVNVVSVVSSVVVVVVVVVVVVVVVVVVQVVCCVPQLKWKKKAFPVVQAIDTDPSRCVVQVHDVVVDGDGPVVVLVQFDPVCSVVVVVQVVCCQVVQAKDKDWGWGQHPVRDIFIKIKIKGFDADPVRHTGMMMTMMHTCGPPDPPPD

Radius of gyration: 31.6 Å; Cα contacts (8 Å, |Δi|>4): 1175; chains: 2; bounding box: 99×84×62 Å

Secondary structure (DSSP, 8-state):
----------HHHHHHHHHHHHHHHHT-TTPPP-HHHHHHHHHHHHHTT-SEEEEEEE-SSEEEEEEEES-S-SEEEGGG-HHHHHTTSSS-EEES-GGG-TTTTT-HHHHSTT---EEEEEEEEETTEEEEEEEEEESS--S---HHHHHHHHHHHHHHHHHHHHHHHHHHHHHHHHHHHHHHHHHHHHHHHH-EEEEEEETTTTEEEE-HHHHHHHT--TTT----HHHHHHTB-HHHHHHHHHHHHHHHHHT--EEEEEEEE-TTS-EEEEEEEEEEEE-TTS-EEEEEEEEEE-TTS-----/----------HHHHHHHHHHHHHHHHT-TTPPP-HHHHHHHHHHHHHTT-SEEEEEEE-SSEEEEEEEES-S-SEEEGGG-HHHHHTTSSS-EEES-GGG-TTTTT-HHHHSTT---EEEEEEEEETTEEEEEEEEEESS--S---HHHHHHHHHHHHHHHHHHHHHHHHHHHHHHHHHHHHHHHHHHHHHHHH-EEEEEEETTTTEEEE-HHHHHHHT--TTT----HHHHHTTB-HHHHHHHHHHHHHHHHHT--EEEEEEEE-TTS-EEEEEEEEEEEE-TTS-EEEEEEEEEE-TTS-----

Solvent-accessible surface area (backbone atoms only — not comparable to full-atom values): 32302 Å² total; per-residue (Å²): 131,84,74,73,73,75,67,75,76,49,71,66,54,49,51,48,52,50,31,53,49,51,50,57,72,50,67,52,79,93,53,74,84,46,68,74,54,41,48,52,26,51,46,51,14,57,78,65,71,27,74,18,16,28,34,36,34,60,54,96,64,29,29,38,46,68,24,68,38,78,61,92,63,60,58,44,55,33,91,70,37,70,53,60,61,19,38,73,41,98,45,70,38,75,36,43,40,26,74,76,32,85,90,37,41,83,29,62,52,38,70,40,91,68,30,38,16,18,39,38,24,14,37,19,47,58,90,94,35,49,42,17,23,36,32,39,32,28,69,52,61,46,94,72,77,50,74,66,54,49,51,51,46,43,50,51,13,49,50,50,26,49,50,52,54,36,50,38,43,42,54,50,28,56,54,43,48,52,52,30,52,51,41,48,53,43,48,53,49,43,22,71,73,60,56,25,16,39,38,40,32,35,60,82,78,66,42,48,46,70,33,72,34,40,28,55,71,40,57,49,48,77,89,82,47,80,59,35,80,65,64,51,46,64,35,30,34,78,92,40,32,63,59,53,50,51,49,53,51,47,19,59,71,68,52,37,61,46,70,51,74,43,46,32,44,23,72,86,65,49,77,39,38,32,40,36,42,38,38,48,43,54,47,97,87,64,48,61,43,29,39,36,31,37,40,33,74,47,55,91,51,75,77,75,73,126,133,82,75,74,76,74,67,74,74,49,72,65,53,49,52,48,50,51,30,52,49,49,49,57,71,50,66,52,78,92,52,76,83,46,68,74,54,42,48,52,28,52,47,50,15,58,78,66,72,27,72,18,16,28,34,36,34,60,54,97,66,29,28,38,47,68,25,69,38,76,61,93,63,61,58,43,54,33,91,69,37,70,52,62,62,20,38,74,41,99,45,68,37,75,36,43,39,26,74,76,32,86,90,35,41,82,29,63,51,38,70,39,91,69,30,39,15,19,40,40,25,14,38,19,45,57,88,95,32,49,42,17,22,36,33,39,32,27,70,52,61,44,96,73,78,50,74,65,54,48,49,52,45,42,50,52,14,49,50,50,24,49,50,52,53,35,50,38,44,41,53,51,28,55,54,43,46,51,51,29,51,52,41,49,52,43,46,52,49,43,22,72,73,60,55,26,16,38,39,39,32,35,62,83,78,66,43,47,46,70,34,72,35,38,27,54,71,42,58,50,49,78,89,82,47,82,57,34,80,64,64,53,47,64,37,32,34,80,90,40,32,63,60,52,50,52,49,53,51,48,18,59,71,70,52,36,63,46,71,52,74,43,48,33,43,24,71,86,63,50,76,37,38,32,38,37,41,36,38,46,43,55,47,97,88,66,49,61,43,29,39,35,29,36,41,32,74,45,57,90,51,76,77,74,72,124

pLDDT: mean 88.87, std 12.06, range [26.0, 98.69]

Organism: Asticcacaulis excentricus (strain ATCC 15261 / DSM 4724 / KCTC 12464 / NCIMB 9791 / VKM B-1370 / CB 48) (NCBI:txid573065)

InterPro domains:
  IPR000014 PAS domain [TIGR00229] (183-304)
  IPR000014 PAS domain [cd00130] (194-298)
  IPR000700 PAS-associated, C-terminal [PS50113] (258-306)
  IPR001610 PAC motif [SM00086] (259-301)
  IPR003018 GAF domain [PF01590] (36-161)
  IPR003018 GAF domain [SM00065] (32-173)
  IPR013655 PAS fold 3 [PF08447] (208-294)
  IPR029016 GAF-like domain superfamily [G3DSA:3.30.450.40] (10-175)
  IPR035965 PAS domain superfamily [SSF55785] (194-302)

Sequence (612 aa):
MITETDAPVSEVQRQEAQRLNALRTLEILDSEAEPEFDQVTRLAADVFDAPMAAISLIDAIRQWFKSSVGLSVCETPREQAFCDYTICRDEVMVVLDATKDPRFANNPMVLGEAHIRFYAGAPIRFGEVLVGSLCVIDTEPRAEFSARDRARLTTLAATVSSLMTLRKDAQMQKSIVRRCNENQKKLEMMEAVAGVGYWHVDLENQTVEWSQGVYRIHGLTPQIFHPDLTNALECYHPDDRQRVSDCVKAAAYRGEGYSFEARLIRADGDIRTVFSQGSVECDEAGQPLSLFGVLQDVTGRKSIAAMITETDAPVSEVQRQEAQRLNALRTLEILDSEAEPEFDQVTRLAADVFDAPMAAISLIDAIRQWFKSSVGLSVCETPREQAFCDYTICRDEVMVVLDATKDPRFANNPMVLGEAHIRFYAGAPIRFGEVLVGSLCVIDTEPRAEFSARDRARLTTLAATVSSLMTLRKDAQMQKSIVRRCNENQKKLEMMEAVAGVGYWHVDLENQTVEWSQGVYRIHGLTPQIFHPDLTNALECYHPDDRQRVSDCVKAAAYRGEGYSFEARLIRADGDIRTVFSQGSVECDEAGQPLSLFGVLQDVTGRKSIAA